Protein AF-0000000085042895 (afdb_homodimer)

Solvent-accessible surface area (backbone atoms only — not comparable to full-atom values): 35736 Å² total; per-residue (Å²): 138,85,85,78,79,83,80,75,73,70,67,63,62,56,56,55,53,51,50,55,55,57,67,66,43,80,73,63,67,71,64,73,74,54,42,33,32,37,44,30,28,37,46,36,68,47,44,33,46,53,46,22,53,39,38,51,50,46,37,33,69,70,56,50,34,43,72,67,29,40,32,32,34,33,10,46,48,40,13,31,54,7,51,54,37,23,52,28,37,64,49,53,42,65,78,50,47,48,16,12,32,76,56,51,87,37,37,62,81,58,64,43,33,42,31,58,63,59,18,66,38,30,76,65,44,68,31,86,40,39,40,26,81,71,39,40,50,32,45,62,42,50,52,47,57,44,64,72,46,59,66,51,46,30,37,40,34,33,60,16,39,34,50,46,61,36,49,34,43,68,34,66,53,51,97,77,37,82,48,33,17,53,56,43,44,56,47,16,37,46,31,38,39,30,42,31,43,49,63,12,71,40,78,87,71,44,50,26,70,28,67,25,39,31,41,60,79,13,27,70,33,32,45,51,42,70,74,60,58,80,47,40,33,37,36,35,35,46,24,80,73,19,50,34,44,46,44,33,60,77,47,61,54,42,35,68,65,36,41,35,40,36,38,20,34,34,70,74,65,73,37,55,40,80,71,39,42,52,20,42,38,32,47,42,49,46,37,73,74,66,42,56,68,91,53,40,43,74,57,75,69,15,27,71,44,69,40,89,86,52,25,21,28,50,37,64,93,44,78,36,96,43,42,40,38,37,35,52,45,83,93,41,38,70,62,53,18,51,54,50,25,54,43,52,50,48,79,58,80,46,51,80,76,108,140,85,82,80,82,78,79,77,76,70,70,65,62,58,58,54,53,52,49,53,55,56,66,67,51,72,71,62,66,71,65,73,74,54,42,34,33,38,42,31,28,36,46,36,65,46,44,32,46,52,46,20,52,37,39,50,51,45,37,34,69,70,55,49,33,41,73,67,30,40,32,33,34,33,11,45,50,39,13,31,53,7,50,52,40,22,53,26,36,65,49,54,42,64,78,51,48,50,16,12,34,75,54,49,87,37,36,60,80,58,62,46,34,42,30,57,63,60,18,66,38,31,76,64,45,68,29,84,39,39,40,26,81,70,40,39,48,31,45,63,42,50,52,44,56,46,64,73,45,62,68,50,47,29,38,40,34,32,59,16,39,34,48,46,61,36,49,33,42,68,33,66,54,50,98,77,38,84,49,32,18,53,58,44,44,55,45,17,39,46,30,37,38,31,42,31,41,50,61,11,72,39,78,88,71,44,51,25,70,27,67,26,39,30,42,62,78,14,27,71,33,32,46,51,42,71,75,59,58,80,45,42,34,38,36,34,37,47,24,79,74,21,50,35,45,45,46,34,60,77,48,60,54,42,34,68,64,36,40,37,41,37,40,20,33,33,71,75,67,72,38,55,39,81,72,38,41,52,20,43,38,32,46,42,48,45,37,72,74,67,41,58,66,92,54,38,43,72,58,74,70,15,27,70,45,66,38,88,87,52,25,22,28,51,36,66,92,43,78,35,96,42,42,41,38,36,34,51,46,84,93,42,38,69,61,51,18,50,53,51,26,53,43,52,49,50,78,56,80,45,52,78,76,108

Structure (mmCIF, N/CA/C/O backbone):
data_AF-0000000085042895-model_v1
#
loop_
_entity.id
_entity.type
_entity.pdbx_description
1 polymer 'Inosine/uridine-preferring nucleoside hydrolase'
#
loop_
_atom_site.group_PDB
_atom_site.id
_atom_site.type_symbol
_atom_site.label_atom_id
_atom_site.label_alt_id
_atom_site.label_comp_id
_atom_site.label_asym_id
_atom_site.label_entity_id
_atom_site.label_seq_id
_atom_site.pdbx_PDB_ins_code
_atom_site.Cartn_x
_atom_site.Cartn_y
_atom_site.Cartn_z
_atom_site.occupancy
_atom_site.B_iso_or_equiv
_atom_site.auth_seq_id
_atom_site.auth_comp_id
_atom_site.auth_asym_id
_atom_site.auth_atom_id
_atom_site.pdbx_PDB_model_num
ATOM 1 N N . MET A 1 1 ? 76.812 -69.562 -21.828 1 25.03 1 MET A N 1
ATOM 2 C CA . MET A 1 1 ? 75.375 -69.5 -21.984 1 25.03 1 MET A CA 1
ATOM 3 C C . MET A 1 1 ? 74.812 -68.125 -21.641 1 25.03 1 MET A C 1
ATOM 5 O O . MET A 1 1 ? 75.062 -67.625 -20.547 1 25.03 1 MET A O 1
ATOM 9 N N . CYS A 1 2 ? 74.438 -67.25 -22.766 1 19.73 2 CYS A N 1
ATOM 10 C CA . CYS A 1 2 ? 74.188 -65.875 -23.109 1 19.73 2 CYS A CA 1
ATOM 11 C C . CYS A 1 2 ? 72.875 -65.375 -22.531 1 19.73 2 CYS A C 1
ATOM 13 O O . CYS A 1 2 ? 71.812 -65.875 -22.875 1 19.73 2 CYS A O 1
ATOM 15 N N . LYS A 1 3 ? 73 -64.75 -21.266 1 28.17 3 LYS A N 1
ATOM 16 C CA . LYS A 1 3 ? 72 -64.125 -20.344 1 28.17 3 LYS A CA 1
ATOM 17 C C . LYS A 1 3 ? 71.375 -62.906 -20.984 1 28.17 3 LYS A C 1
ATOM 19 O O . LYS A 1 3 ? 71.938 -61.812 -21 1 28.17 3 LYS A O 1
ATOM 24 N N . MET A 1 4 ? 70.562 -63.219 -22.266 1 22.05 4 MET A N 1
ATOM 25 C CA . MET A 1 4 ? 70.062 -62.062 -23.016 1 22.05 4 MET A CA 1
ATOM 26 C C . MET A 1 4 ? 68.938 -61.375 -22.219 1 22.05 4 MET A C 1
ATOM 28 O O . MET A 1 4 ? 68 -62 -21.828 1 22.05 4 MET A O 1
ATOM 32 N N . ASN A 1 5 ? 69.25 -60.188 -21.578 1 26.23 5 ASN A N 1
ATOM 33 C CA . ASN A 1 5 ? 68.562 -59.219 -20.719 1 26.23 5 ASN A CA 1
ATOM 34 C C . ASN A 1 5 ? 67.5 -58.469 -21.469 1 26.23 5 ASN A C 1
ATOM 36 O O . ASN A 1 5 ? 67.75 -57.562 -22.281 1 26.23 5 ASN A O 1
ATOM 40 N N . LEU A 1 6 ? 66.375 -59.125 -22.094 1 24.12 6 LEU A N 1
ATOM 41 C CA . LEU A 1 6 ? 65.375 -58.438 -22.922 1 24.12 6 LEU A CA 1
ATOM 42 C C . LEU A 1 6 ? 64.5 -57.531 -22.078 1 24.12 6 LEU A C 1
ATOM 44 O O . LEU A 1 6 ? 63.625 -58.031 -21.359 1 24.12 6 LEU A O 1
ATOM 48 N N . ARG A 1 7 ? 65.062 -56.406 -21.312 1 29.73 7 ARG A N 1
ATOM 49 C CA . ARG A 1 7 ? 64.375 -55.406 -20.547 1 29.73 7 ARG A CA 1
ATOM 50 C C . ARG A 1 7 ? 63.469 -54.562 -21.438 1 29.73 7 ARG A C 1
ATOM 52 O O . ARG A 1 7 ? 63.938 -53.625 -22.062 1 29.73 7 ARG A O 1
ATOM 59 N N . ASN A 1 8 ? 62.594 -55.219 -22.359 1 26.64 8 ASN A N 1
ATOM 60 C CA . ASN A 1 8 ? 61.906 -54.312 -23.266 1 26.64 8 ASN A CA 1
ATOM 61 C C . ASN A 1 8 ? 60.875 -53.469 -22.516 1 26.64 8 ASN A C 1
ATOM 63 O O . ASN A 1 8 ? 59.938 -54.031 -21.953 1 26.64 8 ASN A O 1
ATOM 67 N N . PRO A 1 9 ? 61.188 -52.156 -22.078 1 36.5 9 PRO A N 1
ATOM 68 C CA . PRO A 1 9 ? 60.438 -51.156 -21.297 1 36.5 9 PRO A CA 1
ATOM 69 C C . PRO A 1 9 ? 59.156 -50.656 -22 1 36.5 9 PRO A C 1
ATOM 71 O O . PRO A 1 9 ? 58.438 -49.844 -21.453 1 36.5 9 PRO A O 1
ATOM 74 N N . SER A 1 10 ? 58.875 -51.125 -23.234 1 34.81 10 SER A N 1
ATOM 75 C CA . SER A 1 10 ? 57.938 -50.312 -24 1 34.81 10 SER A CA 1
ATOM 76 C C . SER A 1 10 ? 56.5 -50.5 -23.516 1 34.81 10 SER A C 1
ATOM 78 O O . SER A 1 10 ? 55.594 -49.812 -23.969 1 34.81 10 SER A O 1
ATOM 80 N N . LEU A 1 11 ? 56.188 -51.5 -22.766 1 33.91 11 LEU A N 1
ATOM 81 C CA . LEU A 1 11 ? 54.781 -51.812 -22.594 1 33.91 11 LEU A CA 1
ATOM 82 C C . LEU A 1 11 ? 54.156 -50.844 -21.594 1 33.91 11 LEU A C 1
ATOM 84 O O . LEU A 1 11 ? 52.938 -50.875 -21.406 1 33.91 11 LEU A O 1
ATOM 88 N N . SER A 1 12 ? 55 -50.156 -20.703 1 35.44 12 SER A N 1
ATOM 89 C CA . SER A 1 12 ? 54.344 -49.469 -19.578 1 35.44 12 SER A CA 1
ATOM 90 C C . SER A 1 12 ? 53.688 -48.188 -20 1 35.44 12 SER A C 1
ATOM 92 O O . SER A 1 12 ? 52.906 -47.594 -19.25 1 35.44 12 SER A O 1
ATOM 94 N N . ARG A 1 13 ? 54.156 -47.656 -21.172 1 37.41 13 ARG A N 1
ATOM 95 C CA . ARG A 1 13 ? 53.594 -46.344 -21.516 1 37.41 13 ARG A CA 1
ATOM 96 C C . ARG A 1 13 ? 52.188 -46.469 -22.047 1 37.41 13 ARG A C 1
ATOM 98 O O . ARG A 1 13 ? 51.469 -45.469 -22.203 1 37.41 13 ARG A O 1
ATOM 105 N N . PHE A 1 14 ? 51.969 -47.719 -22.594 1 37.97 14 PHE A N 1
ATOM 106 C CA . PHE A 1 14 ? 50.656 -47.75 -23.234 1 37.97 14 PHE A CA 1
ATOM 107 C C . PHE A 1 14 ? 49.531 -47.75 -22.203 1 37.97 14 PHE A C 1
ATOM 109 O O . PHE A 1 14 ? 48.438 -47.312 -22.484 1 37.97 14 PHE A O 1
ATOM 116 N N . VAL A 1 15 ? 49.844 -48.281 -20.953 1 44.75 15 VAL A N 1
ATOM 117 C CA . VAL A 1 15 ? 48.75 -48.406 -20.016 1 44.75 15 VAL A CA 1
ATOM 118 C C . VAL A 1 15 ? 48.375 -47.031 -19.438 1 44.75 15 VAL A C 1
ATOM 120 O O . VAL A 1 15 ? 47.25 -46.781 -19.078 1 44.75 15 VAL A O 1
ATOM 123 N N . PHE A 1 16 ? 49.438 -46.156 -19.406 1 46.5 16 PHE A N 1
ATOM 124 C CA . PHE A 1 16 ? 49.094 -44.875 -18.797 1 46.5 16 PHE A CA 1
ATOM 125 C C . PHE A 1 16 ? 48.188 -44.062 -19.734 1 46.5 16 PHE A C 1
ATOM 127 O O . PHE A 1 16 ? 47.469 -43.188 -19.281 1 46.5 16 PHE A O 1
ATOM 134 N N . GLY A 1 17 ? 48.438 -44.281 -21.125 1 43.44 17 GLY A N 1
ATOM 135 C CA . GLY A 1 17 ? 47.594 -43.5 -22.016 1 43.44 17 GLY A CA 1
ATOM 136 C C . GLY A 1 17 ? 46.156 -43.906 -21.953 1 43.44 17 GLY A C 1
ATOM 137 O O . GLY A 1 17 ? 45.25 -43.062 -22.125 1 43.44 17 GLY A O 1
ATOM 138 N N . LEU A 1 18 ? 46 -45.281 -21.734 1 46.81 18 LEU A N 1
ATOM 139 C CA . LEU A 1 18 ? 44.594 -45.688 -21.719 1 46.81 18 LEU A CA 1
ATOM 140 C C . LEU A 1 18 ? 43.906 -45.219 -20.438 1 46.81 18 LEU A C 1
ATOM 142 O O . LEU A 1 18 ? 42.688 -44.969 -20.453 1 46.81 18 LEU A O 1
ATOM 146 N N . LEU A 1 19 ? 44.781 -45.094 -19.359 1 46.97 19 LEU A N 1
ATOM 147 C CA . LEU A 1 19 ? 44.094 -44.656 -18.141 1 46.97 19 LEU A CA 1
ATOM 148 C C . LEU A 1 19 ? 43.656 -43.188 -18.25 1 46.97 19 LEU A C 1
ATOM 150 O O . LEU A 1 19 ? 42.625 -42.781 -17.672 1 46.97 19 LEU A O 1
ATOM 154 N N . PHE A 1 20 ? 44.531 -42.406 -18.938 1 47.31 20 PHE A N 1
ATOM 155 C CA . PHE A 1 20 ? 44.125 -41 -19.062 1 47.31 20 PHE A CA 1
ATOM 156 C C . PHE A 1 20 ? 42.875 -40.875 -19.922 1 47.31 20 PHE A C 1
ATOM 158 O O . PHE A 1 20 ? 42.094 -39.938 -19.781 1 47.31 20 PHE A O 1
ATOM 165 N N . LEU A 1 21 ? 42.781 -41.812 -21 1 44.78 21 LEU A N 1
ATOM 166 C CA . LEU A 1 21 ? 41.594 -41.688 -21.828 1 44.78 21 LEU A CA 1
ATOM 167 C C . LEU A 1 21 ? 40.344 -42.094 -21.062 1 44.78 21 LEU A C 1
ATOM 169 O O . LEU A 1 21 ? 39.25 -41.562 -21.266 1 44.78 21 LEU A O 1
ATOM 173 N N . VAL A 1 22 ? 40.469 -43.156 -20.219 1 44.78 22 VAL A N 1
ATOM 174 C CA . VAL A 1 22 ? 39.25 -43.625 -19.547 1 44.78 22 VAL A CA 1
ATOM 175 C C . VAL A 1 22 ? 38.812 -42.594 -18.531 1 44.78 22 VAL A C 1
ATOM 177 O O . VAL A 1 22 ? 37.625 -42.469 -18.234 1 44.78 22 VAL A O 1
ATOM 180 N N . PHE A 1 23 ? 39.812 -41.969 -17.844 1 43.66 23 PHE A N 1
ATOM 181 C CA . PHE A 1 23 ? 39.344 -41.031 -16.844 1 43.66 23 PHE A CA 1
ATOM 182 C C . PHE A 1 23 ? 38.656 -39.844 -17.5 1 43.66 23 PHE A C 1
ATOM 184 O O . PHE A 1 23 ? 38 -39.031 -16.828 1 43.66 23 PHE A O 1
ATOM 191 N N . PHE A 1 24 ? 39.156 -39.438 -18.672 1 42.56 24 PHE A N 1
ATOM 192 C CA . PHE A 1 24 ? 38.344 -38.406 -19.297 1 42.56 24 PHE A CA 1
ATOM 193 C C . PHE A 1 24 ? 36.938 -38.906 -19.594 1 42.56 24 PHE A C 1
ATOM 195 O O . PHE A 1 24 ? 36.156 -38.219 -20.266 1 42.56 24 PHE A O 1
ATOM 202 N N . LEU A 1 25 ? 36.719 -40.219 -19.531 1 36.75 25 LEU A N 1
ATOM 203 C CA . LEU A 1 25 ? 35.344 -40.594 -19.844 1 36.75 25 LEU A CA 1
ATOM 204 C C . LEU A 1 25 ? 34.344 -39.75 -19.047 1 36.75 25 LEU A C 1
ATOM 206 O O . LEU A 1 25 ? 34.75 -39 -18.156 1 36.75 25 LEU A O 1
ATOM 210 N N . LEU A 1 26 ? 33.281 -40.5 -18.328 1 36.47 26 LEU A N 1
ATOM 211 C CA . LEU A 1 26 ? 31.875 -40.188 -18.094 1 36.47 26 LEU A CA 1
ATOM 212 C C . LEU A 1 26 ? 31.719 -39.188 -16.938 1 36.47 26 LEU A C 1
ATOM 214 O O . LEU A 1 26 ? 31.516 -39.625 -15.789 1 36.47 26 LEU A O 1
ATOM 218 N N . ILE A 1 27 ? 32.75 -38.5 -16.516 1 39.84 27 ILE A N 1
ATOM 219 C CA . ILE A 1 27 ? 32.062 -37.531 -15.695 1 39.84 27 ILE A CA 1
ATOM 220 C C . ILE A 1 27 ? 30.922 -36.906 -16.5 1 39.84 27 ILE A C 1
ATOM 222 O O . ILE A 1 27 ? 31.125 -35.969 -17.281 1 39.84 27 ILE A O 1
ATOM 226 N N . GLU A 1 28 ? 30.156 -37.656 -17.25 1 35.75 28 GLU A N 1
ATOM 227 C CA . GLU A 1 28 ? 28.844 -37.031 -17.453 1 35.75 28 GLU A CA 1
ATOM 228 C C . GLU A 1 28 ? 28.375 -36.312 -16.203 1 35.75 28 GLU A C 1
ATOM 230 O O . GLU A 1 28 ? 28 -36.938 -15.211 1 35.75 28 GLU A O 1
ATOM 235 N N . TYR A 1 29 ? 29.047 -35.312 -15.711 1 38.78 29 TYR A N 1
ATOM 236 C CA . TYR A 1 29 ? 28.188 -34.406 -14.953 1 38.78 29 TYR A CA 1
ATOM 237 C C . TYR A 1 29 ? 26.766 -34.469 -15.461 1 38.78 29 TYR A C 1
ATOM 239 O O . TYR A 1 29 ? 26.484 -34.156 -16.625 1 38.78 29 TYR A O 1
ATOM 247 N N . SER A 1 30 ? 26.047 -35.438 -15.273 1 40.75 30 SER A N 1
ATOM 248 C CA . SER A 1 30 ? 24.609 -35.25 -15.383 1 40.75 30 SER A CA 1
ATOM 249 C C . SER A 1 30 ? 24.234 -33.781 -15.172 1 40.75 30 SER A C 1
ATOM 251 O O . SER A 1 30 ? 24.203 -33.312 -14.031 1 40.75 30 SER A O 1
ATOM 253 N N . MET A 1 31 ? 24.781 -32.875 -15.75 1 45 31 MET A N 1
ATOM 254 C CA . MET A 1 31 ? 24.172 -31.547 -15.734 1 45 31 MET A CA 1
ATOM 255 C C . MET A 1 31 ? 22.656 -31.656 -15.617 1 45 31 MET A C 1
ATOM 257 O O . MET A 1 31 ? 21.984 -32.188 -16.516 1 45 31 MET A O 1
ATOM 261 N N . ALA A 1 32 ? 22.078 -31.953 -14.523 1 52.88 32 ALA A N 1
ATOM 262 C CA . ALA A 1 32 ? 20.625 -31.891 -14.32 1 52.88 32 ALA A CA 1
ATOM 263 C C . ALA A 1 32 ? 19.953 -30.984 -15.336 1 52.88 32 ALA A C 1
ATOM 265 O O . ALA A 1 32 ? 20.375 -29.828 -15.508 1 52.88 32 ALA A O 1
ATOM 266 N N . GLN A 1 33 ? 19.453 -31.469 -16.406 1 66.56 33 GLN A N 1
ATOM 267 C CA . GLN A 1 33 ? 18.781 -30.75 -17.484 1 66.56 33 GLN A CA 1
ATOM 268 C C . GLN A 1 33 ? 17.906 -29.625 -16.938 1 66.56 33 GLN A C 1
ATOM 270 O O . GLN A 1 33 ? 17.109 -29.844 -16.016 1 66.56 33 GLN A O 1
ATOM 275 N N . THR A 1 34 ? 18.234 -28.375 -17.234 1 87.81 34 THR A N 1
ATOM 276 C CA . THR A 1 34 ? 17.469 -27.172 -16.906 1 87.81 34 THR A CA 1
ATOM 277 C C . THR A 1 34 ? 16 -27.359 -17.25 1 87.81 34 THR A C 1
ATOM 279 O O . THR A 1 34 ? 15.656 -27.688 -18.391 1 87.81 34 THR A O 1
ATOM 282 N N . GLU A 1 35 ? 15.188 -27.438 -16.219 1 92.38 35 GLU A N 1
ATOM 283 C CA . GLU A 1 35 ? 13.75 -27.578 -16.422 1 92.38 35 GLU A CA 1
ATOM 284 C C . GLU A 1 35 ? 13.18 -26.406 -17.219 1 92.38 35 GLU A C 1
ATOM 286 O O . GLU A 1 35 ? 13.453 -25.25 -16.891 1 92.38 35 GLU A O 1
ATOM 291 N N . LYS A 1 36 ? 12.516 -26.672 -18.359 1 98.25 36 LYS A N 1
ATOM 292 C CA . LYS A 1 36 ? 11.797 -25.641 -19.109 1 98.25 36 LYS A CA 1
ATOM 293 C C . LYS A 1 36 ? 10.359 -25.5 -18.609 1 98.25 36 LYS A C 1
ATOM 295 O O . LYS A 1 36 ? 9.602 -26.469 -18.609 1 98.25 36 LYS A O 1
ATOM 300 N N . VAL A 1 37 ? 10.008 -24.234 -18.234 1 98.75 37 VAL A N 1
ATOM 301 C CA . VAL A 1 37 ? 8.773 -24.094 -17.469 1 98.75 37 VAL A CA 1
ATOM 302 C C . VAL A 1 37 ? 7.898 -23.016 -18.094 1 98.75 37 VAL A C 1
ATOM 304 O O . VAL A 1 37 ? 8.398 -21.953 -18.5 1 98.75 37 VAL A O 1
ATOM 307 N N . ILE A 1 38 ? 6.641 -23.281 -18.266 1 98.94 38 ILE A N 1
ATOM 308 C CA . ILE A 1 38 ? 5.578 -22.281 -18.391 1 98.94 38 ILE A CA 1
ATOM 309 C C . ILE A 1 38 ? 4.777 -22.219 -17.094 1 98.94 38 ILE A C 1
ATOM 311 O O . ILE A 1 38 ? 4.324 -23.234 -16.578 1 98.94 38 ILE A O 1
ATOM 315 N N . LEU A 1 39 ? 4.695 -21.016 -16.531 1 98.94 39 LEU A N 1
ATOM 316 C CA . LEU A 1 39 ? 3.928 -20.828 -15.305 1 98.94 39 LEU A CA 1
ATOM 317 C C . LEU A 1 39 ? 2.568 -20.203 -15.609 1 98.94 39 LEU A C 1
ATOM 319 O O . LEU A 1 39 ? 2.49 -19.156 -16.25 1 98.94 39 LEU A O 1
ATOM 323 N N . ASP A 1 40 ? 1.524 -20.891 -15.25 1 98.81 40 ASP A N 1
ATOM 324 C CA . ASP A 1 40 ? 0.146 -20.406 -15.328 1 98.81 40 ASP A CA 1
ATOM 325 C C . ASP A 1 40 ? -0.373 -20 -13.953 1 98.81 40 ASP A C 1
ATOM 327 O O . ASP A 1 40 ? -0.538 -20.828 -13.07 1 98.81 40 ASP A O 1
ATOM 331 N N . THR A 1 41 ? -0.626 -18.719 -13.766 1 98.69 41 THR A N 1
ATOM 332 C CA . THR A 1 41 ? -0.909 -18.156 -12.445 1 98.69 41 THR A CA 1
ATOM 333 C C . THR A 1 41 ? -2.168 -17.297 -12.484 1 98.69 41 THR A C 1
ATOM 335 O O . THR A 1 41 ? -2.623 -16.891 -13.555 1 98.69 41 THR A O 1
ATOM 338 N N . ASP A 1 42 ? -2.791 -17.109 -11.375 1 97.88 42 ASP A N 1
ATOM 339 C CA . ASP A 1 42 ? -3.863 -16.125 -11.211 1 97.88 42 ASP A CA 1
ATOM 340 C C . ASP A 1 42 ? -3.418 -14.969 -10.32 1 97.88 42 ASP A C 1
ATOM 342 O O . ASP A 1 42 ? -4.145 -14.562 -9.414 1 97.88 42 ASP A O 1
ATOM 346 N N . MET A 1 43 ? -2.234 -14.453 -10.641 1 98 43 MET A N 1
ATOM 347 C CA . MET A 1 43 ? -1.593 -13.352 -9.93 1 98 43 MET A CA 1
ATOM 348 C C . MET A 1 43 ? -2.617 -12.297 -9.531 1 98 43 MET A C 1
ATOM 350 O O . MET A 1 43 ? -3.395 -11.828 -10.367 1 98 43 MET A O 1
ATOM 354 N N . GLY A 1 44 ? -2.541 -11.906 -8.227 1 93.62 44 GLY A N 1
ATOM 355 C CA . GLY A 1 44 ? -3.463 -10.906 -7.715 1 93.62 44 GLY A CA 1
ATOM 356 C C . GLY A 1 44 ? -4.473 -11.469 -6.73 1 93.62 44 GLY A C 1
ATOM 357 O O . GLY A 1 44 ? -4.984 -10.742 -5.875 1 93.62 44 GLY A O 1
ATOM 358 N N . SER A 1 45 ? -4.738 -12.773 -6.852 1 94.38 45 SER A N 1
ATOM 359 C CA . SER A 1 45 ? -5.707 -13.422 -5.969 1 94.38 45 SER A CA 1
ATOM 360 C C . SER A 1 45 ? -5.105 -13.703 -4.598 1 94.38 45 SER A C 1
ATOM 362 O O . SER A 1 45 ? -5.812 -13.68 -3.588 1 94.38 45 SER A O 1
ATOM 364 N N . ASP A 1 46 ?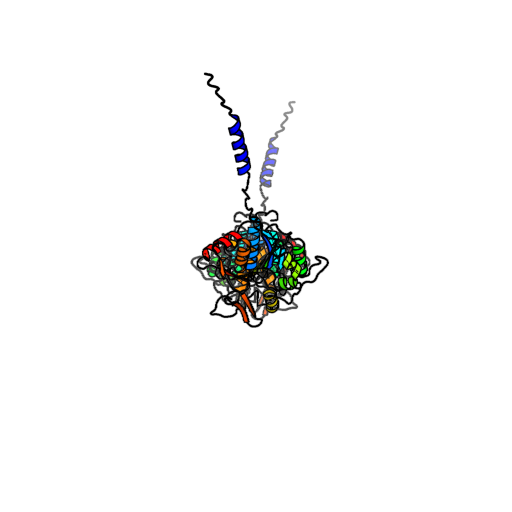 -3.873 -14.023 -4.609 1 97.38 46 ASP A N 1
ATOM 365 C CA . ASP A 1 46 ? -3.145 -14.328 -3.381 1 97.38 46 ASP A CA 1
ATOM 366 C C . ASP A 1 46 ? -1.678 -13.914 -3.5 1 97.38 46 ASP A C 1
ATOM 368 O O . ASP A 1 46 ? -1.1 -13.969 -4.586 1 97.38 46 ASP A O 1
ATOM 372 N N . CYS A 1 47 ? -1.082 -13.531 -2.418 1 98.5 47 CYS A N 1
ATOM 373 C CA . CYS A 1 47 ? 0.303 -13.078 -2.467 1 98.5 47 CYS A CA 1
ATOM 374 C C . CYS A 1 47 ? 1.258 -14.258 -2.615 1 98.5 47 CYS A C 1
ATOM 376 O O . CYS A 1 47 ? 2.424 -14.078 -2.969 1 98.5 47 CYS A O 1
ATOM 378 N N . ASP A 1 48 ? 0.805 -15.516 -2.373 1 98.62 48 ASP A N 1
ATOM 379 C CA . ASP A 1 48 ? 1.728 -16.625 -2.533 1 98.62 48 ASP A CA 1
ATOM 380 C C . ASP A 1 48 ? 2.039 -16.875 -4.008 1 98.62 48 ASP A C 1
ATOM 382 O O . ASP A 1 48 ? 3.016 -17.562 -4.336 1 98.62 48 ASP A O 1
ATOM 386 N N . ASP A 1 49 ? 1.23 -16.266 -5.023 1 98.81 49 ASP A N 1
ATOM 387 C CA . ASP A 1 49 ? 1.634 -16.234 -6.426 1 98.81 49 ASP A CA 1
ATOM 388 C C . ASP A 1 49 ? 2.938 -15.469 -6.609 1 98.81 49 ASP A C 1
ATOM 390 O O . ASP A 1 49 ? 3.785 -15.852 -7.418 1 98.81 49 ASP A O 1
ATOM 394 N N . VAL A 1 50 ? 3.018 -14.352 -5.871 1 98.88 50 VAL A N 1
ATOM 395 C CA . VAL A 1 50 ? 4.223 -13.523 -5.902 1 98.88 50 VAL A CA 1
ATOM 396 C C . VAL A 1 50 ? 5.41 -14.328 -5.379 1 98.88 50 VAL A C 1
ATOM 398 O O . VAL A 1 50 ? 6.484 -14.328 -5.984 1 98.88 50 VAL A O 1
ATOM 401 N N . GLY A 1 51 ? 5.199 -15.023 -4.289 1 98.94 51 GLY A N 1
ATOM 402 C CA . GLY A 1 51 ? 6.242 -15.883 -3.752 1 98.94 51 GLY A CA 1
ATOM 403 C C . GLY A 1 51 ? 6.652 -17 -4.707 1 98.94 51 GLY A C 1
ATOM 404 O O . GLY A 1 51 ? 7.836 -17.312 -4.824 1 98.94 51 GLY A O 1
ATOM 405 N N . ALA A 1 52 ? 5.699 -17.547 -5.344 1 98.94 52 ALA A N 1
ATOM 406 C CA . ALA A 1 52 ? 5.973 -18.625 -6.297 1 98.94 52 ALA A CA 1
ATOM 407 C C . ALA A 1 52 ? 6.836 -18.125 -7.453 1 98.94 52 ALA A C 1
ATOM 409 O O . ALA A 1 52 ? 7.777 -18.812 -7.867 1 98.94 52 ALA A O 1
ATOM 410 N N . MET A 1 53 ? 6.52 -16.984 -7.977 1 98.88 53 MET A N 1
ATOM 411 C CA . MET A 1 53 ? 7.32 -16.422 -9.055 1 98.88 53 MET A CA 1
ATOM 412 C C . MET A 1 53 ? 8.727 -16.078 -8.57 1 98.88 53 MET A C 1
ATOM 414 O O . MET A 1 53 ? 9.703 -16.297 -9.289 1 98.88 53 MET A O 1
ATOM 418 N N . ALA A 1 54 ? 8.797 -15.508 -7.359 1 98.88 54 ALA A N 1
ATOM 419 C CA . ALA A 1 54 ? 10.109 -15.227 -6.781 1 98.88 54 ALA A CA 1
ATOM 420 C C . ALA A 1 54 ? 10.945 -16.5 -6.688 1 98.88 54 ALA A C 1
ATOM 422 O O . ALA A 1 54 ? 12.125 -16.5 -7.047 1 98.88 54 ALA A O 1
ATOM 423 N N . LEU A 1 55 ? 10.344 -17.547 -6.246 1 98.94 55 LEU A N 1
ATOM 424 C CA . LEU A 1 55 ? 11.023 -18.828 -6.125 1 98.94 55 LEU A CA 1
ATOM 425 C C . LEU A 1 55 ? 11.477 -19.344 -7.488 1 98.94 55 LEU A C 1
ATOM 427 O O . LEU A 1 55 ? 12.602 -19.812 -7.633 1 98.94 55 LEU A O 1
ATOM 431 N N . LEU A 1 56 ? 10.609 -19.219 -8.445 1 98.81 56 LEU A N 1
ATOM 432 C CA . LEU A 1 56 ? 10.93 -19.641 -9.805 1 98.81 56 LEU A CA 1
ATOM 433 C C . LEU A 1 56 ? 12.133 -18.875 -10.344 1 98.81 56 LEU A C 1
ATOM 435 O O . LEU A 1 56 ? 13.039 -19.469 -10.922 1 98.81 56 LEU A O 1
ATOM 439 N N . HIS A 1 57 ? 12.172 -17.594 -10.141 1 98.75 57 HIS A N 1
ATOM 440 C CA . HIS A 1 57 ? 13.305 -16.766 -10.562 1 98.75 57 HIS A CA 1
ATOM 441 C C . HIS A 1 57 ? 14.57 -17.141 -9.805 1 98.75 57 HIS A C 1
ATOM 443 O O . HIS A 1 57 ? 15.664 -17.125 -10.367 1 98.75 57 HIS A O 1
ATOM 449 N N . HIS A 1 58 ? 14.406 -17.422 -8.477 1 98.44 58 HIS A N 1
ATOM 450 C CA . HIS A 1 58 ? 15.531 -17.891 -7.676 1 98.44 58 HIS A CA 1
ATOM 451 C C . HIS A 1 58 ? 16.156 -19.156 -8.273 1 98.44 58 HIS A C 1
ATOM 453 O O . HIS A 1 58 ? 17.375 -19.25 -8.375 1 98.44 58 HIS A O 1
ATOM 459 N N . PHE A 1 59 ? 15.328 -20.062 -8.711 1 98.44 59 PHE A N 1
ATOM 460 C CA . PHE A 1 59 ? 15.805 -21.281 -9.344 1 98.44 59 PHE A CA 1
ATOM 461 C C . PHE A 1 59 ? 16.453 -20.984 -10.695 1 98.44 59 PHE A C 1
ATOM 463 O O . PHE A 1 59 ? 17.406 -21.641 -11.086 1 98.44 59 PHE A O 1
ATOM 470 N N . ALA A 1 60 ? 15.891 -20.031 -11.406 1 98.31 60 ALA A N 1
ATOM 471 C CA . ALA A 1 60 ? 16.5 -19.609 -12.664 1 98.31 60 ALA A CA 1
ATOM 472 C C . ALA A 1 60 ? 17.891 -19.047 -12.438 1 98.31 60 ALA A C 1
ATOM 474 O O . ALA A 1 60 ? 18.812 -19.328 -13.211 1 98.31 60 ALA A O 1
ATOM 475 N N . ASP A 1 61 ? 18.062 -18.266 -11.375 1 97.5 61 ASP A N 1
ATOM 476 C CA . ASP A 1 61 ? 19.359 -17.734 -11.016 1 97.5 61 ASP A CA 1
ATOM 477 C C . ASP A 1 61 ? 20.375 -18.859 -10.781 1 97.5 61 ASP A C 1
ATOM 479 O O . ASP A 1 61 ? 21.578 -18.688 -11.031 1 97.5 61 ASP A O 1
ATOM 483 N N . GLN A 1 62 ? 19.891 -20 -10.391 1 96.75 62 GLN A N 1
ATOM 484 C CA . GLN A 1 62 ? 20.734 -21.141 -10.07 1 96.75 62 GLN A CA 1
ATOM 485 C C . GLN A 1 62 ? 20.938 -22.031 -11.289 1 96.75 62 GLN A C 1
ATOM 487 O O . GLN A 1 62 ? 21.609 -23.078 -11.211 1 96.75 62 GLN A O 1
ATOM 492 N N . GLY A 1 63 ? 20.328 -21.703 -12.352 1 96.5 63 GLY A N 1
ATOM 493 C CA . GLY A 1 63 ? 20.453 -22.484 -13.578 1 96.5 63 GLY A CA 1
ATOM 494 C C . GLY A 1 63 ? 19.578 -23.734 -13.586 1 96.5 63 GLY A C 1
ATOM 495 O O . GLY A 1 63 ? 19.734 -24.594 -14.461 1 96.5 63 GLY A O 1
ATOM 496 N N . LYS A 1 64 ? 18.625 -23.781 -12.703 1 97.31 64 LYS A N 1
ATOM 497 C CA . LYS A 1 64 ? 17.797 -24.984 -12.578 1 97.31 64 LYS A CA 1
ATOM 498 C C . LYS A 1 64 ? 16.578 -24.922 -13.5 1 97.31 64 LYS A C 1
ATOM 500 O O . LYS A 1 64 ? 16.016 -25.953 -13.867 1 97.31 64 LYS A O 1
ATOM 505 N N . VAL A 1 65 ? 16.219 -23.641 -13.82 1 97.56 65 VAL A N 1
ATOM 506 C CA . VAL A 1 65 ? 15 -23.484 -14.617 1 97.56 65 VAL A CA 1
ATOM 507 C C . VAL A 1 65 ? 15.227 -22.438 -15.703 1 97.56 65 VAL A C 1
ATOM 509 O O . VAL A 1 65 ? 15.977 -21.484 -15.516 1 97.56 65 VAL A O 1
ATOM 512 N N . GLU A 1 66 ? 14.672 -22.734 -16.844 1 98.31 66 GLU A N 1
ATOM 513 C CA . GLU A 1 66 ? 14.406 -21.719 -17.859 1 98.31 66 GLU A CA 1
ATOM 514 C C . GLU A 1 66 ? 12.922 -21.375 -17.922 1 98.31 66 GLU A C 1
ATOM 516 O O . GLU A 1 66 ? 12.094 -22.234 -18.234 1 98.31 66 GLU A O 1
ATOM 521 N N . ILE A 1 67 ? 12.625 -20.141 -17.609 1 98.81 67 ILE A N 1
ATOM 522 C CA . ILE A 1 67 ? 11.242 -19.688 -17.672 1 98.81 67 ILE A CA 1
ATOM 523 C C . ILE A 1 67 ? 10.898 -19.266 -19.094 1 98.81 67 ILE A C 1
ATOM 525 O O . ILE A 1 67 ? 11.352 -18.219 -19.562 1 98.81 67 ILE A O 1
ATOM 529 N N . LEU A 1 68 ? 10.047 -20.047 -19.719 1 98.88 68 LEU A N 1
ATOM 530 C CA . LEU A 1 68 ? 9.742 -19.797 -21.125 1 98.88 68 LEU A CA 1
ATOM 531 C C . LEU A 1 68 ? 8.703 -18.703 -21.266 1 98.88 68 LEU A C 1
ATOM 533 O O . LEU A 1 68 ? 8.703 -17.969 -22.266 1 98.88 68 LEU A O 1
ATOM 537 N N . GLY A 1 69 ? 7.816 -18.609 -20.312 1 98.94 69 GLY A N 1
ATOM 538 C CA . GLY A 1 69 ? 6.73 -17.641 -20.312 1 98.94 69 GLY A CA 1
ATOM 539 C C . GLY A 1 69 ? 5.824 -17.766 -19.109 1 98.94 69 GLY A C 1
ATOM 540 O O . GLY A 1 69 ? 5.906 -18.75 -18.359 1 98.94 69 GLY A O 1
ATOM 541 N N . VAL A 1 70 ? 5.066 -16.734 -18.891 1 98.94 70 VAL A N 1
ATOM 542 C CA . VAL A 1 70 ? 4.082 -16.703 -17.812 1 98.94 70 VAL A CA 1
ATOM 543 C C . VAL A 1 70 ? 2.695 -16.422 -18.375 1 98.94 70 VAL A C 1
ATOM 545 O O . VAL A 1 70 ? 2.527 -15.5 -19.188 1 98.94 70 VAL A O 1
ATOM 548 N N . ILE A 1 71 ? 1.751 -17.25 -17.984 1 98.88 71 ILE A N 1
ATOM 549 C CA . ILE A 1 71 ? 0.357 -17.094 -18.391 1 98.88 71 ILE A CA 1
ATOM 550 C C . ILE A 1 71 ? -0.471 -16.594 -17.203 1 98.88 71 ILE A C 1
ATOM 552 O O . ILE A 1 71 ? -0.386 -17.141 -16.109 1 98.88 71 ILE A O 1
ATOM 556 N N . PHE A 1 72 ? -1.146 -15.508 -17.391 1 98.62 72 PHE A N 1
ATOM 557 C CA . PHE A 1 72 ? -2.113 -15 -16.422 1 98.62 72 PHE A CA 1
ATOM 558 C C . PHE A 1 72 ? -3.527 -15.43 -16.797 1 98.62 72 PHE A C 1
ATOM 560 O O . PHE A 1 72 ? -4.195 -14.766 -17.578 1 98.62 72 PHE A O 1
ATOM 567 N N . SER A 1 73 ?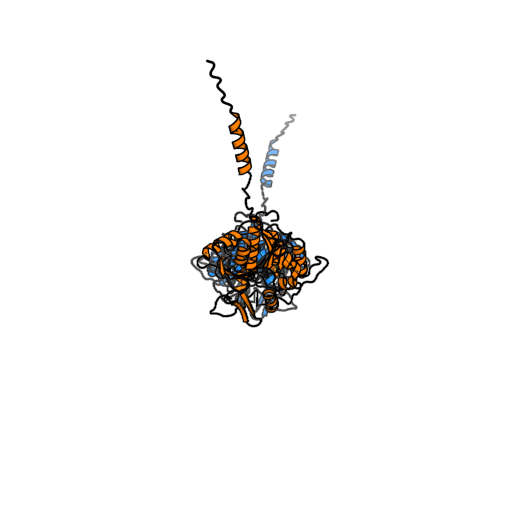 -4.004 -16.453 -16.141 1 96.25 73 SER A N 1
ATOM 568 C CA . SER A 1 73 ? -5.23 -17.109 -16.562 1 96.25 73 SER A CA 1
ATOM 569 C C . SER A 1 73 ? -6.438 -16.578 -15.797 1 96.25 73 SER A C 1
ATOM 571 O O . SER A 1 73 ? -7.312 -17.359 -15.398 1 96.25 73 SER A O 1
ATOM 573 N N . SER A 1 74 ? -6.461 -15.352 -15.477 1 94.12 74 SER A N 1
ATOM 574 C CA . SER A 1 74 ? -7.582 -14.656 -14.844 1 94.12 74 SER A CA 1
ATOM 575 C C . SER A 1 74 ? -7.91 -13.359 -15.578 1 94.12 74 SER A C 1
ATOM 577 O O . SER A 1 74 ? -7.074 -12.828 -16.312 1 94.12 74 SER A O 1
ATOM 579 N N . GLY A 1 75 ? -9.266 -12.891 -15.469 1 93.62 75 GLY A N 1
ATOM 580 C CA . GLY A 1 75 ? -9.633 -11.758 -16.312 1 93.62 75 GLY A CA 1
ATOM 581 C C . GLY A 1 75 ? -10.422 -10.695 -15.57 1 93.62 75 GLY A C 1
ATOM 582 O O . GLY A 1 75 ? -10.336 -9.508 -15.906 1 93.62 75 GLY A O 1
ATOM 583 N N . LYS A 1 76 ? -11.172 -11.016 -14.492 1 96.25 76 LYS A N 1
ATOM 584 C CA . LYS A 1 76 ? -12.086 -10.062 -13.859 1 96.25 76 LYS A CA 1
ATOM 585 C C . LYS A 1 76 ? -11.32 -8.891 -13.25 1 96.25 76 LYS A C 1
ATOM 587 O O . LYS A 1 76 ? -11.758 -7.742 -13.352 1 96.25 76 LYS A O 1
ATOM 592 N N . ILE A 1 77 ? -10.25 -9.203 -12.602 1 97.25 77 ILE A N 1
ATOM 593 C CA . ILE A 1 77 ? -9.281 -8.195 -12.188 1 97.25 77 ILE A CA 1
ATOM 594 C C . ILE A 1 77 ? -8.102 -8.195 -13.156 1 97.25 77 ILE A C 1
ATOM 596 O O . ILE A 1 77 ? -7.137 -8.945 -12.969 1 97.25 77 ILE A O 1
ATOM 600 N N . PRO A 1 78 ? -8.141 -7.352 -14.148 1 98.19 78 PRO A N 1
ATOM 601 C CA . PRO A 1 78 ? -7.27 -7.516 -15.312 1 98.19 78 PRO A CA 1
ATOM 602 C C . PRO A 1 78 ? -5.93 -6.801 -15.156 1 98.19 78 PRO A C 1
ATOM 604 O O . PRO A 1 78 ? -5.441 -6.176 -16.109 1 98.19 78 PRO A O 1
ATOM 607 N N . PHE A 1 79 ? -5.234 -6.957 -13.977 1 98.5 79 PHE A N 1
ATOM 608 C CA . PHE A 1 79 ? -4.035 -6.164 -13.734 1 98.5 79 PHE A CA 1
ATOM 609 C C . PHE A 1 79 ? -2.873 -7.055 -13.312 1 98.5 79 PHE A C 1
ATOM 611 O O . PHE A 1 79 ? -1.764 -6.57 -13.086 1 98.5 79 PHE A O 1
ATOM 618 N N . GLY A 1 80 ? -3.09 -8.414 -13.266 1 98.44 80 GLY A N 1
ATOM 619 C CA . GLY A 1 80 ? -2.043 -9.328 -12.852 1 98.44 80 GLY A CA 1
ATOM 620 C C . GLY A 1 80 ? -0.828 -9.305 -13.758 1 98.44 80 GLY A C 1
ATOM 621 O O . GLY A 1 80 ? 0.294 -9.547 -13.312 1 98.44 80 GLY A O 1
ATOM 622 N N . VAL A 1 81 ? -0.991 -8.945 -15.031 1 98.69 81 VAL A N 1
ATOM 623 C CA . VAL A 1 81 ? 0.098 -8.906 -16 1 98.69 81 VAL A CA 1
ATOM 624 C C . VAL A 1 81 ? 1.124 -7.855 -15.586 1 98.69 81 VAL A C 1
ATOM 626 O O . VAL A 1 81 ? 2.328 -8.039 -15.781 1 98.69 81 VAL A O 1
ATOM 629 N N . GLY A 1 82 ? 0.631 -6.742 -15.023 1 98.69 82 GLY A N 1
ATOM 630 C CA . GLY A 1 82 ? 1.543 -5.711 -14.562 1 98.69 82 GLY A CA 1
ATOM 631 C C . GLY A 1 82 ? 2.445 -6.172 -13.43 1 98.69 82 GLY A C 1
ATOM 632 O O . GLY A 1 82 ? 3.641 -5.871 -13.422 1 98.69 82 GLY A O 1
ATOM 633 N N . ILE A 1 83 ? 1.907 -6.93 -12.477 1 98.75 83 ILE A N 1
ATOM 634 C CA . ILE A 1 83 ? 2.67 -7.445 -11.344 1 98.75 83 ILE A CA 1
ATOM 635 C C . ILE A 1 83 ? 3.678 -8.484 -11.828 1 98.75 83 ILE A C 1
ATOM 637 O O . ILE A 1 83 ? 4.832 -8.484 -11.398 1 98.75 83 ILE A O 1
ATOM 641 N N . ILE A 1 84 ? 3.248 -9.336 -12.727 1 98.94 84 ILE A N 1
ATOM 642 C CA . ILE A 1 84 ? 4.125 -10.352 -13.305 1 98.94 84 ILE A CA 1
ATOM 643 C C . ILE A 1 84 ? 5.332 -9.68 -13.953 1 98.94 84 ILE A C 1
ATOM 645 O O . ILE A 1 84 ? 6.477 -10.062 -13.703 1 98.94 84 ILE A O 1
ATOM 649 N N . GLU A 1 85 ? 5.082 -8.688 -14.781 1 98.88 85 GLU A N 1
ATOM 650 C CA . GLU A 1 85 ? 6.188 -8.016 -15.445 1 98.88 85 GLU A CA 1
ATOM 651 C C . GLU A 1 85 ? 7.082 -7.293 -14.445 1 98.88 85 GLU A C 1
ATOM 653 O O . GLU A 1 85 ? 8.305 -7.285 -14.586 1 98.88 85 GLU A O 1
ATOM 658 N N . ALA A 1 86 ? 6.465 -6.641 -13.438 1 98.62 86 ALA A N 1
ATOM 659 C CA . ALA A 1 86 ? 7.25 -5.973 -12.406 1 98.62 86 ALA A CA 1
ATOM 660 C C . ALA A 1 86 ? 8.211 -6.945 -11.734 1 98.62 86 ALA A C 1
ATOM 662 O O . ALA A 1 86 ? 9.367 -6.598 -11.453 1 98.62 86 ALA A O 1
ATOM 663 N N . ILE A 1 87 ? 7.746 -8.164 -11.453 1 98.75 87 ILE A N 1
ATOM 664 C CA . ILE A 1 87 ? 8.586 -9.188 -10.836 1 98.75 87 ILE A CA 1
ATOM 665 C C . ILE A 1 87 ? 9.688 -9.602 -11.805 1 98.75 87 ILE A C 1
ATOM 667 O O . ILE A 1 87 ? 10.852 -9.734 -11.414 1 98.75 87 ILE A O 1
ATOM 671 N N . ASN A 1 88 ? 9.328 -9.789 -13.109 1 98.69 88 ASN A N 1
ATOM 672 C CA . ASN A 1 88 ? 10.344 -10.086 -14.117 1 98.69 88 ASN A CA 1
ATOM 673 C C . ASN A 1 88 ? 11.422 -9.008 -14.172 1 98.69 88 ASN A C 1
ATOM 675 O O . ASN A 1 88 ? 12.609 -9.312 -14.242 1 98.69 88 ASN A O 1
ATOM 679 N N . VAL A 1 89 ? 10.977 -7.754 -14.141 1 98.12 89 VAL A N 1
ATOM 680 C CA . VAL A 1 89 ? 11.891 -6.617 -14.18 1 98.12 89 VAL A CA 1
ATOM 681 C C . VAL A 1 89 ? 12.82 -6.656 -12.969 1 98.12 89 VAL A C 1
ATOM 683 O O . VAL A 1 89 ? 14.039 -6.492 -13.102 1 98.12 89 VAL A O 1
ATOM 686 N N . TYR A 1 90 ? 12.297 -6.91 -11.781 1 98 90 TYR A N 1
ATOM 687 C CA . TYR A 1 90 ? 13.086 -6.965 -10.555 1 98 90 TYR A CA 1
ATOM 688 C C . TYR A 1 90 ? 14.203 -8 -10.664 1 98 90 TYR A C 1
ATOM 690 O O . TYR A 1 90 ? 15.305 -7.785 -10.172 1 98 90 TYR A O 1
ATOM 698 N N . TYR A 1 91 ? 13.922 -9.102 -11.383 1 98.19 91 TYR A N 1
ATOM 699 C CA . TYR A 1 91 ? 14.898 -10.18 -11.5 1 98.19 91 TYR A CA 1
ATOM 700 C C . TYR A 1 91 ? 15.727 -10.031 -12.766 1 98.19 91 TYR A C 1
ATOM 702 O O . TYR A 1 91 ? 16.531 -10.914 -13.102 1 98.19 91 TYR A O 1
ATOM 710 N N . GLY A 1 92 ? 15.523 -8.961 -13.57 1 97.44 92 GLY A N 1
ATOM 711 C CA . GLY A 1 92 ? 16.297 -8.695 -14.773 1 97.44 92 GLY A CA 1
ATOM 712 C C . GLY A 1 92 ? 15.898 -9.57 -15.945 1 97.44 92 GLY A C 1
ATOM 713 O O . GLY A 1 92 ? 16.719 -9.898 -16.797 1 97.44 92 GLY A O 1
ATOM 714 N N . ARG A 1 93 ? 14.68 -10.039 -15.945 1 97.88 93 ARG A N 1
ATOM 715 C CA . ARG A 1 93 ? 14.188 -10.938 -16.984 1 97.88 93 ARG A CA 1
ATOM 716 C C . ARG A 1 93 ? 12.922 -10.383 -17.641 1 97.88 93 ARG A C 1
ATOM 718 O O . ARG A 1 93 ? 11.93 -11.094 -17.781 1 97.88 93 ARG A O 1
ATOM 725 N N . ASN A 1 94 ? 12.977 -9.062 -17.953 1 95.12 94 ASN A N 1
ATOM 726 C CA . ASN A 1 94 ? 11.797 -8.383 -18.484 1 95.12 94 ASN A CA 1
ATOM 727 C C . ASN A 1 94 ? 11.453 -8.859 -19.891 1 95.12 94 ASN A C 1
ATOM 729 O O . ASN A 1 94 ? 10.375 -8.555 -20.406 1 95.12 94 ASN A O 1
ATOM 733 N N . GLN A 1 95 ? 12.273 -9.742 -20.469 1 96.75 95 GLN A N 1
ATOM 734 C CA . GLN A 1 95 ? 12.023 -10.25 -21.812 1 96.75 95 GLN A CA 1
ATOM 735 C C . GLN A 1 95 ? 11.109 -11.469 -21.781 1 96.75 95 GLN A C 1
ATOM 737 O O . GLN A 1 95 ? 10.609 -11.906 -22.812 1 96.75 95 GLN A O 1
ATOM 742 N N . ILE A 1 96 ? 10.883 -12.055 -20.641 1 98.69 96 ILE A N 1
ATOM 743 C CA . ILE A 1 96 ? 9.992 -13.211 -20.531 1 98.69 96 ILE A CA 1
ATOM 744 C C . ILE A 1 96 ? 8.602 -12.836 -21.047 1 98.69 96 ILE A C 1
ATOM 746 O O . ILE A 1 96 ? 7.977 -11.906 -20.547 1 98.69 96 ILE A O 1
ATOM 750 N N . PRO A 1 97 ? 8.133 -13.547 -22.047 1 98.88 97 PRO A N 1
ATOM 751 C CA . PRO A 1 97 ? 6.812 -13.188 -22.578 1 98.88 97 PRO A CA 1
ATOM 752 C C . PRO A 1 97 ? 5.68 -13.484 -21.594 1 98.88 97 PRO A C 1
ATOM 754 O O . PRO A 1 97 ? 5.742 -14.469 -20.859 1 98.88 97 PRO A O 1
ATOM 757 N N . ILE A 1 98 ? 4.652 -12.633 -21.656 1 98.94 98 ILE A N 1
ATOM 758 C CA . ILE A 1 98 ? 3.494 -12.75 -20.781 1 98.94 98 ILE A CA 1
ATOM 759 C C . ILE A 1 98 ? 2.221 -12.859 -21.609 1 98.94 98 ILE A C 1
ATOM 761 O O . ILE A 1 98 ? 1.994 -12.055 -22.516 1 98.94 98 ILE A O 1
ATOM 765 N N . GLY A 1 99 ? 1.469 -13.93 -21.406 1 98.88 99 GLY A N 1
ATOM 766 C CA . GLY A 1 99 ? 0.137 -14.078 -21.969 1 98.88 99 GLY A CA 1
ATOM 767 C C . GLY A 1 99 ? -0.967 -13.922 -20.938 1 98.88 99 GLY A C 1
ATOM 768 O O . GLY A 1 99 ? -0.783 -14.266 -19.766 1 98.88 99 GLY A O 1
ATOM 769 N N . ALA A 1 100 ? -2.146 -13.445 -21.359 1 98.69 100 ALA A N 1
ATOM 770 C CA . ALA A 1 100 ? -3.25 -13.242 -20.422 1 98.69 100 ALA A CA 1
ATOM 771 C C . ALA A 1 100 ? -4.59 -13.578 -21.078 1 98.69 100 ALA A C 1
ATOM 773 O O . ALA A 1 100 ? -4.723 -13.523 -22.297 1 98.69 100 ALA A O 1
ATOM 774 N N . SER A 1 101 ? -5.484 -13.977 -20.203 1 97.94 101 SER A N 1
ATOM 775 C CA . SER A 1 101 ? -6.859 -14.094 -20.672 1 97.94 101 SER A CA 1
ATOM 776 C C . SER A 1 101 ? -7.406 -12.758 -21.141 1 97.94 101 SER A C 1
ATOM 778 O O . SER A 1 101 ? -7.297 -11.75 -20.438 1 97.94 101 SER A O 1
ATOM 780 N N . HIS A 1 102 ? -7.988 -12.734 -22.312 1 97.62 102 HIS A N 1
ATOM 781 C CA . HIS A 1 102 ? -8.648 -11.531 -22.797 1 97.62 102 HIS A CA 1
ATOM 782 C C . HIS A 1 102 ? -10.141 -11.547 -22.484 1 97.62 102 HIS A C 1
ATOM 784 O O . HIS A 1 102 ? -10.844 -10.562 -22.719 1 97.62 102 HIS A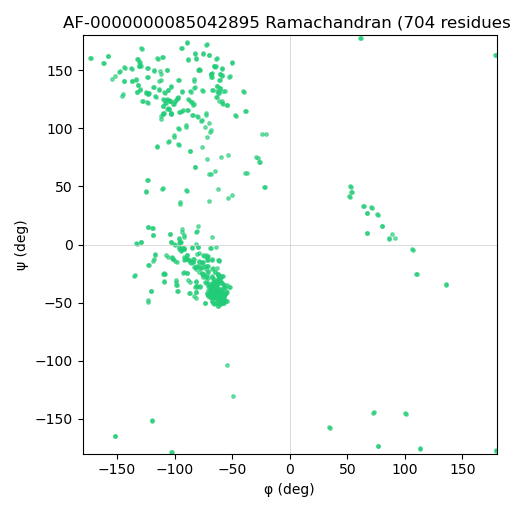 O 1
ATOM 790 N N . ASP A 1 103 ? -10.602 -12.688 -21.922 1 96.62 103 ASP A N 1
ATOM 791 C CA . ASP A 1 103 ? -11.938 -12.766 -21.328 1 96.62 103 ASP A CA 1
ATOM 792 C C . ASP A 1 103 ? -11.945 -12.164 -19.922 1 96.62 103 ASP A C 1
ATOM 794 O O . ASP A 1 103 ? -11.477 -12.797 -18.984 1 96.62 103 ASP A O 1
ATOM 798 N N . LEU A 1 104 ? -12.594 -11.039 -19.766 1 96.5 104 LEU A N 1
ATOM 799 C CA . LEU A 1 104 ? -12.539 -10.305 -18.5 1 96.5 104 LEU A CA 1
ATOM 800 C C . LEU A 1 104 ? -13.68 -10.711 -17.578 1 96.5 104 LEU A C 1
ATOM 802 O O . LEU A 1 104 ? -13.859 -10.117 -16.516 1 96.5 104 LEU A O 1
ATOM 806 N N . SER A 1 105 ? -14.445 -11.75 -17.953 1 95.56 105 SER A N 1
ATOM 807 C CA . SER A 1 105 ? -15.586 -12.18 -17.141 1 95.56 105 SER A CA 1
ATOM 808 C C . SER A 1 105 ? -15.203 -13.336 -16.219 1 95.56 105 SER A C 1
ATOM 810 O O . SER A 1 105 ? -15.984 -13.734 -15.352 1 95.56 105 SER A O 1
ATOM 812 N N . PHE A 1 106 ? -13.93 -13.781 -16.391 1 94.5 106 PHE A N 1
ATOM 813 C CA . PHE A 1 106 ? -13.5 -15 -15.703 1 94.5 106 PHE A CA 1
ATOM 814 C C . PHE A 1 106 ? -12.469 -14.688 -14.633 1 94.5 106 PHE A C 1
ATOM 816 O O . PHE A 1 106 ? -11.617 -13.812 -14.82 1 94.5 106 PHE A O 1
ATOM 823 N N . GLY A 1 107 ? -12.617 -15.438 -13.477 1 94.06 107 GLY A N 1
ATOM 824 C CA . GLY A 1 107 ? -11.594 -15.312 -12.445 1 94.06 107 GLY A CA 1
ATOM 825 C C . GLY A 1 107 ? -12.102 -14.656 -11.18 1 94.06 107 GLY A C 1
ATOM 826 O O . GLY A 1 107 ? -13.305 -14.445 -11.023 1 94.06 107 GLY A O 1
ATOM 827 N N . ASP A 1 108 ? -11.164 -14.438 -10.211 1 93.56 108 ASP A N 1
ATOM 828 C CA . ASP A 1 108 ? -11.477 -13.805 -8.93 1 93.56 108 ASP A CA 1
ATOM 829 C C . ASP A 1 108 ? -11.953 -12.367 -9.133 1 93.56 108 ASP A C 1
ATOM 831 O O . ASP A 1 108 ? -11.266 -11.562 -9.758 1 93.56 108 ASP A O 1
ATOM 835 N N . PRO A 1 109 ? -13.102 -12.016 -8.594 1 95.19 109 PRO A N 1
ATOM 836 C CA . PRO A 1 109 ? -13.648 -10.672 -8.812 1 95.19 109 PRO A CA 1
ATOM 837 C C . PRO A 1 109 ? -13.094 -9.641 -7.828 1 95.19 109 PRO A C 1
ATOM 839 O O . PRO A 1 109 ? -13.422 -8.461 -7.914 1 95.19 109 PRO A O 1
ATOM 842 N N . LYS A 1 110 ? -12.266 -10.078 -6.922 1 95.88 110 LYS A N 1
ATOM 843 C CA . LYS A 1 110 ? -11.766 -9.172 -5.891 1 95.88 110 LYS A CA 1
ATOM 844 C C . LYS A 1 110 ? -10.289 -8.852 -6.105 1 95.88 110 LYS A C 1
ATOM 846 O O . LYS A 1 110 ? -9.484 -9.758 -6.32 1 95.88 110 LYS A O 1
ATOM 851 N N . ASP A 1 111 ? -9.906 -7.625 -6.07 1 95.62 111 ASP A N 1
ATOM 852 C CA . ASP A 1 111 ? -8.516 -7.188 -6.172 1 95.62 111 ASP A CA 1
ATOM 853 C C . ASP A 1 111 ? -7.844 -7.176 -4.801 1 95.62 111 ASP A C 1
ATOM 855 O O . ASP A 1 111 ? -7.582 -6.105 -4.242 1 95.62 111 ASP A O 1
ATOM 859 N N . LYS A 1 112 ? -7.414 -8.266 -4.32 1 96.5 112 LYS A N 1
ATOM 860 C CA . LYS A 1 112 ? -7 -8.484 -2.939 1 96.5 112 LYS A CA 1
ATOM 861 C C . LYS A 1 112 ? -5.629 -7.871 -2.67 1 96.5 112 LYS A C 1
ATOM 863 O O . LYS A 1 112 ? -5.324 -7.492 -1.538 1 96.5 112 LYS A O 1
ATOM 868 N N . MET A 1 113 ? -4.828 -7.719 -3.691 1 94.88 113 MET A N 1
ATOM 869 C CA . MET A 1 113 ? -3.479 -7.18 -3.561 1 94.88 113 MET A CA 1
ATOM 870 C C . MET A 1 113 ? -3.426 -5.73 -4.039 1 94.88 113 MET A C 1
ATOM 872 O O . MET A 1 113 ? -2.35 -5.133 -4.102 1 94.88 113 MET A O 1
ATOM 876 N N . GLN A 1 114 ? -4.531 -5.18 -4.43 1 96.06 114 GLN A N 1
ATOM 877 C CA . GLN A 1 114 ? -4.551 -3.895 -5.121 1 96.06 114 GLN A CA 1
ATOM 878 C C . GLN A 1 114 ? -3.609 -3.904 -6.32 1 96.06 114 GLN A C 1
ATOM 880 O O . GLN A 1 114 ? -2.768 -3.016 -6.465 1 96.06 114 GLN A O 1
ATOM 885 N N . ALA A 1 115 ? -3.797 -4.922 -7.07 1 97.62 115 ALA A N 1
ATOM 886 C CA . ALA A 1 115 ? -2.961 -5.137 -8.25 1 97.62 115 ALA A CA 1
ATOM 887 C C . ALA A 1 115 ? -3.039 -3.947 -9.203 1 97.62 115 ALA A C 1
ATOM 889 O O . ALA A 1 115 ? -2.047 -3.588 -9.836 1 97.62 115 ALA A O 1
ATOM 890 N N . GLU A 1 116 ? -4.215 -3.34 -9.344 1 97.94 116 GLU A N 1
ATOM 891 C CA . GLU A 1 116 ? -4.355 -2.182 -10.219 1 97.94 116 GLU A CA 1
ATOM 892 C C . GLU A 1 116 ? -3.443 -1.041 -9.781 1 97.94 116 GLU A C 1
ATOM 894 O O . GLU A 1 116 ? -2.736 -0.451 -10.602 1 97.94 116 GLU A O 1
ATOM 899 N N . LYS A 1 117 ? -3.459 -0.779 -8.461 1 97.62 117 LYS A N 1
ATOM 900 C CA . LYS A 1 117 ? -2.613 0.27 -7.902 1 97.62 117 LYS A CA 1
ATOM 901 C C . LYS A 1 117 ? -1.141 0.012 -8.211 1 97.62 117 LYS A C 1
ATOM 903 O O . LYS A 1 117 ? -0.429 0.91 -8.664 1 97.62 117 LYS A O 1
ATOM 908 N N . LEU A 1 118 ? -0.675 -1.194 -7.996 1 97.62 118 LEU A N 1
ATOM 909 C CA . LEU A 1 118 ? 0.724 -1.558 -8.195 1 97.62 118 LEU A CA 1
ATOM 910 C C . LEU A 1 118 ? 1.082 -1.545 -9.68 1 97.62 118 LEU A C 1
ATOM 912 O O . LEU A 1 118 ? 2.137 -1.034 -10.062 1 97.62 118 LEU A O 1
ATOM 916 N N . ALA A 1 119 ? 0.181 -2.066 -10.523 1 98.25 119 ALA A N 1
ATOM 917 C CA . ALA A 1 119 ? 0.432 -2.127 -11.961 1 98.25 119 ALA A CA 1
ATOM 918 C C . ALA A 1 119 ? 0.544 -0.727 -12.562 1 98.25 119 ALA A C 1
ATOM 920 O O . ALA A 1 119 ? 1.313 -0.504 -13.5 1 98.25 119 ALA A O 1
ATOM 921 N N . LYS A 1 120 ? -0.159 0.193 -12.016 1 97.88 120 LYS A N 1
ATOM 922 C CA . LYS A 1 120 ? -0.19 1.551 -12.547 1 97.88 120 LYS A CA 1
ATOM 923 C C . LYS A 1 120 ? 1.017 2.357 -12.078 1 97.88 120 LYS A C 1
ATOM 925 O O . LYS A 1 120 ? 1.313 3.42 -12.625 1 97.88 120 LYS A O 1
ATOM 930 N N . ASP A 1 121 ? 1.673 1.918 -11.016 1 97.38 121 ASP A N 1
ATOM 931 C CA . ASP A 1 121 ? 2.848 2.635 -10.531 1 97.38 121 ASP A CA 1
ATOM 932 C C . ASP A 1 121 ? 4.094 2.25 -11.328 1 97.38 121 ASP A C 1
ATOM 934 O O . ASP A 1 121 ? 5.055 1.717 -10.766 1 97.38 121 ASP A O 1
ATOM 938 N N . THR A 1 122 ? 4.121 2.615 -12.602 1 97.44 122 THR A N 1
ATOM 939 C CA . THR A 1 122 ? 5.184 2.223 -13.523 1 97.44 122 THR A CA 1
ATOM 940 C C . THR A 1 122 ? 6.484 2.945 -13.188 1 97.44 122 THR A C 1
ATOM 942 O O . THR A 1 122 ? 7.57 2.471 -13.523 1 97.44 122 THR A O 1
ATOM 945 N N . ALA A 1 123 ? 6.375 4.066 -12.531 1 96.38 123 ALA A N 1
ATOM 946 C CA . ALA A 1 123 ? 7.582 4.766 -12.102 1 96.38 123 ALA A CA 1
ATOM 947 C C . ALA A 1 123 ? 8.344 3.947 -11.062 1 96.38 123 ALA A C 1
ATOM 949 O O . ALA A 1 123 ? 9.578 3.965 -11.023 1 96.38 123 ALA A O 1
ATOM 950 N N . ALA A 1 124 ? 7.617 3.219 -10.273 1 96.69 124 ALA A N 1
ATOM 951 C CA . ALA A 1 124 ? 8.227 2.424 -9.211 1 96.69 124 ALA A CA 1
ATOM 952 C C . ALA A 1 124 ? 8.773 1.108 -9.75 1 96.69 124 ALA A C 1
ATOM 954 O O . ALA A 1 124 ? 9.875 0.685 -9.383 1 96.69 124 ALA A O 1
ATOM 955 N N . TYR A 1 125 ? 7.992 0.448 -10.695 1 97.62 125 TYR A N 1
ATOM 956 C CA . TYR A 1 125 ? 8.281 -0.961 -10.938 1 97.62 125 TYR A CA 1
ATOM 957 C C . TYR A 1 125 ? 8.734 -1.187 -12.375 1 97.62 125 TYR A C 1
ATOM 959 O O . TYR A 1 125 ? 9.125 -2.295 -12.742 1 97.62 125 TYR A O 1
ATOM 967 N N . LYS A 1 126 ? 8.625 -0.167 -13.211 1 97.44 126 LYS A N 1
ATOM 968 C CA . LYS A 1 126 ? 9.188 -0.102 -14.555 1 97.44 126 LYS A CA 1
ATOM 969 C C . LYS A 1 126 ? 8.508 -1.107 -15.484 1 97.44 126 LYS A C 1
ATOM 971 O O . LYS A 1 126 ? 9.055 -1.45 -16.531 1 97.44 126 LYS A O 1
ATOM 976 N N . ASN A 1 127 ? 7.402 -1.705 -14.984 1 98.12 127 ASN A N 1
ATOM 977 C CA . ASN A 1 127 ? 6.574 -2.479 -15.906 1 98.12 127 ASN A CA 1
ATOM 978 C C . ASN A 1 127 ? 5.949 -1.591 -16.984 1 98.12 127 ASN A C 1
ATOM 980 O O . ASN A 1 127 ? 5.691 -0.409 -16.734 1 98.12 127 ASN A O 1
ATOM 984 N N . THR A 1 128 ? 5.688 -2.191 -18.109 1 98.38 128 THR A N 1
ATOM 985 C CA . THR A 1 128 ? 5.031 -1.478 -19.203 1 98.38 128 THR A CA 1
ATOM 986 C C . THR A 1 128 ? 3.602 -1.98 -19.406 1 98.38 128 THR A C 1
ATOM 988 O O . THR A 1 128 ? 2.748 -1.257 -19.922 1 98.38 128 THR A O 1
ATOM 991 N N . LEU A 1 129 ? 3.338 -3.199 -19.016 1 98.62 129 LEU A N 1
ATOM 992 C CA . LEU A 1 129 ? 1.992 -3.76 -19.062 1 98.62 129 LEU A CA 1
ATOM 993 C C . LEU A 1 129 ? 1.188 -3.352 -17.828 1 98.62 129 LEU A C 1
ATOM 995 O O . LEU A 1 129 ? 1.71 -3.355 -16.703 1 98.62 129 LEU A O 1
ATOM 999 N N . ILE A 1 130 ? -0.03 -2.949 -18.047 1 98.44 130 ILE A N 1
ATOM 1000 C CA . ILE A 1 130 ? -0.913 -2.605 -16.938 1 98.44 130 ILE A CA 1
ATOM 1001 C C . ILE A 1 130 ? -2.15 -3.5 -16.969 1 98.44 130 ILE A C 1
ATOM 1003 O O . ILE A 1 130 ? -2.555 -4.043 -15.938 1 98.44 130 ILE A O 1
ATOM 1007 N N . HIS A 1 131 ? -2.66 -3.764 -18.156 1 98.5 131 HIS A N 1
ATOM 1008 C CA . HIS A 1 131 ? -3.941 -4.43 -18.375 1 98.5 131 HIS A CA 1
ATOM 1009 C C . HIS A 1 131 ? -3.779 -5.672 -19.234 1 98.5 131 HIS A C 1
ATOM 1011 O O . HIS A 1 131 ? -2.949 -5.699 -20.156 1 98.5 131 HIS A O 1
ATOM 1017 N N . ASN A 1 132 ? -4.672 -6.641 -19.031 1 98.44 132 ASN A N 1
ATOM 1018 C CA . ASN A 1 132 ? -4.613 -7.93 -19.719 1 98.44 132 ASN A CA 1
ATOM 1019 C C . ASN A 1 132 ? -4.512 -7.762 -21.234 1 98.44 132 ASN A C 1
ATOM 1021 O O . ASN A 1 132 ? -3.783 -8.508 -21.891 1 98.44 132 ASN A O 1
ATOM 1025 N N . HIS A 1 133 ? -5.164 -6.801 -21.75 1 98.44 133 HIS A N 1
ATOM 1026 C CA . HIS A 1 133 ? -5.277 -6.645 -23.188 1 98.44 133 HIS A CA 1
ATOM 1027 C C . HIS A 1 133 ? -3.98 -6.113 -23.797 1 98.44 133 HIS A C 1
ATOM 1029 O O . HIS A 1 133 ? -3.807 -6.125 -25.016 1 98.44 133 HIS A O 1
ATOM 1035 N N . GLU A 1 134 ? -3.039 -5.699 -22.922 1 98.56 134 GLU A N 1
ATOM 1036 C CA . GLU A 1 134 ? -1.745 -5.215 -23.391 1 98.56 134 GLU A CA 1
ATOM 1037 C C . GLU A 1 134 ? -0.742 -6.355 -23.516 1 98.56 134 GLU A C 1
ATOM 1039 O O . GLU A 1 134 ? 0.329 -6.188 -24.094 1 98.56 134 GLU A O 1
ATOM 1044 N N . ALA A 1 135 ? -1.057 -7.551 -22.969 1 98.56 135 ALA A N 1
ATOM 1045 C CA . ALA A 1 135 ? -0.231 -8.75 -23.094 1 98.56 135 ALA A CA 1
ATOM 1046 C C . ALA A 1 135 ? -0.688 -9.609 -24.266 1 98.56 135 ALA A C 1
ATOM 1048 O O . ALA A 1 135 ? -1.742 -9.352 -24.859 1 98.56 135 ALA A O 1
ATOM 1049 N N . PHE A 1 136 ? 0.12 -10.602 -24.609 1 98.44 136 PHE A N 1
ATOM 1050 C CA . PHE A 1 136 ? -0.329 -11.594 -25.578 1 98.44 136 PHE A CA 1
ATOM 1051 C C . PHE A 1 136 ? -1.589 -12.297 -25.094 1 98.44 136 PHE A C 1
ATOM 1053 O O . PHE A 1 136 ? -1.788 -12.461 -23.891 1 98.44 136 PHE A O 1
ATOM 1060 N N . GLU A 1 137 ? -2.42 -12.609 -26.094 1 98.62 137 GLU A N 1
ATOM 1061 C CA . GLU A 1 137 ? -3.504 -13.508 -25.703 1 98.62 137 GLU A CA 1
ATOM 1062 C C . GLU A 1 137 ? -2.965 -14.859 -25.25 1 98.62 137 GLU A C 1
ATOM 1064 O O . GLU A 1 137 ? -2.043 -15.406 -25.859 1 98.62 137 GLU A O 1
ATOM 1069 N N . GLN A 1 138 ? -3.508 -15.391 -24.156 1 98.69 138 GLN A N 1
ATOM 1070 C CA . GLN A 1 138 ? -2.895 -16.5 -23.422 1 98.69 138 GLN A CA 1
ATOM 1071 C C . GLN A 1 138 ? -2.748 -17.719 -24.312 1 98.69 138 GLN A C 1
ATOM 1073 O O . GLN A 1 138 ? -1.729 -18.422 -24.266 1 98.69 138 GLN A O 1
ATOM 1078 N N . THR A 1 139 ? -3.686 -18.062 -25.172 1 98.81 139 THR A N 1
ATOM 1079 C CA . THR A 1 139 ? -3.627 -19.25 -26.016 1 98.81 139 THR A CA 1
ATOM 1080 C C . THR A 1 139 ? -2.576 -19.078 -27.109 1 98.81 139 THR A C 1
ATOM 1082 O O . THR A 1 139 ? -1.806 -20 -27.391 1 98.81 139 THR A O 1
ATOM 1085 N N . LYS A 1 140 ? -2.617 -17.906 -27.688 1 98.69 140 LYS A N 1
ATOM 1086 C CA . LYS A 1 140 ? -1.638 -17.625 -28.734 1 98.69 140 LYS A CA 1
ATOM 1087 C C . LYS A 1 140 ? -0.213 -17.75 -28.188 1 98.69 140 LYS A C 1
ATOM 1089 O O . LYS A 1 140 ? 0.651 -18.344 -28.844 1 98.69 140 LYS A O 1
ATOM 1094 N N . LEU A 1 141 ? -0.002 -17.172 -27.031 1 98.88 141 LEU A N 1
ATOM 1095 C CA . LEU A 1 141 ? 1.344 -17.266 -26.469 1 98.88 141 LEU A CA 1
ATOM 1096 C C . LEU A 1 141 ? 1.699 -18.703 -26.141 1 98.88 141 LEU A C 1
ATOM 1098 O O . LEU A 1 141 ? 2.809 -19.156 -26.438 1 98.88 141 LEU A O 1
ATOM 1102 N N . ASN A 1 142 ? 0.777 -19.438 -25.531 1 98.88 142 ASN A N 1
ATOM 1103 C CA . ASN A 1 142 ? 1.013 -20.844 -25.219 1 98.88 142 ASN A CA 1
ATOM 1104 C C . ASN A 1 142 ? 1.399 -21.641 -26.453 1 98.88 142 ASN A C 1
ATOM 1106 O O . ASN A 1 142 ? 2.383 -22.375 -26.438 1 98.88 142 ASN A O 1
ATOM 1110 N N . ARG A 1 143 ? 0.653 -21.484 -27.516 1 98.94 143 ARG A N 1
ATOM 1111 C CA . ARG A 1 143 ? 0.939 -22.219 -28.75 1 98.94 143 ARG A CA 1
ATOM 1112 C C . ARG A 1 143 ? 2.32 -21.875 -29.281 1 98.94 143 ARG A C 1
ATOM 1114 O O . ARG A 1 143 ? 3.062 -22.75 -29.734 1 98.94 143 ARG A O 1
ATOM 1121 N N . LYS A 1 144 ? 2.65 -20.578 -29.234 1 98.94 144 LYS A N 1
ATOM 1122 C CA . LYS A 1 144 ? 3.953 -20.141 -29.719 1 98.94 144 LYS A CA 1
ATOM 1123 C C . LYS A 1 144 ? 5.086 -20.766 -28.906 1 98.94 144 LYS A C 1
ATOM 1125 O O . LYS A 1 144 ? 6.047 -21.281 -29.484 1 98.94 144 LYS A O 1
ATOM 1130 N N . LEU A 1 145 ? 4.977 -20.688 -27.578 1 98.94 145 LEU A N 1
ATOM 1131 C CA . LEU A 1 145 ? 6.008 -21.25 -26.703 1 98.94 145 LEU A CA 1
ATOM 1132 C C . LEU A 1 145 ? 6.191 -22.734 -26.953 1 98.94 145 LEU A C 1
ATOM 1134 O O . LEU A 1 145 ? 7.32 -23.219 -27.016 1 98.94 145 LEU A O 1
ATOM 1138 N N . LEU A 1 146 ? 5.098 -23.438 -27.125 1 98.94 146 LEU A N 1
ATOM 1139 C CA . LEU A 1 146 ? 5.176 -24.875 -27.359 1 98.94 146 LEU A CA 1
ATOM 1140 C C . LEU A 1 146 ? 5.793 -25.172 -28.734 1 98.94 146 LEU A C 1
ATOM 1142 O O . LEU A 1 146 ? 6.672 -26.031 -28.844 1 98.94 146 LEU A O 1
ATOM 1146 N N . ALA A 1 147 ? 5.363 -24.438 -29.719 1 98.81 147 ALA A N 1
ATOM 1147 C CA . ALA A 1 147 ? 5.84 -24.688 -31.078 1 98.81 147 ALA A CA 1
ATOM 1148 C C . ALA A 1 147 ? 7.352 -24.5 -31.172 1 98.81 147 ALA A C 1
ATOM 1150 O O . ALA A 1 147 ? 8.023 -25.188 -31.938 1 98.81 147 ALA A O 1
ATOM 1151 N N . GLU A 1 148 ? 7.879 -23.672 -30.359 1 98.44 148 GLU A N 1
ATOM 1152 C CA . GLU A 1 148 ? 9.289 -23.312 -30.453 1 98.44 148 GLU A CA 1
ATOM 1153 C C . GLU A 1 148 ? 10.148 -24.219 -29.578 1 98.44 148 GLU A C 1
ATOM 1155 O O . GLU A 1 148 ? 11.367 -24.266 -29.719 1 98.44 148 GLU A O 1
ATOM 1160 N N . ALA A 1 149 ? 9.523 -24.984 -28.688 1 98.25 149 ALA A N 1
ATOM 1161 C CA . ALA A 1 149 ? 10.266 -25.797 -27.734 1 98.25 149 ALA A CA 1
ATOM 1162 C C . ALA A 1 149 ? 10.594 -27.172 -28.312 1 98.25 149 ALA A C 1
ATOM 1164 O O . ALA A 1 149 ? 9.992 -27.594 -29.297 1 98.25 149 ALA A O 1
ATOM 1165 N N . GLN A 1 150 ? 11.625 -27.812 -27.688 1 98.06 150 GLN A N 1
ATOM 1166 C CA . GLN A 1 150 ? 11.906 -29.203 -28.016 1 98.06 150 GLN A CA 1
ATOM 1167 C C . GLN A 1 150 ? 10.766 -30.109 -27.578 1 98.06 150 GLN A C 1
ATOM 1169 O O . GLN A 1 150 ? 10.047 -29.797 -26.625 1 98.06 150 GLN A O 1
ATOM 1174 N N . ASP A 1 151 ? 10.633 -31.234 -28.266 1 98.56 151 ASP A N 1
ATOM 1175 C CA . ASP A 1 151 ? 9.586 -32.188 -27.922 1 98.56 151 ASP A CA 1
ATOM 1176 C C . ASP A 1 151 ? 9.758 -32.719 -26.5 1 98.56 151 ASP A C 1
ATOM 1178 O O . ASP A 1 151 ? 10.875 -32.938 -26.047 1 98.56 151 ASP A O 1
ATOM 1182 N N . ASN A 1 152 ? 8.617 -32.875 -25.859 1 98.5 152 ASN A N 1
ATOM 1183 C CA . ASN A 1 152 ? 8.57 -33.5 -24.547 1 98.5 152 ASN A CA 1
ATOM 1184 C C . ASN A 1 152 ? 9.523 -32.812 -23.562 1 98.5 152 ASN A C 1
ATOM 1186 O O . ASN A 1 152 ? 10.242 -33.469 -22.828 1 98.5 152 ASN A O 1
ATOM 1190 N N . SER A 1 153 ? 9.477 -31.469 -23.594 1 98.38 153 SER A N 1
ATOM 1191 C CA . SER A 1 153 ? 10.5 -30.781 -22.828 1 98.38 153 SER A CA 1
ATOM 1192 C C . SER A 1 153 ? 9.875 -29.844 -21.797 1 98.38 153 SER A C 1
ATOM 1194 O O . SER A 1 153 ? 10.539 -29.406 -20.859 1 98.38 153 SER A O 1
ATOM 1196 N N . ILE A 1 154 ? 8.609 -29.5 -21.938 1 98.81 154 ILE A N 1
ATOM 1197 C CA . ILE A 1 154 ? 8.031 -28.422 -21.156 1 98.81 154 ILE A CA 1
ATOM 1198 C C . ILE A 1 154 ? 7.301 -28.984 -19.938 1 98.81 154 ILE A C 1
ATOM 1200 O O . ILE A 1 154 ? 6.5 -29.906 -20.062 1 98.81 154 ILE A O 1
ATOM 1204 N N . THR A 1 155 ? 7.621 -28.5 -18.781 1 98.88 155 THR A N 1
ATOM 1205 C CA . THR A 1 155 ? 6.766 -28.641 -17.609 1 98.88 155 THR A CA 1
ATOM 1206 C C . THR A 1 155 ? 5.785 -27.484 -17.516 1 98.88 155 THR A C 1
ATOM 1208 O O . THR A 1 155 ? 6.195 -26.328 -17.375 1 98.88 155 THR A O 1
ATOM 1211 N N . TYR A 1 156 ? 4.512 -27.781 -17.625 1 98.94 156 TYR A N 1
ATOM 1212 C CA . TYR A 1 156 ? 3.461 -26.781 -17.453 1 98.94 156 TYR A CA 1
ATOM 1213 C C . TYR A 1 156 ? 2.961 -26.734 -16.016 1 98.94 156 TYR A C 1
ATOM 1215 O O . TYR A 1 156 ? 2.434 -27.734 -15.508 1 98.94 156 TYR A O 1
ATOM 1223 N N . ILE A 1 157 ? 3.184 -25.625 -15.391 1 98.94 157 ILE A N 1
ATOM 1224 C CA . ILE A 1 157 ? 2.787 -25.484 -13.992 1 98.94 157 ILE A CA 1
ATOM 1225 C C . ILE A 1 157 ? 1.528 -24.625 -13.898 1 98.94 157 ILE A C 1
ATOM 1227 O O . ILE A 1 157 ? 1.505 -23.5 -14.375 1 98.94 157 ILE A O 1
ATOM 1231 N N . THR A 1 158 ? 0.498 -25.156 -13.297 1 98.88 158 THR A N 1
ATOM 1232 C CA . THR A 1 158 ? -0.719 -24.406 -13.039 1 98.88 158 THR A CA 1
ATOM 1233 C C . THR A 1 158 ? -0.88 -24.141 -11.547 1 98.88 158 THR A C 1
ATOM 1235 O O . THR A 1 158 ? -1.084 -25.062 -10.758 1 98.88 158 THR A O 1
ATOM 1238 N N . ILE A 1 159 ? -0.771 -22.844 -11.18 1 98.75 159 ILE A N 1
ATOM 1239 C CA . ILE A 1 159 ? -1.062 -22.422 -9.812 1 98.75 159 ILE A CA 1
ATOM 1240 C C . ILE A 1 159 ? -2.213 -21.422 -9.82 1 98.75 159 ILE A C 1
ATOM 1242 O O . ILE A 1 159 ? -2.492 -20.781 -8.797 1 98.75 159 ILE A O 1
ATOM 1246 N N . GLY A 1 160 ? -2.844 -21.234 -10.922 1 97.44 160 GLY A N 1
ATOM 1247 C CA . GLY A 1 160 ? -4.062 -20.453 -11.094 1 97.44 160 GLY A CA 1
ATOM 1248 C C . GLY A 1 160 ? -5.223 -21.281 -11.625 1 97.44 160 GLY A C 1
ATOM 1249 O O . GLY A 1 160 ? -5.344 -22.469 -11.312 1 97.44 160 GLY A O 1
ATOM 1250 N N . HIS A 1 161 ? -6.137 -20.625 -12.344 1 96 161 HIS A N 1
ATOM 1251 C CA . HIS A 1 161 ? -7.301 -21.312 -12.898 1 96 161 HIS A CA 1
ATOM 1252 C C . HIS A 1 161 ? -6.918 -22.156 -14.109 1 96 161 HIS A C 1
ATOM 1254 O O . HIS A 1 161 ? -5.883 -21.922 -14.734 1 96 161 HIS A O 1
ATOM 1260 N N . THR A 1 162 ? -7.797 -23.062 -14.484 1 98 162 THR A N 1
ATOM 1261 C CA . THR A 1 162 ? -7.434 -24.078 -15.477 1 98 162 THR A CA 1
ATOM 1262 C C . THR A 1 162 ? -7.863 -23.641 -16.875 1 98 162 THR A C 1
ATOM 1264 O O . THR A 1 162 ? -7.598 -24.344 -17.859 1 98 162 THR A O 1
ATOM 1267 N N . LYS A 1 163 ? -8.422 -22.469 -16.969 1 97.62 163 LYS A N 1
ATOM 1268 C CA . LYS A 1 163 ? -8.961 -22.031 -18.25 1 97.62 163 LYS A CA 1
ATOM 1269 C C . LYS A 1 163 ? -7.859 -21.875 -19.297 1 97.62 163 LYS A C 1
ATOM 1271 O O . LYS A 1 163 ? -8.055 -22.219 -20.469 1 97.62 163 LYS A O 1
ATOM 1276 N N . GLY A 1 164 ? -6.723 -21.375 -18.906 1 97.88 164 GLY A N 1
ATOM 1277 C CA . GLY A 1 164 ? -5.625 -21.203 -19.844 1 97.88 164 GLY A CA 1
ATOM 1278 C C . GLY A 1 164 ? -5.188 -22.484 -20.5 1 97.88 164 GLY A C 1
ATOM 1279 O O . GLY A 1 164 ? -5.062 -22.562 -21.734 1 97.88 164 GLY A O 1
ATOM 1280 N N . LEU A 1 165 ? -4.969 -23.484 -19.703 1 98.75 165 LEU A N 1
ATOM 1281 C CA . LEU A 1 165 ? -4.551 -24.781 -20.219 1 98.75 165 LEU A CA 1
ATOM 1282 C C . LEU A 1 165 ? -5.664 -25.438 -21.031 1 98.75 165 LEU A C 1
ATOM 1284 O O . LEU A 1 165 ? -5.402 -26.094 -22.031 1 98.75 165 LEU A O 1
ATOM 1288 N N . TYR A 1 166 ? -6.898 -25.25 -20.578 1 98.75 166 TYR A N 1
ATOM 1289 C CA . TYR A 1 166 ? -8.062 -25.766 -21.297 1 98.75 166 TYR A CA 1
ATOM 1290 C C . TYR A 1 166 ? -8.125 -25.188 -22.719 1 98.75 166 TYR A C 1
ATOM 1292 O O . TYR A 1 166 ? -8.289 -25.938 -23.688 1 98.75 166 TYR A O 1
ATOM 1300 N N . GLU A 1 167 ? -7.961 -23.891 -22.828 1 98.75 167 GLU A N 1
ATOM 1301 C CA . GLU A 1 167 ? -8.047 -23.25 -24.125 1 98.75 167 GLU A CA 1
ATOM 1302 C C . GLU A 1 167 ? -6.891 -23.672 -25.031 1 98.75 167 GLU A C 1
ATOM 1304 O O . GLU A 1 167 ? -7.066 -23.812 -26.234 1 98.75 167 GLU A O 1
ATOM 1309 N N . LEU A 1 168 ? -5.758 -23.844 -24.453 1 98.88 168 LEU A N 1
ATOM 1310 C CA . LEU A 1 168 ? -4.633 -24.359 -25.219 1 98.88 168 LEU A CA 1
ATOM 1311 C C . LEU A 1 168 ? -4.953 -25.734 -25.781 1 98.88 168 LEU A C 1
ATOM 1313 O O . LEU A 1 168 ? -4.797 -25.984 -26.969 1 98.88 168 LEU A O 1
ATOM 1317 N N . LEU A 1 169 ? -5.426 -26.656 -24.922 1 98.88 169 LEU A N 1
ATOM 1318 C CA . LEU A 1 169 ? -5.691 -28.031 -25.312 1 98.88 169 LEU A CA 1
ATOM 1319 C C . LEU A 1 169 ? -6.762 -28.094 -26.391 1 98.88 169 LEU A C 1
ATOM 1321 O O . LEU A 1 169 ? -6.719 -28.969 -27.266 1 98.88 169 LEU A O 1
ATOM 1325 N N . ARG A 1 170 ? -7.656 -27.141 -26.391 1 98.69 170 ARG A N 1
ATOM 1326 C CA . ARG A 1 170 ? -8.781 -27.141 -27.328 1 98.69 170 ARG A CA 1
ATOM 1327 C C . ARG A 1 170 ? -8.469 -26.312 -28.562 1 98.69 170 ARG A C 1
ATOM 1329 O O . ARG A 1 170 ? -9.281 -26.25 -29.5 1 98.69 170 ARG A O 1
ATOM 1336 N N . SER A 1 171 ? -7.344 -25.688 -28.609 1 98.81 171 SER A N 1
ATOM 1337 C CA . SER A 1 171 ? -7.016 -24.797 -29.719 1 98.81 171 SER A CA 1
ATOM 1338 C C . SER A 1 171 ? -6.922 -25.547 -31.047 1 98.81 171 SER A C 1
ATOM 1340 O O . SER A 1 171 ? -6.742 -26.766 -31.047 1 98.81 171 SER A O 1
ATOM 1342 N N . ILE A 1 172 ? -7.047 -24.781 -32.125 1 98.62 172 ILE A N 1
ATOM 1343 C CA . ILE A 1 172 ? -7.039 -25.344 -33.469 1 98.62 172 ILE A CA 1
ATOM 1344 C C . ILE A 1 172 ? -5.754 -24.953 -34.188 1 98.62 172 ILE A C 1
ATOM 1346 O O . ILE A 1 172 ? -5.055 -24.031 -33.781 1 98.62 172 ILE A O 1
ATOM 1350 N N . PRO A 1 173 ? -5.465 -25.734 -35.25 1 98.69 173 PRO A N 1
ATOM 1351 C CA . PRO A 1 173 ? -4.301 -25.328 -36.062 1 98.69 173 PRO A CA 1
ATOM 1352 C C . PRO A 1 173 ? -4.379 -23.875 -36.5 1 98.69 173 PRO A C 1
ATOM 1354 O O . PRO A 1 173 ? -5.473 -23.359 -36.781 1 98.69 173 PRO A O 1
ATOM 1357 N N . ASP A 1 174 ? -3.238 -23.203 -36.562 1 98.06 174 ASP A N 1
ATOM 1358 C CA . ASP A 1 174 ? -3.168 -21.812 -37 1 98.06 174 ASP A CA 1
ATOM 1359 C C . ASP A 1 174 ? -1.806 -21.5 -37.625 1 98.06 174 ASP A C 1
ATOM 1361 O O . ASP A 1 174 ? -1.087 -22.406 -38.031 1 98.06 174 ASP A O 1
ATOM 1365 N N . ASN A 1 175 ? -1.507 -20.172 -37.781 1 98 175 ASN A N 1
ATOM 1366 C CA . ASN A 1 175 ? -0.272 -19.766 -38.438 1 98 175 ASN A CA 1
ATOM 1367 C C . ASN A 1 175 ? 0.949 -20.047 -37.562 1 98 175 ASN A C 1
ATOM 1369 O O . ASN A 1 175 ? 2.08 -20.047 -38.062 1 98 175 ASN A O 1
ATOM 1373 N N . ILE A 1 176 ? 0.739 -20.406 -36.281 1 98.44 176 ILE A N 1
ATOM 1374 C CA . ILE A 1 176 ? 1.834 -20.688 -35.375 1 98.44 176 ILE A CA 1
ATOM 1375 C C . ILE A 1 176 ? 2.262 -22.141 -35.5 1 98.44 176 ILE A C 1
ATOM 1377 O O . ILE A 1 176 ? 3.457 -22.453 -35.531 1 98.44 176 ILE A O 1
ATOM 1381 N N . SER A 1 177 ? 1.326 -22.969 -35.594 1 98.5 177 SER A N 1
ATOM 1382 C CA . SER A 1 177 ? 1.571 -24.406 -35.719 1 98.5 177 SER A CA 1
ATOM 1383 C C . SER A 1 177 ? 0.44 -25.094 -36.469 1 98.5 177 SER A C 1
ATOM 1385 O O . SER A 1 177 ? -0.733 -24.781 -36.25 1 98.5 177 SER A O 1
ATOM 1387 N N . PRO A 1 178 ? 0.816 -26.109 -37.25 1 98.5 178 PRO A N 1
ATOM 1388 C CA . PRO A 1 178 ? -0.231 -26.875 -37.938 1 98.5 178 PRO A CA 1
ATOM 1389 C C . PRO A 1 178 ? -0.9 -27.906 -37.031 1 98.5 178 PRO A C 1
ATOM 1391 O O . PRO A 1 178 ? -1.904 -28.5 -37.406 1 98.5 178 PRO A O 1
ATOM 1394 N N . LEU A 1 179 ? -0.444 -28.141 -35.875 1 98.81 179 LEU A N 1
ATOM 1395 C CA . LEU A 1 179 ? -1.025 -29.078 -34.906 1 98.81 179 LEU A CA 1
ATOM 1396 C C . LEU A 1 179 ? -2.162 -28.438 -34.125 1 98.81 179 LEU A C 1
ATOM 1398 O O . LEU A 1 179 ? -2.078 -27.266 -33.75 1 98.81 179 LEU A O 1
ATOM 1402 N N . ASN A 1 180 ? -3.223 -29.219 -33.875 1 98.75 180 ASN A N 1
ATOM 1403 C CA . ASN A 1 180 ? -4.219 -28.734 -32.906 1 98.75 180 ASN A CA 1
ATOM 1404 C C . ASN A 1 180 ? -3.693 -28.781 -31.484 1 98.75 180 ASN A C 1
ATOM 1406 O O . ASN A 1 180 ? -2.59 -29.281 -31.25 1 98.75 180 ASN A O 1
ATOM 1410 N N . GLY A 1 181 ? -4.41 -28.25 -30.578 1 98.88 181 GLY A N 1
ATOM 1411 C CA . GLY A 1 181 ? -3.955 -28.109 -29.203 1 98.88 181 GLY A CA 1
ATOM 1412 C C . GLY A 1 181 ? -3.592 -29.438 -28.562 1 98.88 181 GLY A C 1
ATOM 1413 O O . GLY A 1 181 ? -2.545 -29.562 -27.922 1 98.88 181 GLY A O 1
ATOM 1414 N N . TYR A 1 182 ? -4.422 -30.406 -28.734 1 98.81 182 TYR A N 1
ATOM 1415 C CA . TYR A 1 182 ? -4.184 -31.719 -28.156 1 98.81 182 TYR A CA 1
ATOM 1416 C C . TYR A 1 182 ? -2.873 -32.312 -28.656 1 98.81 182 TYR A C 1
ATOM 1418 O O . TYR A 1 182 ? -2.041 -32.75 -27.859 1 98.81 182 TYR A O 1
ATOM 1426 N N . ASP A 1 183 ? -2.633 -32.25 -29.984 1 98.88 183 ASP A N 1
ATOM 1427 C CA . ASP A 1 183 ? -1.432 -32.844 -30.578 1 98.88 183 ASP A CA 1
ATOM 1428 C C . ASP A 1 183 ? -0.189 -32.031 -30.188 1 98.88 183 ASP A C 1
ATOM 1430 O O . ASP A 1 183 ? 0.874 -32.625 -29.953 1 98.88 183 ASP A O 1
ATOM 1434 N N . LEU A 1 184 ? -0.357 -30.75 -30.172 1 98.88 184 LEU A N 1
ATOM 1435 C CA . LEU A 1 184 ? 0.756 -29.891 -29.797 1 98.88 184 LEU A CA 1
ATOM 1436 C C . LEU A 1 184 ? 1.183 -30.141 -28.359 1 98.88 184 LEU A C 1
ATOM 1438 O O . LEU A 1 184 ? 2.375 -30.266 -28.078 1 98.88 184 LEU A O 1
ATOM 1442 N N . VAL A 1 185 ? 0.222 -30.25 -27.453 1 98.94 185 VAL A N 1
ATOM 1443 C CA . VAL A 1 185 ? 0.481 -30.547 -26.047 1 98.94 185 VAL A CA 1
ATOM 1444 C C . VAL A 1 185 ? 1.123 -31.922 -25.922 1 98.94 185 VAL A C 1
ATOM 1446 O O . VAL A 1 185 ? 2.143 -32.062 -25.25 1 98.94 185 VAL A O 1
ATOM 1449 N N . ASN A 1 186 ? 0.572 -32.844 -26.609 1 98.88 186 ASN A N 1
ATOM 1450 C CA . ASN A 1 186 ? 1.091 -34.219 -26.547 1 98.88 186 ASN A CA 1
ATOM 1451 C C . ASN A 1 186 ? 2.533 -34.281 -27.047 1 98.88 186 ASN A C 1
ATOM 1453 O O . ASN A 1 186 ? 3.328 -35.062 -26.531 1 98.88 186 ASN A O 1
ATOM 1457 N N . LYS A 1 187 ? 2.873 -33.469 -27.969 1 98.81 187 LYS A N 1
ATOM 1458 C CA . LYS A 1 187 ? 4.203 -33.5 -28.578 1 98.81 187 LYS A CA 1
ATOM 1459 C C . LYS A 1 187 ? 5.211 -32.75 -27.719 1 98.81 187 LYS A C 1
ATOM 1461 O O . LYS A 1 187 ? 6.359 -33.156 -27.578 1 98.81 187 LYS A O 1
ATOM 1466 N N . LYS A 1 188 ? 4.801 -31.672 -27.094 1 98.88 188 LYS A N 1
ATOM 1467 C CA . LYS A 1 188 ? 5.773 -30.719 -26.594 1 98.88 188 LYS A CA 1
ATOM 1468 C C . LYS A 1 188 ? 5.844 -30.75 -25.078 1 98.88 188 LYS A C 1
ATOM 1470 O O . LYS A 1 188 ? 6.895 -30.469 -24.484 1 98.88 188 LYS A O 1
ATOM 1475 N N . ILE A 1 189 ? 4.75 -31.047 -24.359 1 98.88 189 ILE A N 1
ATOM 1476 C CA . ILE A 1 189 ? 4.703 -31 -22.906 1 98.88 189 ILE A CA 1
ATOM 1477 C C . ILE A 1 189 ? 5.188 -32.344 -22.344 1 98.88 189 ILE A C 1
ATOM 1479 O O . ILE A 1 189 ? 4.789 -33.406 -22.812 1 98.88 189 ILE A O 1
ATOM 1483 N N . LYS A 1 190 ? 6.051 -32.188 -21.422 1 98.56 190 LYS A N 1
ATOM 1484 C CA . LYS A 1 190 ? 6.562 -33.344 -20.672 1 98.56 190 LYS A CA 1
ATOM 1485 C C . LYS A 1 190 ? 5.605 -33.75 -19.562 1 98.56 190 LYS A C 1
ATOM 1487 O O . LYS A 1 190 ? 5.34 -34.938 -19.359 1 98.56 190 LYS A O 1
ATOM 1492 N N . ARG A 1 191 ? 5.141 -32.812 -18.844 1 98.75 191 ARG A N 1
ATOM 1493 C CA . ARG A 1 191 ? 4.238 -33.062 -17.719 1 98.75 191 ARG A CA 1
ATOM 1494 C C . ARG A 1 191 ? 3.488 -31.797 -17.328 1 98.75 191 ARG A C 1
ATOM 1496 O O . ARG A 1 191 ? 3.922 -30.688 -17.625 1 98.75 191 ARG A O 1
ATOM 1503 N N . TRP A 1 192 ? 2.344 -32.031 -16.703 1 98.88 192 TRP A N 1
ATOM 1504 C CA . TRP A 1 192 ? 1.522 -31.016 -16.062 1 98.88 192 TRP A CA 1
ATOM 1505 C C . TRP A 1 192 ? 1.625 -31.109 -14.539 1 98.88 192 TRP A C 1
ATOM 1507 O O . TRP A 1 192 ? 1.35 -32.156 -13.961 1 98.88 192 TRP A O 1
ATOM 1517 N N . VAL A 1 193 ? 2.137 -30.094 -13.875 1 98.88 193 VAL A N 1
ATOM 1518 C CA . VAL A 1 193 ? 2.148 -30 -12.414 1 98.88 193 VAL A CA 1
ATOM 1519 C C . VAL A 1 193 ? 1.139 -28.953 -11.953 1 98.88 193 VAL A C 1
ATOM 1521 O O . VAL A 1 193 ? 1.255 -27.766 -12.305 1 98.88 193 VAL A O 1
ATOM 1524 N N . ALA A 1 194 ? 0.178 -29.359 -11.125 1 98.75 194 ALA A N 1
ATOM 1525 C CA . ALA A 1 194 ? -0.93 -28.453 -10.82 1 98.75 194 ALA A CA 1
ATOM 1526 C C . ALA A 1 194 ? -1.204 -28.406 -9.32 1 98.75 194 ALA A C 1
ATOM 1528 O O . ALA A 1 194 ? -1.203 -29.453 -8.648 1 98.75 194 ALA A O 1
ATOM 1529 N N . LEU A 1 195 ? -1.308 -27.141 -8.859 1 98.19 195 LEU A N 1
ATOM 1530 C CA . LEU A 1 195 ? -1.979 -26.938 -7.582 1 98.19 195 LEU A CA 1
ATOM 1531 C C . LEU A 1 195 ? -3.492 -27.031 -7.742 1 98.19 195 LEU A C 1
ATOM 1533 O O . LEU A 1 195 ? -4.121 -26.141 -8.32 1 98.19 195 LEU A O 1
ATOM 1537 N N . GLY A 1 196 ? -3.939 -28.094 -7.273 1 92.75 196 GLY A N 1
ATOM 1538 C CA . GLY A 1 196 ? -5.359 -28.406 -7.328 1 92.75 196 GLY A CA 1
ATOM 1539 C C . GLY A 1 196 ? -5.73 -29.656 -6.547 1 92.75 196 GLY A C 1
ATOM 1540 O O . GLY A 1 196 ? -4.852 -30.359 -6.039 1 92.75 196 GLY A O 1
ATOM 1541 N N . ALA A 1 197 ? -6.91 -29.75 -6.254 1 94.69 197 ALA A N 1
ATOM 1542 C CA . ALA A 1 197 ? -7.441 -30.938 -5.57 1 94.69 197 ALA A CA 1
ATOM 1543 C C . ALA A 1 197 ? -6.98 -30.984 -4.117 1 94.69 197 ALA A C 1
ATOM 1545 O O . ALA A 1 197 ? -6.734 -32.062 -3.572 1 94.69 197 ALA A O 1
ATOM 1546 N N . LEU A 1 198 ? -6.801 -29.844 -3.568 1 95.69 198 LEU A N 1
ATOM 1547 C CA . LEU A 1 198 ? -6.406 -29.766 -2.166 1 95.69 198 LEU A CA 1
ATOM 1548 C C . LEU A 1 198 ? -7.375 -30.531 -1.281 1 95.69 198 LEU A C 1
ATOM 1550 O O . LEU A 1 198 ? -8.578 -30.266 -1.276 1 95.69 198 LEU A O 1
ATOM 1554 N N . GLY A 1 199 ? -6.852 -31.531 -0.577 1 95.44 199 GLY A N 1
ATOM 1555 C CA . GLY A 1 199 ? -7.656 -32.312 0.347 1 95.44 199 GLY A CA 1
ATOM 1556 C C . GLY A 1 199 ? -8.367 -33.469 -0.32 1 95.44 199 GLY A C 1
ATOM 1557 O O . GLY A 1 199 ? -9.062 -34.25 0.343 1 95.44 199 GLY A O 1
ATOM 1558 N N . ALA A 1 200 ? -8.141 -33.719 -1.563 1 96.75 200 ALA A N 1
ATOM 1559 C CA . ALA A 1 200 ? -8.938 -34.688 -2.334 1 96.75 200 ALA A CA 1
ATOM 1560 C C . ALA A 1 200 ? -8.641 -36.125 -1.902 1 96.75 200 ALA A C 1
ATOM 1562 O O . ALA A 1 200 ? -9.422 -37.031 -2.195 1 96.75 200 ALA A O 1
ATOM 1563 N N . SER A 1 201 ? -7.535 -36.375 -1.244 1 95.25 201 SER A N 1
ATOM 1564 C CA . SER A 1 201 ? -7.164 -37.75 -0.848 1 95.25 201 SER A CA 1
ATOM 1565 C C . SER A 1 201 ? -7.734 -38.094 0.522 1 95.25 201 SER A C 1
ATOM 1567 O O . SER A 1 201 ? -7.633 -39.219 0.968 1 95.25 201 SER A O 1
ATOM 1569 N N . ASN A 1 202 ? -8.281 -37.062 1.183 1 92.69 202 ASN A N 1
ATOM 1570 C CA . ASN A 1 202 ? -8.875 -37.312 2.494 1 92.69 202 ASN A CA 1
ATOM 1571 C C . ASN A 1 202 ? -10.195 -38.062 2.379 1 92.69 202 ASN A C 1
ATOM 1573 O O . ASN A 1 202 ? -11.203 -37.5 1.964 1 92.69 202 ASN A O 1
ATOM 1577 N N . GLU A 1 203 ? -10.227 -39.188 2.809 1 87.06 203 GLU A N 1
ATOM 1578 C CA . GLU A 1 203 ? -11.375 -40.094 2.648 1 87.06 203 GLU A CA 1
ATOM 1579 C C . GLU A 1 203 ? -12.523 -39.656 3.557 1 87.06 203 GLU A C 1
ATOM 1581 O O . GLU A 1 203 ? -13.68 -40 3.297 1 87.06 203 GLU A O 1
ATOM 1586 N N . ASN A 1 204 ? -12.219 -38.906 4.566 1 88.94 204 ASN A N 1
ATOM 1587 C CA . ASN A 1 204 ? -13.234 -38.5 5.531 1 88.94 204 ASN A CA 1
ATOM 1588 C C . ASN A 1 204 ? -14.039 -37.312 5.023 1 88.94 204 ASN A C 1
ATOM 1590 O O . ASN A 1 204 ? -15.133 -37.031 5.527 1 88.94 204 ASN A O 1
ATOM 1594 N N . VAL A 1 205 ? -13.578 -36.562 4.125 1 85.56 205 VAL A N 1
ATOM 1595 C CA . VAL A 1 205 ? -14.242 -35.312 3.717 1 85.56 205 VAL A CA 1
ATOM 1596 C C . VAL A 1 205 ? -14.914 -35.531 2.359 1 85.56 205 VAL A C 1
ATOM 1598 O O . VAL A 1 205 ? -15.812 -34.75 1.988 1 85.56 205 VAL A O 1
ATOM 1601 N N . GLY A 1 206 ? -14.656 -36.656 1.65 1 85.75 206 GLY A N 1
ATOM 1602 C CA . GLY A 1 206 ? -15.227 -36.844 0.327 1 85.75 206 GLY A CA 1
ATOM 1603 C C . GLY A 1 206 ? -14.586 -35.969 -0.73 1 85.75 206 GLY A C 1
ATOM 1604 O O . GLY A 1 206 ? -13.383 -35.719 -0.695 1 85.75 206 GLY A O 1
ATOM 1605 N N . ALA A 1 207 ? -15.43 -35.469 -1.726 1 93.56 207 ALA A N 1
ATOM 1606 C CA . ALA A 1 207 ? -14.914 -34.625 -2.793 1 93.56 207 ALA A CA 1
ATOM 1607 C C . ALA A 1 207 ? -14.719 -33.188 -2.307 1 93.56 207 ALA A C 1
ATOM 1609 O O . ALA A 1 207 ? -15.398 -32.75 -1.377 1 93.56 207 ALA A O 1
ATOM 1610 N N . VAL A 1 208 ? -13.734 -32.531 -2.93 1 96.81 208 VAL A N 1
ATOM 1611 C CA . VAL A 1 208 ? -13.383 -31.203 -2.465 1 96.81 208 VAL A CA 1
ATOM 1612 C C . VAL A 1 208 ? -13.508 -30.203 -3.615 1 96.81 208 VAL A C 1
ATOM 1614 O O . VAL A 1 208 ? -13.273 -30.562 -4.773 1 96.81 208 VAL A O 1
ATOM 1617 N N . LYS A 1 209 ? -13.93 -29.047 -3.318 1 96.69 209 LYS A N 1
ATOM 1618 C CA . LYS A 1 209 ? -14.008 -27.906 -4.223 1 96.69 209 LYS A CA 1
ATOM 1619 C C . LYS A 1 209 ? -12.906 -26.891 -3.916 1 96.69 209 LYS A C 1
ATOM 1621 O O . LYS A 1 209 ? -13.094 -26 -3.096 1 96.69 209 LYS A O 1
ATOM 1626 N N . ASP A 1 210 ? -11.766 -27.078 -4.527 1 94.25 210 ASP A N 1
ATOM 1627 C CA . ASP A 1 210 ? -10.648 -26.203 -4.207 1 94.25 210 ASP A CA 1
ATOM 1628 C C . ASP A 1 210 ? -10.656 -24.969 -5.105 1 94.25 210 ASP A C 1
ATOM 1630 O O . ASP A 1 210 ? -11.453 -24.875 -6.043 1 94.25 210 ASP A O 1
ATOM 1634 N N . TRP A 1 211 ? -9.82 -24.047 -4.879 1 95.81 211 TRP A N 1
ATOM 1635 C CA . TRP A 1 211 ? -9.789 -22.719 -5.492 1 95.81 211 TRP A CA 1
ATOM 1636 C C . TRP A 1 211 ? -9.492 -22.812 -6.984 1 95.81 211 TRP A C 1
ATOM 1638 O O . TRP A 1 211 ? -10.234 -22.281 -7.809 1 95.81 211 TRP A O 1
ATOM 1648 N N . ASN A 1 212 ? -8.445 -23.516 -7.402 1 97 212 ASN A N 1
ATOM 1649 C CA . ASN A 1 212 ? -7.949 -23.5 -8.773 1 97 212 ASN A CA 1
ATOM 1650 C C . ASN A 1 212 ? -8.773 -24.406 -9.688 1 97 212 ASN A C 1
ATOM 1652 O O . ASN A 1 212 ? -9.07 -24.047 -10.82 1 97 212 ASN A O 1
ATOM 1656 N N . PHE A 1 213 ? -9.234 -25.516 -9.195 1 97.94 213 PHE A N 1
ATOM 1657 C CA . PHE A 1 213 ? -9.883 -26.516 -10.047 1 97.94 213 PHE A CA 1
ATOM 1658 C C . PHE A 1 213 ? -11.391 -26.297 -10.086 1 97.94 213 PHE A C 1
ATOM 1660 O O . PHE A 1 213 ? -12.055 -26.703 -11.031 1 97.94 213 PHE A O 1
ATOM 1667 N N . TYR A 1 214 ? -11.945 -25.641 -9.031 1 97.75 214 TYR A N 1
ATOM 1668 C CA . TYR A 1 214 ? -13.398 -25.625 -8.953 1 97.75 214 TYR A CA 1
ATOM 1669 C C . TYR A 1 214 ? -13.938 -24.203 -8.914 1 97.75 214 TYR A C 1
ATOM 1671 O O . TYR A 1 214 ? -14.836 -23.859 -9.68 1 97.75 214 TYR A O 1
ATOM 1679 N N . LYS A 1 215 ? -13.391 -23.344 -8.07 1 95.56 215 LYS A N 1
ATOM 1680 C CA . LYS A 1 215 ? -13.938 -22.016 -7.848 1 95.56 215 LYS A CA 1
ATOM 1681 C C . LYS A 1 215 ? -13.727 -21.109 -9.062 1 95.56 215 LYS A C 1
ATOM 1683 O O . LYS A 1 215 ? -13.008 -21.5 -10 1 95.56 215 LYS A O 1
ATOM 1688 N N . ASN A 1 216 ? -14.445 -20.031 -9.125 1 93.12 216 ASN A N 1
ATOM 1689 C CA . ASN A 1 216 ? -14.336 -19.016 -10.156 1 93.12 216 ASN A CA 1
ATOM 1690 C C . ASN A 1 216 ? -14.695 -19.562 -11.531 1 93.12 216 ASN A C 1
ATOM 1692 O O . ASN A 1 216 ? -14.039 -19.25 -12.523 1 93.12 216 ASN A O 1
ATOM 1696 N N . ASN A 1 217 ? -15.617 -20.484 -11.539 1 93.38 217 ASN A N 1
ATOM 1697 C CA . ASN A 1 217 ? -16.141 -21.078 -12.766 1 93.38 217 ASN A CA 1
ATOM 1698 C C . ASN A 1 217 ? -15.094 -21.906 -13.5 1 93.38 217 ASN A C 1
ATOM 1700 O O . ASN A 1 217 ? -15.109 -22 -14.727 1 93.38 217 ASN A O 1
ATOM 1704 N N . SER A 1 218 ? -14.148 -22.422 -12.75 1 96.5 218 SER A N 1
ATOM 1705 C CA . SER A 1 218 ? -13.07 -23.203 -13.344 1 96.5 218 SER A CA 1
ATOM 1706 C C . SER A 1 218 ? -13.492 -24.656 -13.562 1 96.5 218 SER A C 1
ATOM 1708 O O . SER A 1 218 ? -12.859 -25.391 -14.328 1 96.5 218 SER A O 1
ATOM 1710 N N . ALA A 1 219 ? -14.586 -25.094 -13.008 1 97.81 219 ALA A N 1
ATOM 1711 C CA . ALA A 1 219 ? -14.969 -26.5 -12.914 1 97.81 219 ALA A CA 1
ATOM 1712 C C . ALA A 1 219 ? -15.086 -27.125 -14.297 1 97.81 219 ALA A C 1
ATOM 1714 O O . ALA A 1 219 ? -14.602 -28.234 -14.523 1 97.81 219 ALA A O 1
ATOM 1715 N N . ILE A 1 220 ? -15.688 -26.422 -15.234 1 97.75 220 ILE A N 1
ATOM 1716 C CA . ILE A 1 220 ? -15.945 -27 -16.547 1 97.75 220 ILE A CA 1
ATOM 1717 C C . ILE A 1 220 ? -14.625 -27.219 -17.281 1 97.75 220 ILE A C 1
ATOM 1719 O O . ILE A 1 220 ? -14.469 -28.188 -18.016 1 97.75 220 ILE A O 1
ATOM 1723 N N . TYR A 1 221 ? -13.695 -26.328 -17.078 1 98.25 221 TYR A N 1
ATOM 1724 C CA . TYR A 1 221 ? -12.383 -26.469 -17.703 1 98.25 221 TYR A CA 1
ATOM 1725 C C . TYR A 1 221 ? -11.594 -27.594 -17.062 1 98.25 221 TYR A C 1
ATOM 1727 O O . TYR A 1 221 ? -10.961 -28.391 -17.766 1 98.25 221 TYR A O 1
ATOM 1735 N N . THR A 1 222 ? -11.672 -27.656 -15.727 1 98.56 222 THR A N 1
ATOM 1736 C CA . THR A 1 222 ? -10.984 -28.688 -14.977 1 98.56 222 THR A CA 1
ATOM 1737 C C . THR A 1 222 ? -11.508 -30.078 -15.359 1 98.56 222 THR A C 1
ATOM 1739 O O . THR A 1 222 ? -10.727 -31.016 -15.539 1 98.56 222 THR A O 1
ATOM 1742 N N . ASP A 1 223 ? -12.781 -30.188 -15.508 1 98.44 223 ASP A N 1
ATOM 1743 C CA . ASP A 1 223 ? -13.414 -31.453 -15.883 1 98.44 223 ASP A CA 1
ATOM 1744 C C . ASP A 1 223 ? -12.844 -31.984 -17.188 1 98.44 223 ASP A C 1
ATOM 1746 O O . ASP A 1 223 ? -12.445 -33.156 -17.281 1 98.44 223 ASP A O 1
ATOM 1750 N N . PHE A 1 224 ? -12.766 -31.141 -18.141 1 98.56 224 PHE A N 1
ATOM 1751 C CA . PHE A 1 224 ? -12.234 -31.516 -19.438 1 98.56 224 PHE A CA 1
ATOM 1752 C C . PHE A 1 224 ? -10.766 -31.922 -19.328 1 98.56 224 PHE A C 1
ATOM 1754 O O . PHE A 1 224 ? -10.359 -32.938 -19.906 1 98.56 224 PHE A O 1
ATOM 1761 N N . LEU A 1 225 ? -9.969 -31.188 -18.594 1 98.75 225 LEU A N 1
ATOM 1762 C CA . LEU A 1 225 ? -8.531 -31.422 -18.516 1 98.75 225 LEU A CA 1
ATOM 1763 C C . LEU A 1 225 ? -8.242 -32.719 -17.781 1 98.75 225 LEU A C 1
ATOM 1765 O O . LEU A 1 225 ? -7.363 -33.5 -18.203 1 98.75 225 LEU A O 1
ATOM 1769 N N . ILE A 1 226 ? -8.953 -32.969 -16.703 1 98.25 226 ILE A N 1
ATOM 1770 C CA . ILE A 1 226 ? -8.719 -34.188 -15.914 1 98.25 226 ILE A CA 1
ATOM 1771 C C . ILE A 1 226 ? -9 -35.406 -16.766 1 98.25 226 ILE A C 1
ATOM 1773 O O . ILE A 1 226 ? -8.297 -36.438 -16.672 1 98.25 226 ILE A O 1
ATOM 1777 N N . ASP A 1 227 ? -9.891 -35.312 -17.703 1 96.94 227 ASP A N 1
ATOM 1778 C CA . ASP A 1 227 ? -10.32 -36.438 -18.531 1 96.94 227 ASP A CA 1
ATOM 1779 C C . ASP A 1 227 ? -9.438 -36.594 -19.766 1 96.94 227 ASP A C 1
ATOM 1781 O O . ASP A 1 227 ? -9.195 -37.688 -20.234 1 96.94 227 ASP A O 1
ATOM 1785 N N . GLN A 1 228 ? -8.914 -35.5 -20.25 1 97.69 228 GLN A N 1
ATOM 1786 C CA . GLN A 1 228 ? -8.43 -35.531 -21.625 1 97.69 228 GLN A CA 1
ATOM 1787 C C . GLN A 1 228 ? -6.93 -35.25 -21.688 1 97.69 228 GLN A C 1
ATOM 1789 O O . GLN A 1 228 ? -6.293 -35.469 -22.719 1 97.69 228 GLN A O 1
ATOM 1794 N N . PHE A 1 229 ? -6.297 -34.75 -20.641 1 98.69 229 PHE A N 1
ATOM 1795 C CA . PHE A 1 229 ? -4.902 -34.344 -20.75 1 98.69 229 PHE A CA 1
ATOM 1796 C C . PHE A 1 229 ? -4.016 -35.531 -21.109 1 98.69 229 PHE A C 1
ATOM 1798 O O . PHE A 1 229 ? -4.047 -36.562 -20.438 1 98.69 229 PHE A O 1
ATOM 1805 N N . PRO A 1 230 ? -3.145 -35.406 -22.078 1 98.62 230 PRO A N 1
ATOM 1806 C CA . PRO A 1 230 ? -2.535 -36.594 -22.703 1 98.62 230 PRO A CA 1
ATOM 1807 C C . PRO A 1 230 ? -1.172 -36.938 -22.109 1 98.62 230 PRO A C 1
ATOM 1809 O O . PRO A 1 230 ? -0.499 -37.844 -22.594 1 98.62 230 PRO A O 1
ATOM 1812 N N . LYS A 1 231 ? -0.744 -36.25 -21.109 1 98.75 231 LYS A N 1
ATOM 1813 C CA . LYS A 1 231 ? 0.57 -36.438 -20.5 1 98.75 231 LYS A CA 1
ATOM 1814 C C . LYS A 1 231 ? 0.453 -36.625 -18.984 1 98.75 231 LYS A C 1
ATOM 1816 O O . LYS A 1 231 ? -0.609 -36.406 -18.406 1 98.75 231 LYS A O 1
ATOM 1821 N N . PRO A 1 232 ? 1.578 -37.062 -18.328 1 98.5 232 PRO A N 1
ATOM 1822 C CA . PRO A 1 232 ? 1.501 -37.188 -16.875 1 98.5 232 PRO A CA 1
ATOM 1823 C C . PRO A 1 232 ? 1.105 -35.906 -16.172 1 98.5 232 PRO A C 1
ATOM 1825 O O . PRO A 1 232 ? 1.613 -34.844 -16.516 1 98.5 232 PRO A O 1
ATOM 1828 N N . ALA A 1 233 ? 0.145 -36.062 -15.281 1 98.69 233 ALA A N 1
ATOM 1829 C CA . ALA A 1 233 ? -0.317 -34.938 -14.469 1 98.69 233 ALA A CA 1
ATOM 1830 C C . ALA A 1 233 ? -0.041 -35.188 -12.984 1 98.69 233 ALA A C 1
ATOM 1832 O O . ALA A 1 233 ? -0.347 -36.25 -12.461 1 98.69 233 ALA A O 1
ATOM 1833 N N . TYR A 1 234 ? 0.6 -34.219 -12.375 1 98.5 234 TYR A N 1
ATOM 1834 C CA . TYR A 1 234 ? 0.918 -34.281 -10.953 1 98.5 234 TYR A CA 1
ATOM 1835 C C . TYR A 1 234 ? 0.079 -33.281 -10.172 1 98.5 234 TYR A C 1
ATOM 1837 O O . TYR A 1 234 ? 0.227 -32.062 -10.352 1 98.5 234 TYR A O 1
ATOM 1845 N N . PHE A 1 235 ? -0.842 -33.75 -9.312 1 98.5 235 PHE A N 1
ATOM 1846 C CA . PHE A 1 235 ? -1.71 -32.938 -8.492 1 98.5 235 PHE A CA 1
ATOM 1847 C C . PHE A 1 235 ? -1.127 -32.75 -7.098 1 98.5 235 PHE A C 1
ATOM 1849 O O . PHE A 1 235 ? -1.07 -33.688 -6.316 1 98.5 235 PHE A O 1
ATOM 1856 N N . VAL A 1 236 ? -0.771 -31.5 -6.781 1 98.38 236 VAL A N 1
ATOM 1857 C CA . VAL A 1 236 ? -0.012 -31.234 -5.566 1 98.38 236 VAL A CA 1
ATOM 1858 C C . VAL A 1 236 ? -0.953 -30.734 -4.469 1 98.38 236 VAL A C 1
ATOM 1860 O O . VAL A 1 236 ? -1.698 -29.781 -4.664 1 98.38 236 VAL A O 1
ATOM 1863 N N . ASP A 1 237 ? -0.957 -31.422 -3.346 1 97.62 237 ASP A N 1
ATOM 1864 C CA . ASP A 1 237 ? -1.676 -31.062 -2.127 1 97.62 237 ASP A CA 1
ATOM 1865 C C . ASP A 1 237 ? -0.706 -30.766 -0.984 1 97.62 237 ASP A C 1
ATOM 1867 O O . ASP A 1 237 ? -0.417 -31.641 -0.165 1 97.62 237 ASP A O 1
ATOM 1871 N N . ALA A 1 238 ? -0.245 -29.5 -0.972 1 97.56 238 ALA A N 1
ATOM 1872 C CA . ALA A 1 238 ? 0.797 -29.109 -0.022 1 97.56 238 ALA A CA 1
ATOM 1873 C C . ALA A 1 238 ? 0.802 -27.609 0.209 1 97.56 238 ALA A C 1
ATOM 1875 O O . ALA A 1 238 ? 0.185 -26.859 -0.548 1 97.56 238 ALA A O 1
ATOM 1876 N N . GLY A 1 239 ? 1.424 -27.156 1.295 1 98.19 239 GLY A N 1
ATOM 1877 C CA . GLY A 1 239 ? 1.74 -25.75 1.485 1 98.19 239 GLY A CA 1
ATOM 1878 C C . GLY A 1 239 ? 0.859 -25.078 2.518 1 98.19 239 GLY A C 1
ATOM 1879 O O . GLY A 1 239 ? 1.114 -23.938 2.91 1 98.19 239 GLY A O 1
ATOM 1880 N N . ALA A 1 240 ? -0.159 -25.781 3.07 1 97.62 240 ALA A N 1
ATOM 1881 C CA . ALA A 1 240 ? -1.148 -25.172 3.953 1 97.62 240 ALA A CA 1
ATOM 1882 C C . ALA A 1 240 ? -0.514 -24.734 5.27 1 97.62 240 ALA A C 1
ATOM 1884 O O . ALA A 1 240 ? -0.964 -23.766 5.891 1 97.62 240 ALA A O 1
ATOM 1885 N N . LYS A 1 241 ? 0.578 -25.391 5.703 1 97.81 241 LYS A N 1
ATOM 1886 C CA . LYS A 1 241 ? 1.201 -25.109 6.992 1 97.81 241 LYS A CA 1
ATOM 1887 C C . LYS A 1 241 ? 2.643 -24.641 6.809 1 97.81 241 LYS A C 1
ATOM 1889 O O . LYS A 1 241 ? 3.432 -24.656 7.754 1 97.81 241 LYS A O 1
ATOM 1894 N N . VAL A 1 242 ? 2.979 -24.297 5.578 1 98.75 242 VAL A N 1
ATOM 1895 C CA . VAL A 1 242 ? 4.285 -23.719 5.262 1 98.75 242 VAL A CA 1
ATOM 1896 C C . VAL A 1 242 ? 4.16 -22.219 5.055 1 98.75 242 VAL A C 1
ATOM 1898 O O . VAL A 1 242 ? 3.604 -21.766 4.051 1 98.75 242 VAL A O 1
ATOM 1901 N N . TYR A 1 243 ? 4.746 -21.438 5.965 1 98.81 243 TYR A N 1
ATOM 1902 C CA . TYR A 1 243 ? 4.469 -20 5.98 1 98.81 243 TYR A CA 1
ATOM 1903 C C . TYR A 1 243 ? 5.648 -19.219 5.426 1 98.81 243 TYR A C 1
ATOM 1905 O O . TYR A 1 243 ? 6.797 -19.469 5.793 1 98.81 243 TYR A O 1
ATOM 1913 N N . THR A 1 244 ? 5.34 -18.281 4.535 1 98.88 244 THR A N 1
ATOM 1914 C CA . THR A 1 244 ? 6.363 -17.406 3.992 1 98.88 244 THR A CA 1
ATOM 1915 C C . THR A 1 244 ? 5.898 -15.953 4.031 1 98.88 244 THR A C 1
ATOM 1917 O O . THR A 1 244 ? 4.707 -15.68 4.184 1 98.88 244 THR A O 1
ATOM 1920 N N . GLY A 1 245 ? 6.789 -15.062 3.965 1 98.56 245 GLY A N 1
ATOM 1921 C CA . GLY A 1 245 ? 6.508 -13.633 3.918 1 98.56 245 GLY A CA 1
ATOM 1922 C C . GLY A 1 245 ? 7.398 -12.82 4.836 1 98.56 245 GLY A C 1
ATOM 1923 O O . GLY A 1 245 ? 7.742 -11.68 4.523 1 98.56 245 GLY A O 1
ATOM 1924 N N . LYS A 1 246 ? 7.789 -13.336 5.996 1 98.25 246 LYS A N 1
ATOM 1925 C CA . LYS A 1 246 ? 8.531 -12.586 7.008 1 98.25 246 LYS A CA 1
ATOM 1926 C C . LYS A 1 246 ? 9.898 -12.164 6.492 1 98.25 246 LYS A C 1
ATOM 1928 O O . LYS A 1 246 ? 10.391 -11.086 6.82 1 98.25 246 LYS A O 1
ATOM 1933 N N . SER A 1 247 ? 10.539 -13.023 5.625 1 98.69 247 SER A N 1
ATOM 1934 C CA . SER A 1 247 ? 11.883 -12.742 5.113 1 98.69 247 SER A CA 1
ATOM 1935 C C . SER A 1 247 ? 11.875 -11.531 4.188 1 98.69 247 SER A C 1
ATOM 1937 O O . SER A 1 247 ? 12.922 -10.922 3.953 1 98.69 247 SER A O 1
ATOM 1939 N N . LEU A 1 248 ? 10.766 -11.211 3.676 1 98.62 248 LEU A N 1
ATOM 1940 C CA . LEU A 1 248 ? 10.672 -10.109 2.725 1 98.62 248 LEU A CA 1
ATOM 1941 C C . LEU A 1 248 ? 10.852 -8.766 3.428 1 98.62 248 LEU A C 1
ATOM 1943 O O . LEU A 1 248 ? 11.055 -7.742 2.775 1 98.62 248 LEU A O 1
ATOM 1947 N N . ASP A 1 249 ? 10.836 -8.734 4.762 1 97.06 249 ASP A N 1
ATOM 1948 C CA . ASP A 1 249 ? 11.094 -7.516 5.527 1 97.06 249 ASP A CA 1
ATOM 1949 C C . ASP A 1 249 ? 12.547 -7.066 5.367 1 97.06 249 ASP A C 1
ATOM 1951 O O . ASP A 1 249 ? 12.891 -5.938 5.73 1 97.06 249 ASP A O 1
ATOM 1955 N N . THR A 1 250 ? 13.398 -7.949 4.801 1 97.19 250 THR A N 1
ATOM 1956 C CA . THR A 1 250 ? 14.797 -7.609 4.582 1 97.19 250 THR A CA 1
ATOM 1957 C C . THR A 1 250 ? 14.969 -6.844 3.273 1 97.19 250 THR A C 1
ATOM 1959 O O . THR A 1 250 ? 16.031 -6.258 3.027 1 97.19 250 THR A O 1
ATOM 1962 N N . LEU A 1 251 ? 13.977 -6.891 2.457 1 97.62 251 LEU A N 1
ATOM 1963 C CA . LEU A 1 251 ? 14.031 -6.172 1.191 1 97.62 251 LEU A CA 1
ATOM 1964 C C . LEU A 1 251 ? 13.664 -4.703 1.382 1 97.62 251 LEU A C 1
ATOM 1966 O O . LEU A 1 251 ? 13.133 -4.324 2.426 1 97.62 251 LEU A O 1
ATOM 1970 N N . SER A 1 252 ? 14.008 -3.9 0.343 1 96.31 252 SER A N 1
ATOM 1971 C CA . SER A 1 252 ? 13.641 -2.49 0.398 1 96.31 252 SER A CA 1
ATOM 1972 C C . SER A 1 252 ? 12.125 -2.32 0.529 1 96.31 252 SER A C 1
ATOM 1974 O O . SER A 1 252 ? 11.359 -3.156 0.049 1 96.31 252 SER A O 1
ATOM 1976 N N . ALA A 1 253 ? 11.664 -1.26 1.139 1 95.69 253 ALA A N 1
ATOM 1977 C CA . ALA A 1 253 ? 10.258 -1.025 1.483 1 95.69 253 ALA A CA 1
ATOM 1978 C C . ALA A 1 253 ? 9.383 -1.022 0.236 1 95.69 253 ALA A C 1
ATOM 1980 O O . ALA A 1 253 ? 8.211 -1.416 0.291 1 95.69 253 ALA A O 1
ATOM 1981 N N . GLY A 1 254 ? 9.922 -0.668 -0.898 1 97.06 254 GLY A N 1
ATOM 1982 C CA . GLY A 1 254 ? 9.148 -0.556 -2.123 1 97.06 254 GLY A CA 1
ATOM 1983 C C . GLY A 1 254 ? 9.359 -1.72 -3.072 1 97.06 254 GLY A C 1
ATOM 1984 O O . GLY A 1 254 ? 8.914 -1.679 -4.223 1 97.06 254 GLY A O 1
ATOM 1985 N N . ASN A 1 255 ? 10.055 -2.762 -2.598 1 98.12 255 ASN A N 1
ATOM 1986 C CA . ASN A 1 255 ? 10.242 -3.957 -3.41 1 98.12 255 ASN A CA 1
ATOM 1987 C C . ASN A 1 255 ? 8.914 -4.605 -3.777 1 98.12 255 ASN A C 1
ATOM 1989 O O . ASN A 1 255 ? 8.031 -4.742 -2.93 1 98.12 255 ASN A O 1
ATOM 1993 N N . ILE A 1 256 ? 8.758 -4.992 -5.031 1 98.56 256 ILE A N 1
ATOM 1994 C CA . ILE A 1 256 ? 7.477 -5.461 -5.551 1 98.56 256 ILE A CA 1
ATOM 1995 C C . ILE A 1 256 ? 7.035 -6.703 -4.781 1 98.56 256 ILE A C 1
ATOM 1997 O O . ILE A 1 256 ? 5.848 -6.879 -4.5 1 98.56 256 ILE A O 1
ATOM 2001 N N . LEU A 1 257 ? 7.969 -7.609 -4.418 1 98.81 257 LEU A N 1
ATOM 2002 C CA . LEU A 1 257 ? 7.605 -8.797 -3.658 1 98.81 257 LEU A CA 1
ATOM 2003 C C . LEU A 1 257 ? 7.082 -8.422 -2.277 1 98.81 257 LEU A C 1
ATOM 2005 O O . LEU A 1 257 ? 6.008 -8.867 -1.872 1 98.81 257 LEU A O 1
ATOM 2009 N N . ARG A 1 258 ? 7.863 -7.609 -1.632 1 98.62 258 ARG A N 1
ATOM 2010 C CA . ARG A 1 258 ? 7.523 -7.145 -0.29 1 98.62 258 ARG A CA 1
ATOM 2011 C C . ARG A 1 258 ? 6.188 -6.414 -0.284 1 98.62 258 ARG A C 1
ATOM 2013 O O . ARG A 1 258 ? 5.328 -6.691 0.556 1 98.62 258 ARG A O 1
ATOM 2020 N N . THR A 1 259 ? 5.996 -5.48 -1.228 1 98.31 259 THR A N 1
ATOM 2021 C CA . THR A 1 259 ? 4.805 -4.641 -1.29 1 98.31 259 THR A CA 1
ATOM 2022 C C . THR A 1 259 ? 3.561 -5.484 -1.552 1 98.31 259 THR A C 1
ATOM 2024 O O . THR A 1 259 ? 2.529 -5.297 -0.902 1 98.31 259 THR A O 1
ATOM 2027 N N . ALA A 1 260 ? 3.65 -6.445 -2.453 1 98.62 260 ALA A N 1
ATOM 2028 C CA . ALA A 1 260 ? 2.508 -7.293 -2.783 1 98.62 260 ALA A CA 1
ATOM 2029 C C . ALA A 1 260 ? 2.09 -8.141 -1.584 1 98.62 260 ALA A C 1
ATOM 2031 O O . ALA A 1 260 ? 0.902 -8.242 -1.27 1 98.62 260 ALA A O 1
ATOM 2032 N N . TYR A 1 261 ? 3.057 -8.773 -0.896 1 98.75 261 TYR A N 1
ATOM 2033 C CA . TYR A 1 261 ? 2.76 -9.547 0.301 1 98.75 261 TYR A CA 1
ATOM 2034 C C . TYR A 1 261 ? 2.127 -8.68 1.378 1 98.75 261 TYR A C 1
ATOM 2036 O O . TYR A 1 261 ? 1.108 -9.047 1.966 1 98.75 261 TYR A O 1
ATOM 2044 N N . ARG A 1 262 ? 2.736 -7.527 1.62 1 98.06 262 ARG A N 1
ATOM 2045 C CA . ARG A 1 262 ? 2.256 -6.617 2.654 1 98.06 262 ARG A CA 1
ATOM 2046 C C . ARG A 1 262 ? 0.815 -6.195 2.385 1 98.06 262 ARG A C 1
ATOM 2048 O O . ARG A 1 262 ? -0.028 -6.242 3.283 1 98.06 262 ARG A O 1
ATOM 2055 N N . ASP A 1 263 ? 0.558 -5.738 1.144 1 97.44 263 ASP A N 1
ATOM 2056 C CA . ASP A 1 263 ? -0.766 -5.23 0.795 1 97.44 263 ASP A CA 1
ATOM 2057 C C . ASP A 1 263 ? -1.821 -6.328 0.9 1 97.44 263 ASP A C 1
ATOM 2059 O O . ASP A 1 263 ? -2.912 -6.102 1.428 1 97.44 263 ASP A O 1
ATOM 2063 N N . TRP A 1 264 ? -1.513 -7.531 0.422 1 98.44 264 TRP A N 1
ATOM 2064 C CA . TRP A 1 264 ? -2.477 -8.625 0.525 1 98.44 264 TRP A CA 1
ATOM 2065 C C . TRP A 1 264 ? -2.783 -8.945 1.984 1 98.44 264 TRP A C 1
ATOM 2067 O O . TRP A 1 264 ? -3.949 -9 2.381 1 98.44 264 TRP A O 1
ATOM 2077 N N . LEU A 1 265 ? -1.769 -9.195 2.811 1 98.56 265 LEU A N 1
ATOM 2078 C CA . LEU A 1 265 ? -1.92 -9.562 4.215 1 98.56 265 LEU A CA 1
ATOM 2079 C C . LEU A 1 265 ? -2.76 -8.531 4.957 1 98.56 265 LEU A C 1
ATOM 2081 O O . LEU A 1 265 ? -3.637 -8.891 5.746 1 98.56 265 LEU A O 1
ATOM 2085 N N . TRP A 1 266 ? -2.506 -7.262 4.625 1 97.44 266 TRP A N 1
ATOM 2086 C CA . TRP A 1 266 ? -3.244 -6.207 5.309 1 97.44 266 TRP A CA 1
ATOM 2087 C C . TRP A 1 266 ? -4.688 -6.152 4.828 1 97.44 266 TRP A C 1
ATOM 2089 O O . TRP A 1 266 ? -5.621 -6.148 5.637 1 97.44 266 TRP A O 1
ATOM 2099 N N . ASN A 1 267 ? -4.883 -6.125 3.547 1 96.69 267 ASN A N 1
ATOM 2100 C CA . ASN A 1 267 ? -6.203 -5.938 2.959 1 96.69 267 ASN A CA 1
ATOM 2101 C C . ASN A 1 267 ? -7.145 -7.086 3.312 1 96.69 267 ASN A C 1
ATOM 2103 O O . ASN A 1 267 ? -8.344 -6.875 3.51 1 96.69 267 ASN A O 1
ATOM 2107 N N . MET A 1 268 ? -6.578 -8.289 3.404 1 97.94 268 MET A N 1
ATOM 2108 C CA . MET A 1 268 ? -7.43 -9.469 3.549 1 97.94 268 MET A CA 1
ATOM 2109 C C . MET A 1 268 ? -7.516 -9.898 5.008 1 97.94 268 MET A C 1
ATOM 2111 O O . MET A 1 268 ? -8.547 -10.406 5.453 1 97.94 268 MET A O 1
ATOM 2115 N N . GLU A 1 269 ? -6.391 -9.656 5.766 1 98.12 269 GLU A N 1
ATOM 2116 C CA . GLU A 1 269 ? -6.344 -10.297 7.074 1 98.12 269 GLU A CA 1
ATOM 2117 C C . GLU A 1 269 ? -5.922 -9.312 8.156 1 98.12 269 GLU A C 1
ATOM 2119 O O . GLU A 1 269 ? -5.84 -9.672 9.336 1 98.12 269 GLU A O 1
ATOM 2124 N N . LYS A 1 270 ? -5.664 -7.996 7.801 1 97.25 270 LYS A N 1
ATOM 2125 C CA . LYS A 1 270 ? -5.16 -6.988 8.727 1 97.25 270 LYS A CA 1
ATOM 2126 C C . LYS A 1 270 ? -3.916 -7.484 9.461 1 97.25 270 LYS A C 1
ATOM 2128 O O . LYS A 1 270 ? -3.799 -7.328 10.672 1 97.25 270 LYS A O 1
ATOM 2133 N N . LYS A 1 271 ? -2.998 -8.18 8.68 1 97.69 271 LYS A N 1
ATOM 2134 C CA . LYS A 1 271 ? -1.733 -8.719 9.172 1 97.69 271 LYS A CA 1
ATOM 2135 C C . LYS A 1 271 ? -0.547 -8.023 8.508 1 97.69 271 LYS A C 1
ATOM 2137 O O . LYS A 1 271 ? -0.707 -7.34 7.496 1 97.69 271 LYS A O 1
ATOM 2142 N N . THR A 1 272 ? 0.598 -8.141 9.172 1 97.19 272 THR A N 1
ATOM 2143 C CA . THR A 1 272 ? 1.863 -7.695 8.602 1 97.19 272 THR A CA 1
ATOM 2144 C C . THR A 1 272 ? 2.676 -8.883 8.094 1 97.19 272 THR A C 1
ATOM 2146 O O . THR A 1 272 ? 2.215 -10.023 8.141 1 97.19 272 THR A O 1
ATOM 2149 N N . LEU A 1 273 ? 3.873 -8.602 7.566 1 98.25 273 LEU A N 1
ATOM 2150 C CA . LEU A 1 273 ? 4.723 -9.633 6.98 1 98.25 273 LEU A CA 1
ATOM 2151 C C . LEU A 1 273 ? 5.125 -10.664 8.031 1 98.25 273 LEU A C 1
ATOM 2153 O O . LEU A 1 273 ? 5.363 -11.828 7.699 1 98.25 273 LEU A O 1
ATOM 2157 N N . ILE A 1 274 ? 5.145 -10.305 9.297 1 96.94 274 ILE A N 1
ATOM 2158 C CA . ILE A 1 274 ? 5.609 -11.18 10.375 1 96.94 274 ILE A CA 1
ATOM 2159 C C . ILE A 1 274 ? 4.664 -12.367 10.516 1 96.94 274 ILE A C 1
ATOM 2161 O O . ILE A 1 274 ? 5.098 -13.477 10.836 1 96.94 274 ILE A O 1
ATOM 2165 N N . GLU A 1 275 ? 3.43 -12.156 10.188 1 97.81 275 GLU A N 1
ATOM 2166 C CA . GLU A 1 275 ? 2.434 -13.211 10.344 1 97.81 275 GLU A CA 1
ATOM 2167 C C . GLU A 1 275 ? 2.398 -14.125 9.125 1 97.81 275 GLU A C 1
ATOM 2169 O O . GLU A 1 275 ? 1.864 -15.234 9.188 1 97.81 275 GLU A O 1
ATOM 2174 N N . GLN A 1 276 ? 2.939 -13.766 8.055 1 98.44 276 GLN A N 1
ATOM 2175 C CA . GLN A 1 276 ? 3.223 -14.586 6.879 1 98.44 276 GLN A CA 1
ATOM 2176 C C . GLN A 1 276 ? 1.938 -15.141 6.27 1 98.44 276 GLN A C 1
ATOM 2178 O O . GLN A 1 276 ? 0.842 -14.68 6.594 1 98.44 276 GLN A O 1
ATOM 2183 N N . ARG A 1 277 ? 2.025 -15.852 5.18 1 98.75 277 ARG A N 1
ATOM 2184 C CA . ARG A 1 277 ? 0.967 -16.469 4.387 1 98.75 277 ARG A CA 1
ATOM 2185 C C . ARG A 1 277 ? 1.305 -17.922 4.062 1 98.75 277 ARG A C 1
ATOM 2187 O O . ARG A 1 277 ? 2.463 -18.25 3.805 1 98.75 277 ARG A O 1
ATOM 2194 N N . PRO A 1 278 ? 0.286 -18.906 4.172 1 98.75 278 PRO A N 1
ATOM 2195 C CA . PRO A 1 278 ? 0.54 -20.234 3.637 1 98.75 278 PRO A CA 1
ATOM 2196 C C . PRO A 1 278 ? 1.062 -20.219 2.201 1 98.75 278 PRO A C 1
ATOM 2198 O O . PRO A 1 278 ? 0.797 -19.266 1.462 1 98.75 278 PRO A O 1
ATOM 2201 N N . SER A 1 279 ? 1.765 -21.297 1.791 1 98.75 279 SER A N 1
ATOM 2202 C CA . SER A 1 279 ? 2.564 -21.25 0.572 1 98.75 279 SER A CA 1
ATOM 2203 C C . SER A 1 279 ? 2.156 -22.344 -0.402 1 98.75 279 SER A C 1
ATOM 2205 O O . SER A 1 279 ? 3.008 -23.078 -0.916 1 98.75 279 SER A O 1
ATOM 2207 N N . TRP A 1 280 ? 0.924 -22.438 -0.791 1 98.75 280 TRP A N 1
ATOM 2208 C CA . TRP A 1 280 ? 0.464 -23.453 -1.727 1 98.75 280 TRP A CA 1
ATOM 2209 C C . TRP A 1 280 ? 1.187 -23.328 -3.064 1 98.75 280 TRP A C 1
ATOM 2211 O O . TRP A 1 280 ? 1.718 -24.312 -3.582 1 98.75 280 TRP A O 1
ATOM 2221 N N . ASP A 1 281 ? 1.248 -22.141 -3.592 1 98.88 281 ASP A N 1
ATOM 2222 C CA . ASP A 1 281 ? 1.836 -21.906 -4.906 1 98.88 281 ASP A CA 1
ATOM 2223 C C . ASP A 1 281 ? 3.34 -22.156 -4.891 1 98.88 281 ASP A C 1
ATOM 2225 O O . ASP A 1 281 ? 3.877 -22.781 -5.812 1 98.88 281 ASP A O 1
ATOM 2229 N N . LEU A 1 282 ? 4.004 -21.688 -3.811 1 98.94 282 LEU A N 1
ATOM 2230 C CA . LEU A 1 282 ? 5.449 -21.859 -3.717 1 98.94 282 LEU A CA 1
ATOM 2231 C C . LEU A 1 282 ? 5.816 -23.344 -3.676 1 98.94 282 LEU A C 1
ATOM 2233 O O . LEU A 1 282 ? 6.746 -23.781 -4.359 1 98.94 282 LEU A O 1
ATOM 2237 N N . VAL A 1 283 ? 5.098 -24.094 -2.908 1 98.69 283 VAL A N 1
ATOM 2238 C CA . VAL A 1 283 ? 5.422 -25.5 -2.719 1 98.69 283 VAL A CA 1
ATOM 2239 C C . VAL A 1 283 ? 5.188 -26.266 -4.02 1 98.69 283 VAL A C 1
ATOM 2241 O O . VAL A 1 283 ? 5.934 -27.188 -4.348 1 98.69 283 VAL A O 1
ATOM 2244 N N . THR A 1 284 ? 4.188 -25.875 -4.773 1 98.81 284 THR A N 1
ATOM 2245 C CA . THR A 1 284 ? 3.922 -26.5 -6.066 1 98.81 284 THR A CA 1
ATOM 2246 C C . THR A 1 284 ? 5.062 -26.219 -7.043 1 98.81 284 THR A C 1
ATOM 2248 O O . THR A 1 284 ? 5.531 -27.125 -7.734 1 98.81 284 THR A O 1
ATOM 2251 N N . VAL A 1 285 ? 5.52 -24.984 -7.043 1 98.88 285 VAL A N 1
ATOM 2252 C CA . VAL A 1 285 ? 6.652 -24.609 -7.883 1 98.88 285 VAL A CA 1
ATOM 2253 C C . VAL A 1 285 ? 7.902 -25.359 -7.426 1 98.88 285 VAL A C 1
ATOM 2255 O O . VAL A 1 285 ? 8.672 -25.859 -8.25 1 98.88 285 VAL A O 1
ATOM 2258 N N . TYR A 1 286 ? 8.102 -25.453 -6.121 1 98.69 286 TYR A N 1
ATOM 2259 C CA . TYR A 1 286 ? 9.242 -26.188 -5.586 1 98.69 286 TYR A CA 1
ATOM 2260 C C . TYR A 1 286 ? 9.219 -27.641 -6.062 1 98.69 286 TYR A C 1
ATOM 2262 O O . TYR A 1 286 ? 10.227 -28.141 -6.559 1 98.69 286 TYR A O 1
ATOM 2270 N N . TYR A 1 287 ? 8.102 -28.281 -5.996 1 98.38 287 TYR A N 1
ATOM 2271 C CA . TYR A 1 287 ? 7.988 -29.672 -6.438 1 98.38 287 TYR A CA 1
ATOM 2272 C C . TYR A 1 287 ? 8.297 -29.797 -7.926 1 98.38 287 TYR A C 1
ATOM 2274 O O . TYR A 1 287 ? 9.008 -30.703 -8.344 1 98.38 287 TYR A O 1
ATOM 2282 N N . ALA A 1 288 ? 7.742 -28.906 -8.695 1 98.5 288 ALA A N 1
ATOM 2283 C CA . ALA A 1 288 ? 7.898 -28.969 -10.141 1 98.5 288 ALA A CA 1
ATOM 2284 C C . ALA A 1 288 ? 9.375 -28.906 -10.539 1 98.5 288 ALA A C 1
ATOM 2286 O O . ALA A 1 288 ? 9.789 -29.531 -11.523 1 98.5 288 ALA A O 1
ATOM 2287 N N . VAL A 1 289 ? 10.156 -28.156 -9.734 1 97.88 289 VAL A N 1
ATOM 2288 C CA . VAL A 1 289 ? 11.539 -27.891 -10.133 1 97.88 289 VAL A CA 1
ATOM 2289 C C . VAL A 1 289 ? 12.469 -28.891 -9.438 1 97.88 289 VAL A C 1
ATOM 2291 O O . VAL A 1 289 ? 13.391 -29.422 -10.062 1 97.88 289 VAL A O 1
ATOM 2294 N N . MET A 1 290 ? 12.203 -29.203 -8.164 1 96.5 290 MET A N 1
ATOM 2295 C CA . MET A 1 290 ? 13.156 -29.953 -7.344 1 96.5 290 MET A CA 1
ATOM 2296 C C . MET A 1 290 ? 12.75 -31.422 -7.238 1 96.5 290 MET A C 1
ATOM 2298 O O . MET A 1 290 ? 13.539 -32.25 -6.812 1 96.5 290 MET A O 1
ATOM 2302 N N . GLY A 1 291 ? 11.57 -31.75 -7.637 1 94.12 291 GLY A N 1
ATOM 2303 C CA . GLY A 1 291 ? 11.086 -33.094 -7.484 1 94.12 291 GLY A CA 1
ATOM 2304 C C . GLY A 1 291 ? 10.664 -33.438 -6.062 1 94.12 291 GLY A C 1
ATOM 2305 O O . GLY A 1 291 ? 10.414 -32.531 -5.258 1 94.12 291 GLY A O 1
ATOM 2306 N N . PRO A 1 292 ? 10.359 -34.656 -5.844 1 85.81 292 PRO A N 1
ATOM 2307 C CA . PRO A 1 292 ? 9.781 -35.031 -4.551 1 85.81 292 PRO A CA 1
ATOM 2308 C C . PRO A 1 292 ? 10.703 -34.719 -3.377 1 85.81 292 PRO A C 1
ATOM 2310 O O . PRO A 1 292 ? 10.242 -34.281 -2.32 1 85.81 292 PRO A O 1
ATOM 2313 N N . ASP A 1 293 ? 11.898 -34.75 -3.475 1 85.56 293 ASP A N 1
ATOM 2314 C CA . ASP A 1 293 ? 12.844 -34.5 -2.393 1 85.56 293 ASP A CA 1
ATOM 2315 C C . ASP A 1 293 ? 12.297 -35.031 -1.062 1 85.56 293 ASP A C 1
ATOM 2317 O O . ASP A 1 293 ? 11.531 -36 -1.03 1 85.56 293 ASP A O 1
ATOM 2321 N N . LYS A 1 294 ? 12.734 -34.562 0.134 1 93.5 294 LYS A N 1
ATOM 2322 C CA . LYS A 1 294 ? 12.359 -35.031 1.458 1 93.5 294 LYS A CA 1
ATOM 2323 C C . LYS A 1 294 ? 11.016 -34.469 1.893 1 93.5 294 LYS A C 1
ATOM 2325 O O . LYS A 1 294 ? 10.438 -34.906 2.891 1 93.5 294 LYS A O 1
ATOM 2330 N N . PHE A 1 295 ? 10.383 -33.625 1.108 1 96.88 295 PHE A N 1
ATOM 2331 C CA . PHE A 1 295 ? 9.227 -32.875 1.577 1 96.88 295 PHE A CA 1
ATOM 2332 C C . PHE A 1 295 ? 7.934 -33.5 1.049 1 96.88 295 PHE A C 1
ATOM 2334 O O . PHE A 1 295 ? 6.844 -33.156 1.519 1 96.88 295 PHE A O 1
ATOM 2341 N N . PHE A 1 296 ? 8.047 -34.469 0.075 1 97.56 296 PHE A N 1
ATOM 2342 C CA . PHE A 1 296 ? 6.824 -34.906 -0.583 1 97.56 296 PHE A CA 1
ATOM 2343 C C . PHE A 1 296 ? 6.738 -36.438 -0.59 1 97.56 296 PHE A C 1
ATOM 2345 O O . PHE A 1 296 ? 7.758 -37.125 -0.475 1 97.56 296 PHE A O 1
ATOM 2352 N N . GLU A 1 297 ? 5.547 -36.906 -0.655 1 96.06 297 GLU A N 1
ATOM 2353 C CA . GLU A 1 297 ? 5.25 -38.312 -0.92 1 96.06 297 GLU A CA 1
ATOM 2354 C C . GLU A 1 297 ? 4.164 -38.469 -1.98 1 96.06 297 GLU A C 1
ATOM 2356 O O . GLU A 1 297 ? 3.25 -37.625 -2.057 1 96.06 297 GLU A O 1
ATOM 2361 N N . GLU A 1 298 ? 4.301 -39.406 -2.809 1 96.12 298 GLU A N 1
ATOM 2362 C CA . GLU A 1 298 ? 3.293 -39.688 -3.826 1 96.12 298 GLU A CA 1
ATOM 2363 C C . GLU A 1 298 ? 2.307 -40.75 -3.344 1 96.12 298 GLU A C 1
ATOM 2365 O O . GLU A 1 298 ? 2.709 -41.781 -2.803 1 96.12 298 GLU A O 1
ATOM 2370 N N . LEU A 1 299 ? 1.067 -40.406 -3.533 1 93.44 299 LEU A N 1
ATOM 2371 C CA . LEU A 1 299 ? 0.025 -41.406 -3.277 1 93.44 299 LEU A CA 1
ATOM 2372 C C . LEU A 1 299 ? -0.28 -42.219 -4.535 1 93.44 299 LEU A C 1
ATOM 2374 O O . LEU A 1 299 ? -0.931 -41.719 -5.457 1 93.44 299 LEU A O 1
ATOM 2378 N N . ALA A 1 300 ? 0.209 -43.375 -4.641 1 87.5 300 ALA A N 1
ATOM 2379 C CA . ALA A 1 300 ? 0.016 -44.25 -5.797 1 87.5 300 ALA A CA 1
ATOM 2380 C C . ALA A 1 300 ? -0.277 -45.688 -5.359 1 87.5 300 ALA A C 1
ATOM 2382 O O . ALA A 1 300 ? 0.116 -46.094 -4.27 1 87.5 300 ALA A O 1
ATOM 2383 N N . PRO A 1 301 ? -1.068 -46.438 -6.262 1 91.69 301 PRO A N 1
ATOM 2384 C CA . PRO A 1 301 ? -1.731 -46.031 -7.496 1 91.69 301 PRO A CA 1
ATOM 2385 C C . PRO A 1 301 ? -3.066 -45.344 -7.246 1 91.69 301 PRO A C 1
ATOM 2387 O O . PRO A 1 301 ? -3.553 -45.312 -6.113 1 91.69 301 PRO A O 1
ATOM 2390 N N . GLY A 1 302 ? -3.551 -44.594 -8.211 1 96.56 302 GLY A N 1
ATOM 2391 C CA . GLY A 1 302 ? -4.855 -43.969 -8.094 1 96.56 302 GLY A CA 1
ATOM 2392 C C . GLY A 1 302 ? -5.219 -43.125 -9.297 1 96.56 302 GLY A C 1
ATOM 2393 O O . GLY A 1 302 ? -4.539 -43.156 -10.32 1 96.56 302 GLY A O 1
ATOM 2394 N N . VAL A 1 303 ? -6.355 -42.5 -9.18 1 97.75 303 VAL A N 1
ATOM 2395 C CA . VAL A 1 303 ? -6.832 -41.594 -10.227 1 97.75 303 VAL A CA 1
ATOM 2396 C C . VAL A 1 303 ? -7.57 -40.406 -9.594 1 97.75 303 VAL A C 1
ATOM 2398 O O . VAL A 1 303 ? -8.242 -40.562 -8.57 1 97.75 303 VAL A O 1
ATOM 2401 N N . LEU A 1 304 ? -7.34 -39.312 -10.164 1 98.19 304 LEU A N 1
ATOM 2402 C CA . LEU A 1 304 ? -8.164 -38.156 -9.773 1 98.19 304 LEU A CA 1
ATOM 2403 C C . LEU A 1 304 ? -9.484 -38.156 -10.539 1 98.19 304 LEU A C 1
ATOM 2405 O O . LEU A 1 304 ? -9.492 -38.125 -11.773 1 98.19 304 LEU A O 1
ATOM 2409 N N . VAL A 1 305 ? -10.523 -38.219 -9.789 1 97.38 305 VAL A N 1
ATOM 2410 C CA . VAL A 1 305 ? -11.852 -38.094 -10.375 1 97.38 305 VAL A CA 1
ATOM 2411 C C . VAL A 1 305 ? -12.406 -36.688 -10.109 1 97.38 305 VAL A C 1
ATOM 2413 O O . VAL A 1 305 ? -12.242 -36.156 -9.016 1 97.38 305 VAL A O 1
ATOM 2416 N N . PHE A 1 306 ? -13 -36.094 -11.133 1 97.94 306 PHE A N 1
ATOM 2417 C CA . PHE A 1 306 ? -13.578 -34.75 -11 1 97.94 306 PHE A CA 1
ATOM 2418 C C . PHE A 1 306 ? -15.055 -34.781 -11.367 1 97.94 306 PHE A C 1
ATOM 2420 O O . PHE A 1 306 ? -15.453 -35.375 -12.367 1 97.94 306 PHE A O 1
ATOM 2427 N N . ASP A 1 307 ? -15.828 -34.219 -10.5 1 96.19 307 ASP A N 1
ATOM 2428 C CA . ASP A 1 307 ? -17.266 -34.062 -10.688 1 96.19 307 ASP A CA 1
ATOM 2429 C C . ASP A 1 307 ? -17.656 -32.594 -10.703 1 96.19 307 ASP A C 1
ATOM 2431 O O . ASP A 1 307 ? -17.234 -31.812 -9.844 1 96.19 307 ASP A O 1
ATOM 2435 N N . LEU A 1 308 ? -18.5 -32.219 -11.625 1 97.38 308 LEU A N 1
ATOM 2436 C CA . LEU A 1 308 ? -18.859 -30.812 -11.828 1 97.38 308 LEU A CA 1
ATOM 2437 C C . LEU A 1 308 ? -19.594 -30.25 -10.609 1 97.38 308 LEU A C 1
ATOM 2439 O O . LEU A 1 308 ? -19.609 -29.047 -10.383 1 97.38 308 LEU A O 1
ATOM 2443 N N . LYS A 1 309 ? -20.219 -31.109 -9.828 1 96.06 309 LYS A N 1
ATOM 2444 C CA . LYS A 1 309 ? -21 -30.672 -8.664 1 96.06 309 LYS A CA 1
ATOM 2445 C C . LYS A 1 309 ? -20.188 -30.797 -7.383 1 96.06 309 LYS A C 1
ATOM 2447 O O . LYS A 1 309 ? -20.266 -29.938 -6.504 1 96.06 309 LYS A O 1
ATOM 2452 N N . GLU A 1 310 ? -19.312 -31.859 -7.316 1 96.12 310 GLU A N 1
ATOM 2453 C CA . GLU A 1 310 ? -18.734 -32.188 -6.023 1 96.12 310 GLU A CA 1
ATOM 2454 C C . GLU A 1 310 ? -17.25 -31.828 -5.98 1 96.12 310 GLU A C 1
ATOM 2456 O O . GLU A 1 310 ? -16.672 -31.672 -4.898 1 96.12 310 GLU A O 1
ATOM 2461 N N . GLY A 1 311 ? -16.594 -31.781 -7.141 1 97.81 311 GLY A N 1
ATOM 2462 C CA . GLY A 1 311 ? -15.18 -31.406 -7.172 1 97.81 311 GLY A CA 1
ATOM 2463 C C . GLY A 1 311 ? -14.25 -32.594 -7.285 1 97.81 311 GLY A C 1
ATOM 2464 O O . GLY A 1 311 ? -14.555 -33.562 -7.996 1 97.81 311 GLY A O 1
ATOM 2465 N N . SER A 1 312 ? -13.141 -32.531 -6.68 1 98.12 312 SER A N 1
ATOM 2466 C CA . SER A 1 312 ? -12.047 -33.469 -6.875 1 98.12 312 SER A CA 1
ATOM 2467 C C . SER A 1 312 ? -12.055 -34.562 -5.801 1 98.12 312 SER A C 1
ATOM 2469 O O . SER A 1 312 ? -12.32 -34.281 -4.629 1 98.12 312 SER A O 1
ATOM 2471 N N . ARG A 1 313 ? -11.742 -35.75 -6.223 1 97.38 313 ARG A N 1
ATOM 2472 C CA . ARG A 1 313 ? -11.523 -36.875 -5.312 1 97.38 313 ARG A CA 1
ATOM 2473 C C . ARG A 1 313 ? -10.43 -37.812 -5.836 1 97.38 313 ARG A C 1
ATOM 2475 O O . ARG A 1 313 ? -10.445 -38.188 -7.008 1 97.38 313 ARG A O 1
ATOM 2482 N N . TRP A 1 314 ? -9.508 -38.062 -4.996 1 97.31 314 TRP A N 1
ATOM 2483 C CA . TRP A 1 314 ? -8.516 -39.094 -5.324 1 97.31 314 TRP A CA 1
ATOM 2484 C C . TRP A 1 314 ? -9.023 -40.469 -4.949 1 97.31 314 TRP A C 1
ATOM 2486 O O . TRP A 1 314 ? -9.383 -40.719 -3.793 1 97.31 314 TRP A O 1
ATOM 2496 N N . VAL A 1 315 ? -9.055 -41.281 -5.906 1 95.56 315 VAL A N 1
ATOM 2497 C CA . VAL A 1 315 ? -9.586 -42.625 -5.715 1 95.56 315 VAL A CA 1
ATOM 2498 C C . VAL A 1 315 ? -8.461 -43.656 -5.887 1 95.56 315 VAL A C 1
ATOM 2500 O O . VAL A 1 315 ? -7.77 -43.656 -6.906 1 95.56 315 VAL A O 1
ATOM 2503 N N . ARG A 1 316 ? -8.406 -44.594 -4.934 1 93.25 316 ARG A N 1
ATOM 2504 C CA . ARG A 1 316 ? -7.266 -45.531 -4.922 1 93.25 316 ARG A CA 1
ATOM 2505 C C . ARG A 1 316 ? -7.621 -46.844 -5.574 1 93.25 316 ARG A C 1
ATOM 2507 O O . ARG A 1 316 ? -6.734 -47.625 -5.945 1 93.25 316 ARG A O 1
ATOM 2514 N N . HIS A 1 317 ? -8.852 -47.156 -5.789 1 93.25 317 HIS A N 1
ATOM 2515 C CA . HIS A 1 317 ? -9.242 -48.469 -6.332 1 93.25 317 HIS A CA 1
ATOM 2516 C C . HIS A 1 317 ? -9.336 -48.406 -7.852 1 93.25 317 HIS A C 1
ATOM 2518 O O . HIS A 1 317 ? -9.625 -49.438 -8.492 1 93.25 317 HIS A O 1
ATOM 2524 N N . ARG A 1 318 ? -9.156 -47.312 -8.414 1 95.38 318 ARG A N 1
ATOM 2525 C CA . ARG A 1 318 ? -8.992 -47.125 -9.852 1 95.38 318 ARG A CA 1
ATOM 2526 C C . ARG A 1 318 ? -7.617 -46.531 -10.18 1 95.38 318 ARG A C 1
ATOM 2528 O O . ARG A 1 318 ? -7.023 -45.844 -9.359 1 95.38 318 ARG A O 1
ATOM 2535 N N . VAL A 1 319 ? -7.156 -46.969 -11.461 1 96.31 319 VAL A N 1
ATOM 2536 C CA . VAL A 1 319 ? -5.789 -46.562 -11.758 1 96.31 319 VAL A CA 1
ATOM 2537 C C . VAL A 1 319 ? -5.746 -45.844 -13.109 1 96.31 319 VAL A C 1
ATOM 2539 O O . VAL A 1 319 ? -6.312 -46.344 -14.094 1 96.31 319 VAL A O 1
ATOM 2542 N N . ASN A 1 320 ? -5.293 -44.688 -13.203 1 97 320 ASN A N 1
ATOM 2543 C CA . ASN A 1 320 ? -4.777 -43.969 -14.367 1 97 320 ASN A CA 1
ATOM 2544 C C . ASN A 1 320 ? -3.277 -43.719 -14.258 1 97 320 ASN A C 1
ATOM 2546 O O . ASN A 1 320 ? -2.838 -42.938 -13.414 1 97 320 ASN A O 1
ATOM 2550 N N . PRO A 1 321 ? -2.477 -44.406 -15.039 1 96.88 321 PRO A N 1
ATOM 2551 C CA . PRO A 1 321 ? -1.022 -44.312 -14.891 1 96.88 321 PRO A CA 1
ATOM 2552 C C . PRO A 1 321 ? -0.491 -42.906 -15.125 1 96.88 321 PRO A C 1
ATOM 2554 O O . PRO A 1 321 ? 0.652 -42.594 -14.773 1 96.88 321 PRO A O 1
ATOM 2557 N N . LEU A 1 322 ? -1.327 -42.031 -15.68 1 97.81 322 LEU A N 1
ATOM 2558 C CA . LEU A 1 322 ? -0.882 -40.656 -15.953 1 97.81 322 LEU A CA 1
ATOM 2559 C C . LEU A 1 322 ? -1.181 -39.75 -14.773 1 97.81 322 LEU A C 1
ATOM 2561 O O . LEU A 1 322 ? -0.735 -38.594 -14.75 1 97.81 322 LEU A O 1
ATOM 2565 N N . HIS A 1 323 ? -1.971 -40.219 -13.836 1 98.38 323 HIS A N 1
ATOM 2566 C CA . HIS A 1 323 ? -2.348 -39.375 -12.695 1 98.38 323 HIS A CA 1
ATOM 2567 C C . HIS A 1 323 ? -1.467 -39.656 -11.484 1 98.38 323 HIS A C 1
ATOM 2569 O O . HIS A 1 323 ? -1.339 -40.812 -11.07 1 98.38 323 HIS A O 1
ATOM 2575 N N . HIS A 1 324 ? -0.876 -38.625 -10.969 1 97.75 324 HIS A N 1
ATOM 2576 C CA . HIS A 1 324 ? -0.044 -38.688 -9.773 1 97.75 324 HIS A CA 1
ATOM 2577 C C . HIS A 1 324 ? -0.53 -37.719 -8.719 1 97.75 324 HIS A C 1
ATOM 2579 O O . HIS A 1 324 ? -0.836 -36.562 -9.039 1 97.75 324 HIS A O 1
ATOM 2585 N N . PHE A 1 325 ? -0.687 -38.188 -7.484 1 97.94 325 PHE A N 1
ATOM 2586 C CA . PHE A 1 325 ? -1.102 -37.344 -6.383 1 97.94 325 PHE A CA 1
ATOM 2587 C C . PHE A 1 325 ? 0.039 -37.125 -5.391 1 97.94 325 PHE A C 1
ATOM 2589 O O . PHE A 1 325 ? 0.576 -38.094 -4.852 1 97.94 325 PHE A O 1
ATOM 2596 N N . ILE A 1 326 ? 0.437 -35.906 -5.195 1 98.06 326 ILE A N 1
ATOM 2597 C CA . ILE A 1 326 ? 1.616 -35.562 -4.406 1 98.06 326 ILE A CA 1
ATOM 2598 C C . ILE A 1 326 ? 1.188 -34.906 -3.098 1 98.06 326 ILE A C 1
ATOM 2600 O O . ILE A 1 326 ? 0.542 -33.844 -3.107 1 98.06 326 ILE A O 1
ATOM 2604 N N . LEU A 1 327 ? 1.611 -35.438 -1.936 1 96.62 327 LEU A N 1
ATOM 2605 C CA . LEU A 1 327 ? 1.306 -34.938 -0.608 1 96.62 327 LEU A CA 1
ATOM 2606 C C . LEU A 1 327 ? 2.562 -34.375 0.067 1 96.62 327 LEU A C 1
ATOM 2608 O O . LEU A 1 327 ? 3.656 -34.938 -0.132 1 96.62 327 LEU A O 1
ATOM 2612 N N . GLN A 1 328 ? 2.34 -33.375 0.852 1 96.25 328 GLN A N 1
ATOM 2613 C CA . GLN A 1 328 ? 3.434 -32.938 1.715 1 96.25 328 GLN A CA 1
ATOM 2614 C C . GLN A 1 328 ? 3.631 -33.906 2.881 1 96.25 328 GLN A C 1
ATOM 2616 O O . GLN A 1 328 ? 2.668 -34.281 3.547 1 96.25 328 GLN A O 1
ATOM 2621 N N . LYS A 1 329 ? 4.871 -34.25 3.072 1 95.62 329 LYS A N 1
ATOM 2622 C CA . LYS A 1 329 ? 5.18 -35.062 4.238 1 95.62 329 LYS A CA 1
ATOM 2623 C C . LYS A 1 329 ? 4.98 -34.281 5.531 1 95.62 329 LYS A C 1
ATOM 2625 O O . LYS A 1 329 ? 5.285 -33.094 5.594 1 95.62 329 LYS A O 1
ATOM 2630 N N . GLN A 1 330 ? 4.566 -35 6.559 1 92.62 330 GLN A N 1
ATOM 2631 C CA . GLN A 1 330 ? 4.309 -34.375 7.848 1 92.62 330 GLN A CA 1
ATOM 2632 C C . GLN A 1 330 ? 5.609 -34.094 8.602 1 92.62 330 GLN A C 1
ATOM 2634 O O . GLN A 1 330 ? 6.605 -34.812 8.391 1 92.62 330 GLN A O 1
ATOM 2639 N N . GLY A 1 331 ? 5.582 -33.062 9.398 1 93.62 331 GLY A N 1
ATOM 2640 C CA . GLY A 1 331 ? 6.656 -32.844 10.352 1 93.62 331 GLY A CA 1
ATOM 2641 C C . GLY A 1 331 ? 7.773 -31.969 9.789 1 93.62 331 GLY A C 1
ATOM 2642 O O . GLY A 1 331 ? 8.789 -31.766 10.453 1 93.62 331 GLY A O 1
ATOM 2643 N N . ASN A 1 332 ? 7.574 -31.438 8.57 1 94.44 332 ASN A N 1
ATOM 2644 C CA . ASN A 1 332 ? 8.68 -30.703 7.973 1 94.44 332 ASN A CA 1
ATOM 2645 C C . ASN A 1 332 ? 8.281 -29.281 7.621 1 94.44 332 ASN A C 1
ATOM 2647 O O . ASN A 1 332 ? 8.992 -28.594 6.883 1 94.44 332 ASN A O 1
ATOM 2651 N N . ASP A 1 333 ? 7.184 -28.812 8.141 1 97.69 333 ASP A N 1
ATOM 2652 C CA . ASP A 1 333 ? 6.629 -27.516 7.758 1 97.69 333 ASP A CA 1
ATOM 2653 C C . ASP A 1 333 ? 7.621 -26.391 8.031 1 97.69 333 ASP A C 1
ATOM 2655 O O . ASP A 1 333 ? 7.863 -25.547 7.168 1 97.69 333 ASP A O 1
ATOM 2659 N N . ARG A 1 334 ? 8.25 -26.328 9.211 1 97.38 334 ARG A N 1
ATOM 2660 C CA . ARG A 1 334 ? 9.156 -25.25 9.625 1 97.38 334 ARG A CA 1
ATOM 2661 C C . ARG A 1 334 ? 10.414 -25.234 8.766 1 97.38 334 ARG A C 1
ATOM 2663 O O . ARG A 1 334 ? 10.867 -24.172 8.344 1 97.38 334 ARG A O 1
ATOM 2670 N N . ASP A 1 335 ? 10.93 -26.422 8.508 1 97.69 335 ASP A N 1
ATOM 2671 C CA . ASP A 1 335 ? 12.125 -26.516 7.684 1 97.69 335 ASP A CA 1
ATOM 2672 C C . ASP A 1 335 ? 11.844 -26.062 6.25 1 97.69 335 ASP A C 1
ATOM 2674 O O . ASP A 1 335 ? 12.648 -25.359 5.641 1 97.69 335 ASP A O 1
ATOM 2678 N N . PHE A 1 336 ? 10.742 -26.547 5.742 1 98.38 336 PHE A N 1
ATOM 2679 C CA . PHE A 1 336 ? 10.352 -26.156 4.391 1 98.38 336 PHE A CA 1
ATOM 2680 C C . PHE A 1 336 ? 10.141 -24.656 4.293 1 98.38 336 PHE A C 1
ATOM 2682 O O . PHE A 1 336 ? 10.594 -24.016 3.334 1 98.38 336 PHE A O 1
ATOM 2689 N N . ALA A 1 337 ? 9.477 -24.062 5.297 1 98.81 337 ALA A N 1
ATOM 2690 C CA . ALA A 1 337 ? 9.25 -22.625 5.348 1 98.81 337 ALA A CA 1
ATOM 2691 C C . ALA A 1 337 ? 10.578 -21.859 5.34 1 98.81 337 ALA A C 1
ATOM 2693 O O . ALA A 1 337 ? 10.703 -20.828 4.664 1 98.81 337 ALA A O 1
ATOM 2694 N N . LYS A 1 338 ? 11.531 -22.312 6.086 1 98.56 338 LYS A N 1
ATOM 2695 C CA . LYS A 1 338 ? 12.836 -21.672 6.152 1 98.56 338 LYS A CA 1
ATOM 2696 C C . LYS A 1 338 ? 13.508 -21.641 4.777 1 98.56 338 LYS A C 1
ATOM 2698 O O . LYS A 1 338 ? 14.062 -20.625 4.375 1 98.56 338 LYS A O 1
ATOM 2703 N N . ILE A 1 339 ? 13.414 -22.766 4.07 1 98.44 339 ILE A N 1
ATOM 2704 C CA . ILE A 1 339 ? 14.016 -22.875 2.744 1 98.44 339 ILE A CA 1
ATOM 2705 C C . ILE A 1 339 ? 13.344 -21.891 1.79 1 98.44 339 ILE A C 1
ATOM 2707 O O . ILE A 1 339 ? 14.023 -21.156 1.07 1 98.44 339 ILE A O 1
ATOM 2711 N N . LEU A 1 340 ? 12.07 -21.844 1.84 1 98.88 340 LEU A N 1
ATOM 2712 C CA . LEU A 1 340 ? 11.328 -20.969 0.934 1 98.88 340 LEU A CA 1
ATOM 2713 C C . LEU A 1 340 ? 11.555 -19.5 1.273 1 98.88 340 LEU A C 1
ATOM 2715 O O . LEU A 1 340 ? 11.766 -18.688 0.379 1 98.88 340 LEU A O 1
ATOM 2719 N N . ASN A 1 341 ? 11.492 -19.156 2.574 1 98.88 341 ASN A N 1
ATOM 2720 C CA . ASN A 1 341 ? 11.734 -17.781 2.99 1 98.88 341 ASN A CA 1
ATOM 2721 C C . ASN A 1 341 ? 13.125 -17.312 2.582 1 98.88 341 ASN A C 1
ATOM 2723 O O . ASN A 1 341 ? 13.297 -16.172 2.129 1 98.88 341 ASN A O 1
ATOM 2727 N N . THR A 1 342 ? 14.117 -18.156 2.703 1 98.81 342 THR A N 1
ATOM 2728 C CA . THR A 1 342 ? 15.477 -17.812 2.291 1 98.81 342 THR A CA 1
ATOM 2729 C C . THR A 1 342 ? 15.539 -17.562 0.788 1 98.81 342 THR A C 1
ATOM 2731 O O . THR A 1 342 ? 16.156 -16.594 0.339 1 98.81 342 THR A O 1
ATOM 2734 N N . ALA A 1 343 ? 14.883 -18.344 0.065 1 98.81 343 ALA A N 1
ATOM 2735 C CA . ALA A 1 343 ? 14.922 -18.266 -1.393 1 98.81 343 ALA A CA 1
ATOM 2736 C C . ALA A 1 343 ? 14.266 -16.984 -1.892 1 98.81 343 ALA A C 1
ATOM 2738 O O . ALA A 1 343 ? 14.836 -16.281 -2.725 1 98.81 343 ALA A O 1
ATOM 2739 N N . ILE A 1 344 ? 13.086 -16.641 -1.347 1 98.75 344 ILE A N 1
ATOM 2740 C CA . ILE A 1 344 ? 12.312 -15.555 -1.955 1 98.75 344 ILE A CA 1
ATOM 2741 C C . ILE A 1 344 ? 12.898 -14.203 -1.528 1 98.75 344 ILE A C 1
ATOM 2743 O O . ILE A 1 344 ? 12.602 -13.172 -2.139 1 98.75 344 ILE A O 1
ATOM 2747 N N . ALA A 1 345 ? 13.75 -14.211 -0.508 1 98.5 345 ALA A N 1
ATOM 2748 C CA . ALA A 1 345 ? 14.359 -12.961 -0.058 1 98.5 345 ALA A CA 1
ATOM 2749 C C . ALA A 1 345 ? 15.781 -12.82 -0.601 1 98.5 345 ALA A C 1
ATOM 2751 O O . ALA A 1 345 ? 16.453 -11.812 -0.359 1 98.5 345 ALA A O 1
ATOM 2752 N N . ALA A 1 346 ? 16.219 -13.82 -1.376 1 97.81 346 ALA A N 1
ATOM 2753 C CA . ALA A 1 346 ? 17.578 -13.789 -1.918 1 97.81 346 ALA A CA 1
ATOM 2754 C C . ALA A 1 346 ? 17.719 -12.68 -2.957 1 97.81 346 ALA A C 1
ATOM 2756 O O . ALA A 1 346 ? 16.812 -12.43 -3.738 1 97.81 346 ALA A O 1
ATOM 2757 N N . LYS A 1 347 ? 18.859 -12.055 -3 1 95.06 347 LYS A N 1
ATOM 2758 C CA . LYS A 1 347 ? 19.141 -11.023 -3.992 1 95.06 347 LYS A CA 1
ATOM 2759 C C . LYS A 1 347 ? 19.219 -11.617 -5.395 1 95.06 347 LYS A C 1
ATOM 2761 O O . LYS A 1 347 ? 19.844 -12.648 -5.602 1 95.06 347 LYS A O 1
ATOM 2766 N N . PRO A 1 348 ? 18.578 -10.992 -6.297 1 96.44 348 PRO A N 1
ATOM 2767 C CA . PRO A 1 348 ? 18.672 -11.477 -7.676 1 96.44 348 PRO A CA 1
ATOM 2768 C C . PRO A 1 348 ? 20.109 -11.445 -8.203 1 96.44 348 PRO A C 1
ATOM 2770 O O . PRO A 1 348 ? 20.891 -10.578 -7.824 1 96.44 348 PRO A O 1
ATOM 2773 N N . LEU A 1 349 ? 20.531 -12.305 -9.023 1 90.19 349 LEU A N 1
ATOM 2774 C CA . LEU A 1 349 ? 21.844 -12.352 -9.641 1 90.19 349 LEU A CA 1
ATOM 2775 C C . LEU A 1 349 ? 22.031 -11.188 -10.609 1 90.19 349 LEU A C 1
ATOM 2777 O O . LEU A 1 349 ? 23.109 -10.578 -10.664 1 90.19 349 LEU A O 1
ATOM 2781 N N . ASN A 1 350 ? 21.125 -10.914 -11.492 1 74 350 ASN A N 1
ATOM 2782 C CA . ASN A 1 350 ? 21.219 -9.852 -12.492 1 74 350 ASN A CA 1
ATOM 2783 C C . ASN A 1 350 ? 20.5 -8.586 -12.023 1 74 350 ASN A C 1
ATOM 2785 O O . ASN A 1 350 ? 19.281 -8.555 -11.961 1 74 350 ASN A O 1
ATOM 2789 N N . THR A 1 351 ? 21.156 -7.699 -11.242 1 64.56 351 THR A N 1
ATOM 2790 C CA . THR A 1 351 ? 20.469 -6.516 -10.742 1 64.56 351 THR A CA 1
ATOM 2791 C C . THR A 1 351 ? 20.688 -5.324 -11.672 1 64.56 351 THR A C 1
ATOM 2793 O O . THR A 1 351 ? 20.375 -4.188 -11.32 1 64.56 351 THR A O 1
ATOM 2796 N N . THR A 1 352 ? 21.203 -5.484 -12.781 1 53.44 352 THR A N 1
ATOM 2797 C CA . THR A 1 352 ? 21.562 -4.301 -13.555 1 53.44 352 THR A CA 1
ATOM 2798 C C . THR A 1 352 ? 20.344 -3.383 -13.727 1 53.44 352 THR A C 1
ATOM 2800 O O . THR A 1 352 ? 20.5 -2.191 -14 1 53.44 352 THR A O 1
ATOM 2803 N N . LEU A 1 353 ? 19.266 -3.811 -13.844 1 48.88 353 LEU A N 1
ATOM 2804 C CA . LEU A 1 353 ? 18.234 -2.828 -14.148 1 48.88 353 LEU A CA 1
ATOM 2805 C C . LEU A 1 353 ? 17.766 -2.121 -12.883 1 48.88 353 LEU A C 1
ATOM 2807 O O . LEU A 1 353 ? 16.812 -1.338 -12.922 1 48.88 353 LEU A O 1
ATOM 2811 N N . LYS A 1 354 ? 18.406 -2.307 -11.914 1 40.91 354 LYS A N 1
ATOM 2812 C CA . LYS A 1 354 ? 17.797 -1.727 -10.719 1 40.91 354 LYS A CA 1
ATOM 2813 C C . LYS A 1 354 ? 18.141 -0.243 -10.602 1 40.91 354 LYS A C 1
ATOM 2815 O O . LYS A 1 354 ? 19.266 0.168 -10.859 1 40.91 354 LYS A O 1
ATOM 2820 N N . MET B 1 1 ? 68.75 79.375 0.626 1 25.27 1 MET B N 1
ATOM 2821 C CA . MET B 1 1 ? 67.312 79.438 0.842 1 25.27 1 MET B CA 1
ATOM 2822 C C . MET B 1 1 ? 66.688 78.062 0.734 1 25.27 1 MET B C 1
ATOM 2824 O O . MET B 1 1 ? 66.625 77.5 -0.359 1 25.27 1 MET B O 1
ATOM 2828 N N . CYS B 1 2 ? 66.938 77.188 1.821 1 27.12 2 CYS B N 1
ATOM 2829 C CA . CYS B 1 2 ? 66.875 75.75 2.041 1 27.12 2 CYS B CA 1
ATOM 2830 C C . CYS B 1 2 ? 65.375 75.312 2.201 1 27.12 2 CYS B C 1
ATOM 2832 O O . CYS B 1 2 ? 64.688 75.75 3.127 1 27.12 2 CYS B O 1
ATOM 2834 N N . LYS B 1 3 ? 64.625 75.062 1.078 1 27.2 3 LYS B N 1
ATOM 2835 C CA . LYS B 1 3 ? 63.281 74.562 0.854 1 27.2 3 LYS B CA 1
ATOM 2836 C C . LYS B 1 3 ? 63 73.25 1.543 1 27.2 3 LYS B C 1
ATOM 2838 O O . LYS B 1 3 ? 63.594 72.25 1.185 1 27.2 3 LYS B O 1
ATOM 2843 N N . MET B 1 4 ? 62.75 73.312 2.932 1 25.97 4 MET B N 1
ATOM 2844 C CA . MET B 1 4 ? 62.5 72.125 3.771 1 25.97 4 MET B CA 1
ATOM 2845 C C . MET B 1 4 ? 61.156 71.5 3.398 1 25.97 4 MET B C 1
ATOM 2847 O O . MET B 1 4 ? 60.125 72.125 3.438 1 25.97 4 MET B O 1
ATOM 2851 N N . ASN B 1 5 ? 61.156 70.375 2.516 1 28.17 5 ASN B N 1
ATOM 2852 C CA . ASN B 1 5 ? 60.094 69.5 1.961 1 28.17 5 ASN B CA 1
ATOM 2853 C C . ASN B 1 5 ? 59.344 68.812 3.059 1 28.17 5 ASN B C 1
ATOM 2855 O O . ASN B 1 5 ? 59.906 67.938 3.723 1 28.17 5 ASN B O 1
ATOM 2859 N N . LEU B 1 6 ? 58.406 69.438 3.867 1 28.23 6 LEU B N 1
ATOM 2860 C CA . LEU B 1 6 ? 57.625 69 5.012 1 28.23 6 LEU B CA 1
ATOM 2861 C C . LEU B 1 6 ? 56.562 68 4.574 1 28.23 6 LEU B C 1
ATOM 2863 O O . LEU B 1 6 ? 55.469 68.375 4.195 1 28.23 6 LEU B O 1
ATOM 2867 N N . ARG B 1 7 ? 56.75 67 3.572 1 29.41 7 ARG B N 1
ATOM 2868 C CA . ARG B 1 7 ? 55.625 66.188 3.17 1 29.41 7 ARG B CA 1
ATOM 2869 C C . ARG B 1 7 ? 55.25 65.188 4.262 1 29.41 7 ARG B C 1
ATOM 2871 O O . ARG B 1 7 ? 56 64.25 4.547 1 29.41 7 ARG B O 1
ATOM 2878 N N . ASN B 1 8 ? 54.594 65.625 5.457 1 30.48 8 ASN B N 1
ATOM 2879 C CA . ASN B 1 8 ? 54.312 64.688 6.539 1 30.48 8 ASN B CA 1
ATOM 2880 C C . ASN B 1 8 ? 53.156 63.75 6.156 1 30.48 8 ASN B C 1
ATOM 2882 O O . ASN B 1 8 ? 52.031 64.188 5.895 1 30.48 8 ASN B O 1
ATOM 2886 N N . PRO B 1 9 ? 53.375 62.438 5.727 1 37.28 9 PRO B N 1
ATOM 2887 C CA . PRO B 1 9 ? 52.5 61.375 5.223 1 37.28 9 PRO B CA 1
ATOM 2888 C C . PRO B 1 9 ? 51.531 60.844 6.285 1 37.28 9 PRO B C 1
ATOM 2890 O O . PRO B 1 9 ? 50.75 59.938 6.02 1 37.28 9 PRO B O 1
ATOM 2893 N N . SER B 1 10 ? 51.438 61.438 7.496 1 35.31 10 SER B N 1
ATOM 2894 C CA . SER B 1 10 ? 50.812 60.625 8.555 1 35.31 10 SER B CA 1
ATOM 2895 C C . SER B 1 10 ? 49.281 60.656 8.445 1 35.31 10 SER B C 1
ATOM 2897 O O . SER B 1 10 ? 48.594 59.969 9.172 1 35.31 10 SER B O 1
ATOM 2899 N N . LEU B 1 11 ? 48.688 61.594 7.758 1 34.78 11 LEU B N 1
ATOM 2900 C CA . LEU B 1 11 ? 47.25 61.75 7.945 1 34.78 11 LEU B CA 1
ATOM 2901 C C . LEU B 1 11 ? 46.469 60.656 7.227 1 34.78 11 LEU B C 1
ATOM 2903 O O . LEU B 1 11 ? 45.25 60.531 7.41 1 34.78 11 LEU B O 1
ATOM 2907 N N . SER B 1 12 ? 47.094 59.938 6.203 1 35.97 12 SER B N 1
ATOM 2908 C CA . SER B 1 12 ? 46.281 59.125 5.344 1 35.97 12 SER B CA 1
ATOM 2909 C C . SER B 1 12 ? 45.906 57.781 6.023 1 35.97 12 SER B C 1
ATOM 2911 O O . SER B 1 12 ? 45.062 57.062 5.543 1 35.97 12 SER B O 1
ATOM 2913 N N . ARG B 1 13 ? 46.688 57.406 7.109 1 37.72 13 ARG B N 1
ATOM 2914 C CA . ARG B 1 13 ? 46.406 56.094 7.645 1 37.72 13 ARG B CA 1
ATOM 2915 C C . ARG B 1 13 ? 45.156 56.094 8.531 1 37.72 13 ARG B C 1
ATOM 2917 O O . ARG B 1 13 ? 44.656 55.031 8.945 1 37.72 13 ARG B O 1
ATOM 2924 N N . PHE B 1 14 ? 44.906 57.344 9.023 1 39.62 14 PHE B N 1
ATOM 2925 C CA . PHE B 1 14 ? 43.812 57.312 9.984 1 39.62 14 PHE B CA 1
ATOM 2926 C C . PHE B 1 14 ? 42.469 57.094 9.273 1 39.62 14 PHE B C 1
ATOM 2928 O O . PHE B 1 14 ? 41.531 56.562 9.867 1 39.62 14 PHE B O 1
ATOM 2935 N N . VAL B 1 15 ? 42.406 57.562 7.969 1 46.09 15 VAL B N 1
ATOM 2936 C CA . VAL B 1 15 ? 41.094 57.469 7.344 1 46.09 15 VAL 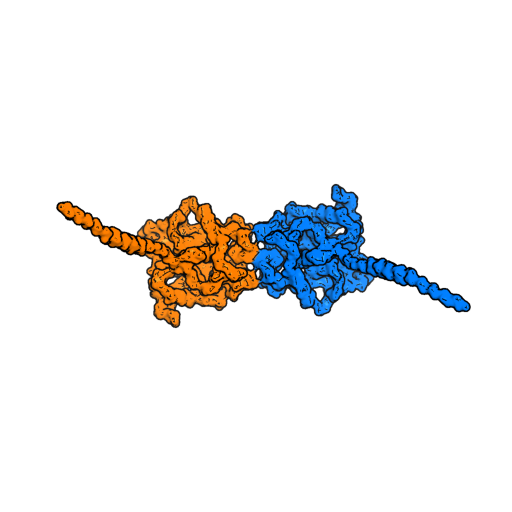B CA 1
ATOM 2937 C C . VAL B 1 15 ? 40.812 56 6.949 1 46.09 15 VAL B C 1
ATOM 2939 O O . VAL B 1 15 ? 39.656 55.562 6.914 1 46.09 15 VAL B O 1
ATOM 2942 N N . PHE B 1 16 ? 41.938 55.25 6.719 1 46.97 16 PHE B N 1
ATOM 2943 C CA . PHE B 1 16 ? 41.656 53.906 6.289 1 46.97 16 PHE B CA 1
ATOM 2944 C C . PHE B 1 16 ? 41.156 53.062 7.457 1 46.97 16 PHE B C 1
ATOM 2946 O O . PHE B 1 16 ? 40.469 52.062 7.262 1 46.97 16 PHE B O 1
ATOM 2953 N N . GLY B 1 17 ? 41.688 53.406 8.727 1 44.47 17 GLY B N 1
ATOM 2954 C CA . GLY B 1 17 ? 41.219 52.594 9.836 1 44.47 17 GLY B CA 1
ATOM 2955 C C . GLY B 1 17 ? 39.75 52.781 10.148 1 44.47 17 GLY B C 1
ATOM 2956 O O . GLY B 1 17 ? 39.062 51.844 10.57 1 44.47 17 GLY B O 1
ATOM 2957 N N . LEU B 1 18 ? 39.344 54.094 9.945 1 48.09 18 LEU B N 1
ATOM 2958 C CA . LEU B 1 18 ? 37.938 54.312 10.25 1 48.09 18 LEU B CA 1
ATOM 2959 C C . LEU B 1 18 ? 37.031 53.656 9.219 1 48.09 18 LEU B C 1
ATOM 2961 O O . LEU B 1 18 ? 35.906 53.219 9.539 1 48.09 18 LEU B O 1
ATOM 2965 N N . LEU B 1 19 ? 37.625 53.562 7.953 1 47.88 19 LEU B N 1
ATOM 2966 C CA . LEU B 1 19 ? 36.75 52.938 6.965 1 47.88 19 LEU B CA 1
ATOM 2967 C C . LEU B 1 19 ? 36.625 51.438 7.219 1 47.88 19 LEU B C 1
ATOM 2969 O O . LEU B 1 19 ? 35.594 50.844 6.941 1 47.88 19 LEU B O 1
ATOM 2973 N N . PHE B 1 20 ? 37.75 50.844 7.73 1 48.22 20 PHE B N 1
ATOM 2974 C CA . PHE B 1 20 ? 37.625 49.406 7.977 1 48.22 20 PHE B CA 1
ATOM 2975 C C . PHE B 1 20 ? 36.688 49.156 9.141 1 48.22 20 PHE B C 1
ATOM 2977 O O . PHE B 1 20 ? 36.062 48.094 9.203 1 48.22 20 PHE B O 1
ATOM 2984 N N . LEU B 1 21 ? 36.688 50.094 10.195 1 45.75 21 LEU B N 1
ATOM 2985 C CA . LEU B 1 21 ? 35.781 49.812 11.312 1 45.75 21 LEU B CA 1
ATOM 2986 C C . LEU B 1 21 ? 34.344 50 10.875 1 45.75 21 LEU B C 1
ATOM 2988 O O . LEU B 1 21 ? 33.438 49.281 11.359 1 45.75 21 LEU B O 1
ATOM 2992 N N . VAL B 1 22 ? 34.094 51 9.992 1 45.28 22 VAL B N 1
ATOM 2993 C CA . VAL B 1 22 ? 32.688 51.219 9.625 1 45.28 22 VAL B CA 1
ATOM 2994 C C . VAL B 1 22 ? 32.219 50.031 8.773 1 45.28 22 VAL B C 1
ATOM 2996 O O . VAL B 1 22 ? 31.031 49.688 8.805 1 45.28 22 VAL B O 1
ATOM 2999 N N . PHE B 1 23 ? 33.125 49.562 7.875 1 44.16 23 PHE B N 1
ATOM 3000 C CA . PHE B 1 23 ? 32.594 48.469 7.031 1 44.16 23 PHE B CA 1
ATOM 3001 C C . PHE B 1 23 ? 32.344 47.219 7.852 1 44.16 23 PHE B C 1
ATOM 3003 O O . PHE B 1 23 ? 31.688 46.281 7.375 1 44.16 23 PHE B O 1
ATOM 3010 N N . PHE B 1 24 ? 33.156 46.969 8.867 1 43.09 24 PHE B N 1
ATOM 3011 C CA . PHE B 1 24 ? 32.781 45.812 9.664 1 43.09 24 PHE B CA 1
ATOM 3012 C C . PHE B 1 24 ? 31.422 46.031 10.328 1 43.09 24 PHE B C 1
ATOM 3014 O O . PHE B 1 24 ? 30.969 45.188 11.094 1 43.09 24 PHE B O 1
ATOM 3021 N N . LEU B 1 25 ? 30.969 47.25 10.461 1 37.28 25 LEU B N 1
ATOM 3022 C CA . LEU B 1 25 ? 29.703 47.375 11.164 1 37.28 25 LEU B CA 1
ATOM 3023 C C . LEU B 1 25 ? 28.641 46.5 10.523 1 37.28 25 LEU B C 1
ATOM 3025 O O . LEU B 1 25 ? 27.969 45.719 11.211 1 37.28 25 LEU B O 1
ATOM 3029 N N . LEU B 1 26 ? 27.625 47.125 9.695 1 37.34 26 LEU B N 1
ATOM 3030 C CA . LEU B 1 26 ? 26.203 46.781 9.617 1 37.34 26 LEU B CA 1
ATOM 3031 C C . LEU B 1 26 ? 26 45.562 8.688 1 37.34 26 LEU B C 1
ATOM 3033 O O . LEU B 1 26 ? 25.281 45.688 7.695 1 37.34 26 LEU B O 1
ATOM 3037 N N . ILE B 1 27 ? 27.031 45 8.109 1 40.66 27 ILE B N 1
ATOM 3038 C CA . ILE B 1 27 ? 26.375 43.812 7.527 1 40.66 27 ILE B CA 1
ATOM 3039 C C . ILE B 1 27 ? 25.625 43.062 8.609 1 40.66 27 ILE B C 1
ATOM 3041 O O . ILE B 1 27 ? 26.219 42.25 9.32 1 40.66 27 ILE B O 1
ATOM 3045 N N . GLU B 1 28 ? 24.953 43.688 9.539 1 35.72 28 GLU B N 1
ATOM 3046 C CA . GLU B 1 28 ? 23.906 42.812 10.094 1 35.72 28 GLU B CA 1
ATOM 3047 C C . GLU B 1 28 ? 23.266 41.969 9.008 1 35.72 28 GLU B C 1
ATOM 3049 O O . GLU B 1 28 ? 22.469 42.469 8.211 1 35.72 28 GLU B O 1
ATOM 3054 N N . TYR B 1 29 ? 24 41.125 8.344 1 39.09 29 TYR B N 1
ATOM 3055 C CA . TYR B 1 29 ? 23.156 40.031 7.824 1 39.09 29 TYR B CA 1
ATOM 3056 C C . TYR B 1 29 ? 21.922 39.844 8.688 1 39.09 29 TYR B C 1
ATOM 3058 O O . TYR B 1 29 ? 22.031 39.531 9.883 1 39.09 29 TYR B O 1
ATOM 3066 N N . SER B 1 30 ? 21 40.625 8.719 1 41.03 30 SER B N 1
ATOM 3067 C CA . SER B 1 30 ? 19.719 40.125 9.188 1 41.03 30 SER B CA 1
ATOM 3068 C C . SER B 1 30 ? 19.625 38.625 9.078 1 41.03 30 SER B C 1
ATOM 3070 O O . SER B 1 30 ? 19.406 38.062 7.988 1 41.03 30 SER B O 1
ATOM 3072 N N . MET B 1 31 ? 20.453 37.875 9.484 1 44.84 31 MET B N 1
ATOM 3073 C CA . MET B 1 31 ? 20.188 36.438 9.648 1 44.84 31 MET B CA 1
ATOM 3074 C C . MET B 1 31 ? 18.703 36.188 9.906 1 44.84 31 MET B C 1
ATOM 3076 O O . MET B 1 31 ? 18.172 36.656 10.922 1 44.84 31 MET B O 1
ATOM 3080 N N . ALA B 1 32 ? 17.844 36.281 8.945 1 52.75 32 ALA B N 1
ATOM 3081 C CA . ALA B 1 32 ? 16.438 35.938 9.094 1 52.75 32 ALA B CA 1
ATOM 3082 C C . ALA B 1 32 ? 16.25 34.938 10.242 1 52.75 32 ALA B C 1
ATOM 3084 O O . ALA B 1 32 ? 16.906 33.906 10.289 1 52.75 32 ALA B O 1
ATOM 3085 N N . GLN B 1 33 ? 15.938 35.344 11.438 1 66.81 33 GLN B N 1
ATOM 3086 C CA . GLN B 1 33 ? 15.727 34.562 12.633 1 66.81 33 GLN B CA 1
ATOM 3087 C C . GLN B 1 33 ? 14.992 33.25 12.305 1 66.81 33 GLN B C 1
ATOM 3089 O O . GLN B 1 33 ? 13.969 33.281 11.617 1 66.81 33 GLN B O 1
ATOM 3094 N N . THR B 1 34 ? 15.641 32.125 12.5 1 87.94 34 THR B N 1
ATOM 3095 C CA . THR B 1 34 ? 15.086 30.781 12.344 1 87.94 34 THR B CA 1
ATOM 3096 C C . THR B 1 34 ? 13.734 30.672 13.047 1 87.94 34 THR B C 1
ATOM 3098 O O . THR B 1 34 ? 13.625 30.953 14.242 1 87.94 34 THR B O 1
ATOM 3101 N N . GLU B 1 35 ? 12.688 30.531 12.258 1 92.25 35 GLU B N 1
ATOM 3102 C CA . GLU B 1 35 ? 11.352 30.391 12.812 1 92.25 35 GLU B CA 1
ATOM 3103 C C . GLU B 1 35 ? 11.25 29.141 13.688 1 92.25 35 GLU B C 1
ATOM 3105 O O . GLU B 1 35 ? 11.664 28.062 13.289 1 92.25 35 GLU B O 1
ATOM 3110 N N . LYS B 1 36 ? 10.852 29.297 14.984 1 98.25 36 LYS B N 1
ATOM 3111 C CA . LYS B 1 36 ? 10.57 28.172 15.859 1 98.25 36 LYS B CA 1
ATOM 3112 C C . LYS B 1 36 ? 9.117 27.719 15.734 1 98.25 36 LYS B C 1
ATOM 3114 O O . LYS B 1 36 ? 8.195 28.5 15.953 1 98.25 36 LYS B O 1
ATOM 3119 N N . VAL B 1 37 ? 8.945 26.391 15.422 1 98.75 37 VAL B N 1
ATOM 3120 C CA . VAL B 1 37 ? 7.621 25.969 14.992 1 98.75 37 VAL B CA 1
ATOM 3121 C C . VAL B 1 37 ? 7.18 24.75 15.789 1 98.75 37 VAL B C 1
ATOM 3123 O O . VAL B 1 37 ? 7.973 23.844 16.031 1 98.75 37 VAL B O 1
ATOM 3126 N N . ILE B 1 38 ? 5.977 24.766 16.281 1 98.94 38 ILE B N 1
ATOM 3127 C CA . ILE B 1 38 ? 5.211 23.578 16.656 1 98.94 38 ILE B CA 1
ATOM 3128 C C . ILE B 1 38 ? 4.145 23.297 15.594 1 98.94 38 ILE B C 1
ATOM 3130 O O . ILE B 1 38 ? 3.369 24.188 15.234 1 98.94 38 ILE B O 1
ATOM 3134 N N . LEU B 1 39 ? 4.168 22.109 15.039 1 98.94 39 LEU B N 1
ATOM 3135 C CA . LEU B 1 39 ? 3.172 21.719 14.039 1 98.94 39 LEU B CA 1
ATOM 3136 C C . LEU B 1 39 ? 2.094 20.844 14.664 1 98.94 39 LEU B C 1
ATOM 3138 O O . LEU B 1 39 ? 2.4 19.812 15.273 1 98.94 39 LEU B O 1
ATOM 3142 N N . ASP B 1 40 ? 0.88 21.281 14.594 1 98.81 40 ASP B N 1
ATOM 3143 C CA . ASP B 1 40 ? -0.304 20.531 15 1 98.81 40 ASP B CA 1
ATOM 3144 C C . ASP B 1 40 ? -1.054 19.969 13.789 1 98.81 40 ASP B C 1
ATOM 3146 O O . ASP B 1 40 ? -1.609 20.734 13 1 98.81 40 ASP B O 1
ATOM 3150 N N . THR B 1 41 ? -1.073 18.672 13.641 1 98.69 41 THR B N 1
ATOM 3151 C CA . THR B 1 41 ? -1.557 18.031 12.422 1 98.69 41 THR B CA 1
ATOM 3152 C C . THR B 1 41 ? -2.555 16.922 12.75 1 98.69 41 THR B C 1
ATOM 3154 O O . THR B 1 41 ? -2.639 16.469 13.898 1 98.69 41 THR B O 1
ATOM 3157 N N . ASP B 1 42 ? -3.387 16.578 11.828 1 97.81 42 ASP B N 1
ATOM 3158 C CA . ASP B 1 42 ? -4.242 15.391 11.906 1 97.81 42 ASP B CA 1
ATOM 3159 C C . ASP B 1 42 ? -3.805 14.328 10.906 1 97.81 42 ASP B C 1
ATOM 3161 O O . ASP B 1 42 ? -4.633 13.766 10.188 1 97.81 42 ASP B O 1
ATOM 3165 N N . MET B 1 43 ? -2.496 14.07 10.922 1 98 43 MET B N 1
ATOM 3166 C CA . MET B 1 43 ? -1.841 13.102 10.039 1 98 43 MET B CA 1
ATOM 3167 C C . MET B 1 43 ? -2.689 11.844 9.883 1 98 43 MET B C 1
ATOM 3169 O O . MET B 1 43 ? -3.121 11.258 10.875 1 98 43 MET B O 1
ATOM 3173 N N . GLY B 1 44 ? -2.854 11.438 8.586 1 93.69 44 GLY B N 1
ATOM 3174 C CA . GLY B 1 44 ? -3.645 10.25 8.297 1 93.69 44 GLY B CA 1
ATOM 3175 C C . GLY B 1 44 ? -4.965 10.562 7.617 1 93.69 44 GLY B C 1
ATOM 3176 O O . GLY B 1 44 ? -5.512 9.727 6.898 1 93.69 44 GLY B O 1
ATOM 3177 N N . SER B 1 45 ? -5.461 11.797 7.84 1 94.25 45 SER B N 1
ATOM 3178 C CA . SER B 1 45 ? -6.73 12.211 7.25 1 94.25 45 SER B CA 1
ATOM 3179 C C . SER B 1 45 ? -6.566 12.57 5.777 1 94.25 45 SER B C 1
ATOM 3181 O O . SER B 1 45 ? -7.484 12.375 4.977 1 94.25 45 SER B O 1
ATOM 3183 N N . ASP B 1 46 ? -5.465 13.148 5.484 1 97.31 46 ASP B N 1
ATOM 3184 C CA . ASP B 1 46 ? -5.148 13.555 4.117 1 97.31 46 ASP B CA 1
ATOM 3185 C C . ASP B 1 46 ? -3.646 13.461 3.854 1 97.31 46 ASP B C 1
ATOM 3187 O O . ASP B 1 46 ? -2.838 13.656 4.766 1 97.31 46 ASP B O 1
ATOM 3191 N N . CYS B 1 47 ? -3.277 13.188 2.648 1 98.5 47 CYS B N 1
ATOM 3192 C CA . CYS B 1 47 ? -1.861 13.031 2.336 1 98.5 47 CYS B CA 1
ATOM 3193 C C . CYS B 1 47 ? -1.167 14.391 2.27 1 98.5 47 CYS B C 1
ATOM 3195 O O . CYS B 1 47 ? 0.062 14.461 2.314 1 98.5 47 CYS B O 1
ATOM 3197 N N . ASP B 1 48 ? -1.918 15.516 2.182 1 98.62 48 ASP B N 1
ATOM 3198 C CA . ASP B 1 48 ? -1.239 16.812 2.137 1 98.62 48 ASP B CA 1
ATOM 3199 C C . ASP B 1 48 ? -0.626 17.156 3.49 1 98.62 48 ASP B C 1
ATOM 3201 O O . ASP B 1 48 ? 0.239 18.031 3.582 1 98.62 48 ASP B O 1
ATOM 3205 N N . ASP B 1 49 ? -1.002 16.406 4.656 1 98.81 49 ASP B N 1
ATOM 3206 C CA . ASP B 1 49 ? -0.264 16.5 5.91 1 98.81 49 ASP B CA 1
ATOM 3207 C C . ASP B 1 49 ? 1.176 16.016 5.742 1 98.81 49 ASP B C 1
ATOM 3209 O O . ASP B 1 49 ? 2.1 16.594 6.324 1 98.81 49 ASP B O 1
ATOM 3213 N N . VAL B 1 50 ? 1.298 14.938 4.98 1 98.88 50 VAL B N 1
ATOM 3214 C CA . VAL B 1 50 ? 2.613 14.383 4.688 1 98.88 50 VAL B CA 1
ATOM 3215 C C . VAL B 1 50 ? 3.439 15.398 3.9 1 98.88 50 VAL B C 1
ATOM 3217 O O . VAL B 1 50 ? 4.609 15.633 4.215 1 98.88 50 VAL B O 1
ATOM 3220 N N . GLY B 1 51 ? 2.818 16.016 2.918 1 98.94 51 GLY B N 1
ATOM 3221 C CA . GLY B 1 51 ? 3.49 17.047 2.156 1 98.94 51 GLY B CA 1
ATOM 3222 C C . GLY B 1 51 ? 3.887 18.25 3.002 1 98.94 51 GLY B C 1
ATOM 3223 O O . GLY B 1 51 ? 4.973 18.812 2.824 1 98.94 51 GLY B O 1
ATOM 3224 N N . ALA B 1 52 ? 3.039 18.609 3.877 1 98.94 52 ALA B N 1
ATOM 3225 C CA . ALA B 1 52 ? 3.312 19.75 4.758 1 98.94 52 ALA B CA 1
ATOM 3226 C C . ALA B 1 52 ? 4.52 19.469 5.645 1 98.94 52 ALA B C 1
ATOM 3228 O O . ALA B 1 52 ? 5.375 20.344 5.828 1 98.94 52 ALA B O 1
ATOM 3229 N N . MET B 1 53 ? 4.582 18.297 6.203 1 98.88 53 MET B N 1
ATOM 3230 C CA . MET B 1 53 ? 5.73 17.953 7.031 1 98.88 53 MET B CA 1
ATOM 3231 C C . MET B 1 53 ? 7.008 17.891 6.199 1 98.88 53 MET B C 1
ATOM 3233 O O . MET B 1 53 ? 8.07 18.312 6.652 1 98.88 53 MET B O 1
ATOM 3237 N N . ALA B 1 54 ? 6.887 17.312 5 1 98.88 54 ALA B N 1
ATOM 3238 C CA . ALA B 1 54 ? 8.039 17.297 4.105 1 98.88 54 ALA B CA 1
ATOM 3239 C C . ALA B 1 54 ? 8.547 18.719 3.836 1 98.88 54 ALA B C 1
ATOM 3241 O O . ALA B 1 54 ? 9.75 18.969 3.883 1 98.88 54 ALA B O 1
ATOM 3242 N N . LEU B 1 55 ? 7.652 19.594 3.584 1 98.94 55 LEU B N 1
ATOM 3243 C CA . LEU B 1 55 ? 7.992 21 3.328 1 98.94 55 LEU B CA 1
ATOM 3244 C C . LEU B 1 55 ? 8.664 21.625 4.547 1 98.94 55 LEU B C 1
ATOM 3246 O O . LEU B 1 55 ? 9.664 22.328 4.41 1 98.94 55 LEU B O 1
ATOM 3250 N N . LEU B 1 56 ? 8.109 21.344 5.684 1 98.81 56 LEU B N 1
ATOM 3251 C CA . LEU B 1 56 ? 8.672 21.859 6.926 1 98.81 56 LEU B CA 1
ATOM 3252 C C . LEU B 1 56 ? 10.102 21.375 7.129 1 98.81 56 LEU B C 1
ATOM 3254 O O . LEU B 1 56 ? 10.984 22.172 7.477 1 98.81 56 LEU B O 1
ATOM 3258 N N . HIS B 1 57 ? 10.344 20.125 6.883 1 98.69 57 HIS B N 1
ATOM 3259 C CA . HIS B 1 57 ? 11.688 19.562 6.988 1 98.69 57 HIS B CA 1
ATOM 3260 C C . HIS B 1 57 ? 12.617 20.172 5.945 1 98.69 57 HIS B C 1
ATOM 3262 O O . HIS B 1 57 ? 13.805 20.406 6.215 1 98.69 57 HIS B O 1
ATOM 3268 N N . HIS B 1 58 ? 12.078 20.375 4.715 1 98.44 58 HIS B N 1
ATOM 3269 C CA . HIS B 1 58 ? 12.844 21.047 3.67 1 98.44 58 HIS B CA 1
ATOM 3270 C C . HIS B 1 58 ? 13.32 22.422 4.125 1 98.44 58 HIS B C 1
ATOM 3272 O O . HIS B 1 58 ? 14.484 22.781 3.924 1 98.44 58 HIS B O 1
ATOM 3278 N N . PHE B 1 59 ? 12.461 23.141 4.777 1 98.44 59 PHE B N 1
ATOM 3279 C CA . PHE B 1 59 ? 12.812 24.469 5.297 1 98.44 59 PHE B CA 1
ATOM 3280 C C . PHE B 1 59 ? 13.82 24.344 6.434 1 98.44 59 PHE B C 1
ATOM 3282 O O . PHE B 1 59 ? 14.695 25.188 6.59 1 98.44 59 PHE B O 1
ATOM 3289 N N . ALA B 1 60 ? 13.68 23.312 7.234 1 98.31 60 ALA B N 1
ATOM 3290 C CA . ALA B 1 60 ? 14.656 23.078 8.297 1 98.31 60 ALA B CA 1
ATOM 3291 C C . ALA B 1 60 ? 16.047 22.797 7.711 1 98.31 60 ALA B C 1
ATOM 3293 O O . ALA B 1 60 ? 17.047 23.281 8.234 1 98.31 60 ALA B O 1
ATOM 3294 N N . ASP B 1 61 ? 16.094 22.047 6.617 1 97.5 61 ASP B N 1
ATOM 3295 C CA . ASP B 1 61 ? 17.344 21.781 5.926 1 97.5 61 ASP B CA 1
ATOM 3296 C C . ASP B 1 61 ? 18.016 23.078 5.469 1 97.5 61 ASP B C 1
ATOM 3298 O O . ASP B 1 61 ? 19.234 23.156 5.402 1 97.5 61 ASP B O 1
ATOM 3302 N N . GLN B 1 62 ? 17.203 24.078 5.25 1 96.69 62 GLN B N 1
ATOM 3303 C CA . GLN B 1 62 ? 17.688 25.359 4.754 1 96.69 62 GLN B CA 1
ATOM 3304 C C . GLN B 1 62 ? 18 26.312 5.906 1 96.69 62 GLN B C 1
ATOM 3306 O O . GLN B 1 62 ? 18.391 27.469 5.684 1 96.69 62 GLN B O 1
ATOM 3311 N N . GLY B 1 63 ? 17.75 25.891 7.082 1 96.44 63 GLY B N 1
ATOM 3312 C CA . GLY B 1 63 ? 18.016 26.719 8.258 1 96.44 63 GLY B CA 1
ATOM 3313 C C . GLY B 1 63 ? 16.938 27.75 8.516 1 96.44 63 GLY B C 1
ATOM 3314 O O . GLY B 1 63 ? 17.109 28.656 9.344 1 96.44 63 GLY B O 1
ATOM 3315 N N . LYS B 1 64 ? 15.797 27.578 7.906 1 97.31 64 LYS B N 1
ATOM 3316 C CA . LYS B 1 64 ? 14.742 28.578 8.016 1 97.31 64 LYS B CA 1
ATOM 3317 C C . LYS B 1 64 ? 13.836 28.297 9.211 1 97.31 64 LYS B C 1
ATOM 3319 O O . LYS B 1 64 ? 13.18 29.203 9.734 1 97.31 64 LYS B O 1
ATOM 3324 N N . VAL B 1 65 ? 13.836 26.969 9.586 1 97.56 65 VAL B N 1
ATOM 3325 C CA . VAL B 1 65 ? 12.914 26.594 10.648 1 97.56 65 VAL B CA 1
ATOM 3326 C C . VAL B 1 65 ? 13.617 25.656 11.625 1 97.56 65 VAL B C 1
ATOM 3328 O O . VAL B 1 65 ? 14.484 24.859 11.227 1 97.56 65 VAL B O 1
ATOM 3331 N N . GLU B 1 66 ? 13.328 25.859 12.875 1 98.31 66 GLU B N 1
ATOM 3332 C CA . GLU B 1 66 ? 13.539 24.844 13.898 1 98.31 66 GLU B CA 1
ATOM 3333 C C . GLU B 1 66 ? 12.227 24.203 14.32 1 98.31 66 GLU B C 1
ATOM 3335 O O . GLU B 1 66 ? 11.344 24.875 14.859 1 98.31 66 GLU B O 1
ATOM 3340 N N . ILE B 1 67 ? 12.125 22.922 14.07 1 98.81 67 ILE B N 1
ATOM 3341 C CA . ILE B 1 67 ? 10.922 22.203 14.469 1 98.81 67 ILE B CA 1
ATOM 3342 C C . ILE B 1 67 ? 11.039 21.75 15.922 1 98.81 67 ILE B C 1
ATOM 3344 O O . ILE B 1 67 ? 11.805 20.844 16.234 1 98.81 67 ILE B O 1
ATOM 3348 N N . LEU B 1 68 ? 10.234 22.359 16.75 1 98.88 68 LEU B N 1
ATOM 3349 C CA . LEU B 1 68 ? 10.344 22.109 18.172 1 98.88 68 LEU B CA 1
ATOM 3350 C C . LEU B 1 68 ? 9.625 20.812 18.562 1 98.88 68 LEU B C 1
ATOM 3352 O O . LEU B 1 68 ? 10.023 20.141 19.5 1 98.88 68 LEU B O 1
ATOM 3356 N N . GLY B 1 69 ? 8.578 20.516 17.859 1 98.94 69 GLY B N 1
ATOM 3357 C CA . GLY B 1 69 ? 7.75 19.344 18.109 1 98.94 69 GLY B CA 1
ATOM 3358 C C . GLY B 1 69 ? 6.566 19.25 17.156 1 98.94 69 GLY B C 1
ATOM 3359 O O . GLY B 1 69 ? 6.25 20.203 16.453 1 98.94 69 GLY B O 1
ATOM 3360 N N . VAL B 1 70 ? 6.004 18.062 17.109 1 98.94 70 VAL B N 1
ATOM 3361 C CA . VAL B 1 70 ? 4.809 17.797 16.312 1 98.94 70 VAL B CA 1
ATOM 3362 C C . VAL B 1 70 ? 3.701 17.25 17.203 1 98.94 70 VAL B C 1
ATOM 3364 O O . VAL B 1 70 ? 3.936 16.328 18 1 98.94 70 VAL B O 1
ATOM 3367 N N . ILE B 1 71 ? 2.537 17.844 17.094 1 98.88 71 ILE B N 1
ATOM 3368 C CA . ILE B 1 71 ? 1.352 17.406 17.828 1 98.88 71 ILE B CA 1
ATOM 3369 C C . ILE B 1 71 ? 0.377 16.719 16.875 1 98.88 71 ILE B C 1
ATOM 3371 O O . ILE B 1 71 ? 0.061 17.25 15.805 1 98.88 71 ILE B O 1
ATOM 3375 N N . PHE B 1 72 ? 0.007 15.523 17.188 1 98.62 72 PHE B N 1
ATOM 3376 C CA . PHE B 1 72 ? -1.045 14.805 16.484 1 98.62 72 PHE B CA 1
ATOM 3377 C C . PHE B 1 72 ? -2.377 14.938 17.203 1 98.62 72 PHE B C 1
ATOM 3379 O O . PHE B 1 72 ? -2.674 14.164 18.125 1 98.62 72 PHE B O 1
ATOM 3386 N N . SER B 1 73 ? -3.193 15.82 16.734 1 96.19 73 SER B N 1
ATOM 3387 C CA . SER B 1 73 ? -4.383 16.219 17.484 1 96.19 73 SER B CA 1
ATOM 3388 C C . SER B 1 73 ? -5.609 15.438 17.031 1 96.19 73 SER B C 1
ATOM 3390 O O . SER B 1 73 ? -6.695 16 16.875 1 96.19 73 SER B O 1
ATOM 3392 N N . SER B 1 74 ? -5.457 14.211 16.703 1 94.25 74 SER B N 1
ATOM 3393 C CA . SER B 1 74 ? -6.527 13.281 16.344 1 94.25 74 SER B CA 1
ATOM 3394 C C . SER B 1 74 ? -6.383 11.969 17.109 1 94.25 74 SER B C 1
ATOM 3396 O O . SER B 1 74 ? -5.297 11.633 17.578 1 94.25 74 SER B O 1
ATOM 3398 N N . GLY B 1 75 ? -7.586 11.219 17.328 1 93.81 75 GLY B N 1
ATOM 3399 C CA . GLY B 1 75 ? -7.484 10.062 18.203 1 93.81 75 GLY B CA 1
ATOM 3400 C C . GLY B 1 75 ? -8.195 8.836 17.656 1 93.81 75 GLY B C 1
ATOM 3401 O O . GLY B 1 75 ? -7.785 7.703 17.922 1 93.81 75 GLY B O 1
ATOM 3402 N N . LYS B 1 76 ? -9.25 8.953 16.812 1 96.31 76 LYS B N 1
ATOM 3403 C CA . LYS B 1 76 ? -10.07 7.82 16.391 1 96.31 76 LYS B CA 1
ATOM 3404 C C . LYS B 1 76 ? -9.258 6.816 15.586 1 96.31 76 LYS B C 1
ATOM 3406 O O . LYS B 1 76 ? -9.414 5.605 15.75 1 96.31 76 LYS B O 1
ATOM 3411 N N . ILE B 1 77 ? -8.477 7.32 14.703 1 97.25 77 ILE B N 1
ATOM 3412 C CA . ILE B 1 77 ? -7.457 6.527 14.023 1 97.25 77 ILE B CA 1
ATOM 3413 C C . ILE B 1 77 ? -6.094 6.797 14.656 1 97.25 77 ILE B C 1
ATOM 3415 O O . ILE B 1 77 ? -5.383 7.719 14.25 1 97.25 77 ILE B O 1
ATOM 3419 N N . PRO B 1 78 ? -5.711 6.004 15.609 1 98.19 78 PRO B N 1
ATOM 3420 C CA . PRO B 1 78 ? -4.629 6.379 16.531 1 98.19 78 PRO B CA 1
ATOM 3421 C C . PRO B 1 78 ? -3.252 5.957 16.016 1 98.19 78 PRO B C 1
ATOM 3423 O O . PRO B 1 78 ? -2.426 5.473 16.797 1 98.19 78 PRO B O 1
ATOM 3426 N N . PHE B 1 79 ? -2.934 6.223 14.703 1 98.5 79 PHE B N 1
ATOM 3427 C CA . PHE B 1 79 ? -1.695 5.691 14.148 1 98.5 79 PHE B CA 1
ATOM 3428 C C . PHE B 1 79 ? -0.89 6.797 13.469 1 98.5 79 PHE B C 1
ATOM 3430 O O . PHE B 1 79 ? 0.201 6.547 12.953 1 98.5 79 PHE B O 1
ATOM 3437 N N . GLY B 1 80 ? -1.386 8.078 13.516 1 98.44 80 GLY B N 1
ATOM 3438 C CA . GLY B 1 80 ? -0.692 9.18 12.875 1 98.44 80 GLY B CA 1
ATOM 3439 C C . GLY B 1 80 ? 0.689 9.43 13.453 1 98.44 80 GLY B C 1
ATOM 3440 O O . GLY B 1 80 ? 1.589 9.891 12.742 1 98.44 80 GLY B O 1
ATOM 3441 N N . VAL B 1 81 ? 0.932 9.078 14.719 1 98.69 81 VAL B N 1
ATOM 3442 C CA . VAL B 1 81 ? 2.211 9.297 15.383 1 98.69 81 VAL B CA 1
ATOM 3443 C C . VAL B 1 81 ? 3.297 8.469 14.695 1 98.69 81 VAL B C 1
ATOM 3445 O O . VAL B 1 81 ? 4.445 8.906 14.586 1 98.69 81 VAL B O 1
ATOM 3448 N N . GLY B 1 82 ? 2.924 7.266 14.242 1 98.69 82 GLY B N 1
ATOM 3449 C CA . GLY B 1 82 ? 3.887 6.43 13.539 1 98.69 82 GLY B CA 1
ATOM 3450 C C . GLY B 1 82 ? 4.359 7.035 12.234 1 98.69 82 GLY B C 1
ATOM 3451 O O . GLY B 1 82 ? 5.551 6.988 11.922 1 98.69 82 GLY B O 1
ATOM 3452 N N . ILE B 1 83 ? 3.445 7.637 11.461 1 98.75 83 ILE B N 1
ATOM 3453 C CA . ILE B 1 83 ? 3.775 8.266 10.188 1 98.75 83 ILE B CA 1
ATOM 3454 C C . ILE B 1 83 ? 4.633 9.508 10.43 1 98.75 83 ILE B C 1
ATOM 3456 O O . ILE B 1 83 ? 5.617 9.734 9.727 1 98.75 83 ILE B O 1
ATOM 3460 N N . ILE B 1 84 ? 4.273 10.281 11.43 1 98.94 84 ILE B N 1
ATOM 3461 C CA . ILE B 1 84 ? 5.035 11.469 11.789 1 98.94 84 ILE B CA 1
ATOM 3462 C C . ILE B 1 84 ? 6.48 11.078 12.102 1 98.94 84 ILE B C 1
ATOM 3464 O O . ILE B 1 84 ? 7.418 11.688 11.586 1 98.94 84 ILE B O 1
ATOM 3468 N N . GLU B 1 85 ? 6.66 10.078 12.938 1 98.88 85 GLU B N 1
ATOM 3469 C CA . GLU B 1 85 ? 8.016 9.672 13.289 1 98.88 85 GLU B CA 1
ATOM 3470 C C . GLU B 1 85 ? 8.758 9.125 12.07 1 98.88 85 GLU B C 1
ATOM 3472 O O . GLU B 1 85 ? 9.953 9.375 11.906 1 98.88 85 GLU B O 1
ATOM 3477 N N . ALA B 1 86 ? 8.055 8.328 11.242 1 98.62 86 ALA B N 1
ATOM 3478 C CA . ALA B 1 86 ? 8.68 7.809 10.023 1 98.62 86 ALA B CA 1
ATOM 3479 C C . ALA B 1 86 ? 9.219 8.938 9.156 1 98.62 86 ALA B C 1
ATOM 3481 O O . ALA B 1 86 ? 10.305 8.836 8.586 1 98.62 86 ALA B O 1
ATOM 3482 N N . ILE B 1 87 ? 8.445 10.031 9.031 1 98.75 87 ILE B N 1
ATOM 3483 C CA . ILE B 1 87 ? 8.875 11.188 8.25 1 98.75 87 ILE B CA 1
ATOM 3484 C C . ILE B 1 87 ? 10.078 11.852 8.922 1 98.75 87 ILE B C 1
ATOM 3486 O O . ILE B 1 87 ? 11.047 12.211 8.25 1 98.75 87 ILE B O 1
ATOM 3490 N N . ASN B 1 88 ? 10.031 11.992 10.281 1 98.69 88 ASN B N 1
ATOM 3491 C CA . ASN B 1 88 ? 11.18 12.531 11.008 1 98.69 88 ASN B CA 1
ATOM 3492 C C . ASN B 1 88 ? 12.438 11.695 10.758 1 98.69 88 ASN B C 1
ATOM 3494 O O . ASN B 1 88 ? 13.516 12.242 10.539 1 98.69 88 ASN B O 1
ATOM 3498 N N . VAL B 1 89 ? 12.273 10.375 10.797 1 98.12 89 VAL B N 1
ATOM 3499 C CA . VAL B 1 89 ? 13.383 9.453 10.578 1 98.12 89 VAL B CA 1
ATOM 3500 C C . VAL B 1 89 ? 13.945 9.656 9.18 1 98.12 89 VAL B C 1
ATOM 3502 O O . VAL B 1 89 ? 15.164 9.75 9 1 98.12 89 VAL B O 1
ATOM 3505 N N . TYR B 1 90 ? 13.102 9.758 8.164 1 98 90 TYR B N 1
ATOM 3506 C CA . TYR B 1 90 ? 13.523 9.938 6.785 1 98 90 TYR B CA 1
ATOM 3507 C C . TYR B 1 90 ? 14.391 11.18 6.641 1 98 90 TYR B C 1
ATOM 3509 O O . TYR B 1 90 ? 15.359 11.188 5.871 1 98 90 TYR B O 1
ATOM 3517 N N . TYR B 1 91 ? 14.086 12.227 7.434 1 98.19 91 TYR B N 1
ATOM 3518 C CA . TYR B 1 91 ? 14.812 13.484 7.324 1 98.19 91 TYR B CA 1
ATOM 3519 C C . TYR B 1 91 ? 15.953 13.547 8.336 1 98.19 91 TYR B C 1
ATOM 3521 O O . TYR B 1 91 ? 16.609 14.578 8.484 1 98.19 91 TYR B O 1
ATOM 3529 N N . GLY B 1 92 ? 16.172 12.484 9.133 1 97.44 92 GLY B N 1
ATOM 3530 C CA . GLY B 1 92 ? 17.25 12.414 10.102 1 97.44 92 GLY B CA 1
ATOM 3531 C C . GLY B 1 92 ? 16.984 13.227 11.352 1 97.44 92 GLY B C 1
ATOM 3532 O O . GLY B 1 92 ? 17.922 13.742 11.977 1 97.44 92 GLY B O 1
ATOM 3533 N N . ARG B 1 93 ? 15.742 13.438 11.672 1 97.81 93 ARG B N 1
ATOM 3534 C CA . ARG B 1 93 ? 15.359 14.234 12.828 1 97.81 93 ARG B CA 1
ATOM 3535 C C . ARG B 1 93 ? 14.438 13.453 13.758 1 97.81 93 ARG B C 1
ATOM 3537 O O . ARG B 1 93 ? 13.391 13.945 14.164 1 97.81 93 ARG B O 1
ATOM 3544 N N . ASN B 1 94 ? 14.836 12.18 14.016 1 95.06 94 ASN B N 1
ATOM 3545 C CA . ASN B 1 94 ? 14 11.281 14.805 1 95.06 94 ASN B CA 1
ATOM 3546 C C . ASN B 1 94 ? 13.93 11.719 16.266 1 95.06 94 ASN B C 1
ATOM 3548 O O . ASN B 1 94 ? 13.102 11.219 17.031 1 95.06 94 ASN B O 1
ATOM 3552 N N . GLN B 1 95 ? 14.656 12.766 16.641 1 96.75 95 GLN B N 1
ATOM 3553 C CA . GLN B 1 95 ? 14.664 13.25 18.016 1 96.75 95 GLN B CA 1
ATOM 3554 C C . GLN B 1 95 ? 13.531 14.25 18.25 1 96.75 95 GLN B C 1
ATOM 3556 O O . GLN B 1 95 ? 13.234 14.602 19.391 1 96.75 95 GLN B O 1
ATOM 3561 N N . ILE B 1 96 ? 12.906 14.734 17.219 1 98.69 96 ILE B N 1
ATOM 3562 C CA . ILE B 1 96 ? 11.812 15.68 17.375 1 98.69 96 ILE B CA 1
ATOM 3563 C C . ILE B 1 96 ? 10.703 15.047 18.219 1 98.69 96 ILE B C 1
ATOM 3565 O O . ILE B 1 96 ? 10.172 13.984 17.859 1 98.69 96 ILE B O 1
ATOM 3569 N N . PRO B 1 97 ? 10.359 15.664 19.328 1 98.88 97 PRO B N 1
ATOM 3570 C CA . PRO B 1 97 ? 9.32 15.055 20.156 1 98.88 97 PRO B CA 1
ATOM 3571 C C . PRO B 1 97 ? 7.941 15.086 19.5 1 98.88 97 PRO B C 1
ATOM 3573 O O . PRO B 1 97 ? 7.609 16.047 18.797 1 98.88 97 PRO B O 1
ATOM 3576 N N . ILE B 1 98 ? 7.164 14.047 19.781 1 98.94 98 ILE B N 1
ATOM 3577 C CA . ILE B 1 98 ? 5.824 13.891 19.234 1 98.94 98 ILE B CA 1
ATOM 3578 C C . ILE B 1 98 ? 4.809 13.758 20.359 1 98.94 98 ILE B C 1
ATOM 3580 O O . ILE B 1 98 ? 4.988 12.945 21.281 1 98.94 98 ILE B O 1
ATOM 3584 N N . GLY B 1 99 ? 3.83 14.641 20.391 1 98.88 99 GLY B N 1
ATOM 3585 C CA . GLY B 1 99 ? 2.682 14.531 21.281 1 98.88 99 GLY B CA 1
ATOM 3586 C C . GLY B 1 99 ? 1.411 14.125 20.547 1 98.88 99 GLY B C 1
ATOM 3587 O O . GLY B 1 99 ? 1.221 14.461 19.375 1 98.88 99 GLY B O 1
ATOM 3588 N N . ALA B 1 100 ? 0.496 13.422 21.25 1 98.75 100 ALA B N 1
ATOM 3589 C CA . ALA B 1 100 ? -0.74 12.977 20.609 1 98.75 100 ALA B CA 1
ATOM 3590 C C . ALA B 1 100 ? -1.913 13.047 21.594 1 98.75 100 ALA B C 1
ATOM 3592 O O . ALA B 1 100 ? -1.723 12.992 22.797 1 98.75 100 ALA B O 1
ATOM 3593 N N . SER B 1 101 ? -3.059 13.227 20.969 1 97.94 101 SER B N 1
ATOM 3594 C CA . SER B 1 101 ? -4.27 13.07 21.766 1 97.94 101 SER B CA 1
ATOM 3595 C C . SER B 1 101 ? -4.391 11.656 22.312 1 97.94 101 SER B C 1
ATOM 3597 O O . SER B 1 101 ? -4.258 10.68 21.578 1 97.94 101 SER B O 1
ATOM 3599 N N . HIS B 1 102 ? -4.641 11.539 23.594 1 97.69 102 HIS B N 1
ATOM 3600 C CA . HIS B 1 102 ? -4.887 10.234 24.203 1 97.69 102 HIS B CA 1
ATOM 3601 C C . HIS B 1 102 ? -6.379 9.93 24.266 1 97.69 102 HIS B C 1
ATOM 3603 O O . HIS B 1 102 ? -6.777 8.828 24.656 1 97.69 102 HIS B O 1
ATOM 3609 N N . ASP B 1 103 ? -7.203 10.93 23.875 1 96.75 103 ASP B N 1
ATOM 3610 C CA . ASP B 1 103 ? -8.633 10.711 23.641 1 96.75 103 ASP B CA 1
ATOM 3611 C C . ASP B 1 103 ? -8.875 10.078 22.281 1 96.75 103 ASP B C 1
ATOM 3613 O O . ASP B 1 103 ? -8.812 10.758 21.25 1 96.75 103 ASP B O 1
ATOM 3617 N N . LEU B 1 104 ? -9.289 8.828 22.25 1 96.56 104 LEU B N 1
ATOM 3618 C CA . LEU B 1 104 ? -9.398 8.07 21 1 96.56 104 LEU B CA 1
ATOM 3619 C C . LEU B 1 104 ? -10.789 8.211 20.406 1 96.56 104 LEU B C 1
ATOM 3621 O O . LEU B 1 104 ? -11.109 7.562 19.406 1 96.56 104 LEU B O 1
ATOM 3625 N N . SER B 1 105 ? -11.648 9.07 20.984 1 95.69 105 SER B N 1
ATOM 3626 C CA . SER B 1 105 ? -13.008 9.242 20.484 1 95.69 105 SER B CA 1
ATOM 3627 C C . SER B 1 105 ? -13.117 10.445 19.547 1 95.69 105 SER B C 1
ATOM 3629 O O . SER B 1 105 ? -14.156 10.664 18.938 1 95.69 105 SER B O 1
ATOM 3631 N N . PHE B 1 106 ? -11.961 11.141 19.391 1 94.62 106 PHE B N 1
ATOM 3632 C CA . PHE B 1 106 ? -11.977 12.406 18.672 1 94.62 106 PHE B CA 1
ATOM 3633 C C . PHE B 1 106 ? -11.195 12.289 17.359 1 94.62 106 PHE B C 1
ATOM 3635 O O . PHE B 1 106 ? -10.164 11.625 17.312 1 94.62 106 PHE B O 1
ATOM 3642 N N . GLY B 1 107 ? -11.789 12.961 16.312 1 94.06 107 GLY B N 1
ATOM 3643 C CA . GLY B 1 107 ? -11.055 13.023 15.047 1 94.06 107 GLY B CA 1
ATOM 3644 C C . GLY B 1 107 ? -11.719 12.242 13.93 1 94.06 107 GLY B C 1
ATOM 3645 O O . GLY B 1 107 ? -12.859 11.781 14.078 1 94.06 107 GLY B O 1
ATOM 3646 N N . ASP B 1 108 ? -11.023 12.188 12.758 1 93.44 108 ASP B N 1
ATOM 3647 C CA . ASP B 1 108 ? -11.516 11.477 11.586 1 93.44 108 ASP B CA 1
ATOM 3648 C C . ASP B 1 108 ? -11.617 9.977 11.859 1 93.44 108 ASP B C 1
ATOM 3650 O O . ASP B 1 108 ? -10.641 9.344 12.266 1 93.44 108 ASP B O 1
ATOM 3654 N N . PRO B 1 109 ? -12.773 9.383 11.617 1 95.19 109 PRO B N 1
ATOM 3655 C CA . PRO B 1 109 ? -12.953 7.961 11.922 1 95.19 109 PRO B CA 1
ATOM 3656 C C . PRO B 1 109 ? -12.461 7.047 10.805 1 95.19 109 PRO B C 1
ATOM 3658 O O . PRO B 1 109 ? -12.5 5.824 10.938 1 95.19 109 PRO B O 1
ATOM 3661 N N . LYS B 1 110 ? -12.016 7.609 9.719 1 95.88 110 LYS B N 1
ATOM 3662 C CA . LYS B 1 110 ? -11.617 6.801 8.57 1 95.88 110 LYS B CA 1
ATOM 3663 C C . LYS B 1 110 ? -10.102 6.805 8.398 1 95.88 110 LYS B C 1
ATOM 3665 O O . LYS B 1 110 ? -9.469 7.867 8.422 1 95.88 110 LYS B O 1
ATOM 3670 N N . ASP B 1 111 ? -9.484 5.688 8.242 1 95.62 111 ASP B N 1
ATOM 3671 C CA . ASP B 1 111 ? -8.055 5.555 7.98 1 95.62 111 ASP B CA 1
ATOM 3672 C C . ASP B 1 111 ? -7.766 5.641 6.484 1 95.62 111 ASP B C 1
ATOM 3674 O O . ASP B 1 111 ? -7.43 4.637 5.852 1 95.62 111 ASP B O 1
ATOM 3678 N N . LYS B 1 112 ? -7.719 6.785 5.938 1 96.44 112 LYS B N 1
ATOM 3679 C CA . LYS B 1 112 ? -7.719 7.047 4.5 1 96.44 112 LYS B CA 1
ATOM 3680 C C . LYS B 1 112 ? -6.363 6.719 3.883 1 96.44 112 LYS B C 1
ATOM 3682 O O . LYS B 1 112 ? -6.277 6.383 2.701 1 96.44 112 LYS B O 1
ATOM 3687 N N . MET B 1 113 ? -5.316 6.766 4.672 1 94.94 113 MET B N 1
ATOM 3688 C CA . MET B 1 113 ? -3.957 6.52 4.195 1 94.94 113 MET B CA 1
ATOM 3689 C C . MET B 1 113 ? -3.482 5.125 4.602 1 94.94 113 MET B C 1
ATOM 3691 O O . MET B 1 113 ? -2.326 4.77 4.375 1 94.94 113 MET B O 1
ATOM 3695 N N . GLN B 1 114 ? -4.301 4.363 5.246 1 96.06 114 GLN B N 1
ATOM 3696 C CA . GLN B 1 114 ? -3.871 3.123 5.883 1 96.06 114 GLN B CA 1
ATOM 3697 C C . GLN B 1 114 ? -2.682 3.361 6.809 1 96.06 114 GLN B C 1
ATOM 3699 O O . GLN B 1 114 ? -1.666 2.672 6.711 1 96.06 114 GLN B O 1
ATOM 3704 N N . ALA B 1 115 ? -2.887 4.34 7.594 1 97.62 115 ALA B N 1
ATOM 3705 C CA . ALA B 1 115 ? -1.847 4.758 8.531 1 97.62 115 ALA B CA 1
ATOM 3706 C C . ALA B 1 115 ? -1.438 3.604 9.445 1 97.62 115 ALA B C 1
ATOM 3708 O O . ALA B 1 115 ? -0.266 3.477 9.805 1 97.62 115 ALA B O 1
ATOM 3709 N N . GLU B 1 116 ? -2.387 2.768 9.859 1 97.94 116 GLU B N 1
ATOM 3710 C CA . GLU B 1 116 ? -2.062 1.628 10.711 1 97.94 116 GLU B CA 1
ATOM 3711 C C . GLU B 1 116 ? -1.072 0.69 10.031 1 97.94 116 GLU B C 1
ATOM 3713 O O . GLU B 1 116 ? -0.078 0.282 10.633 1 97.94 116 GLU B O 1
ATOM 3718 N N . LYS B 1 117 ? -1.37 0.386 8.758 1 97.69 117 LYS B N 1
ATOM 3719 C CA . LYS B 1 117 ? -0.49 -0.481 7.98 1 97.69 117 LYS B CA 1
ATOM 3720 C C . LYS B 1 117 ? 0.925 0.088 7.914 1 97.69 117 LYS B C 1
ATOM 3722 O O . LYS B 1 117 ? 1.898 -0.628 8.156 1 97.69 117 LYS B O 1
ATOM 3727 N N . LEU B 1 118 ? 1.069 1.362 7.613 1 97.69 118 LEU B N 1
ATOM 3728 C CA . LEU B 1 118 ? 2.365 2.014 7.469 1 97.69 118 LEU B CA 1
ATOM 3729 C C . LEU B 1 118 ? 3.08 2.111 8.812 1 97.69 118 LEU B C 1
ATOM 3731 O O . LEU B 1 118 ? 4.277 1.839 8.906 1 97.69 118 LEU B O 1
ATOM 3735 N N . ALA B 1 119 ? 2.336 2.469 9.875 1 98.31 119 ALA B N 1
ATOM 3736 C CA . ALA B 1 119 ? 2.922 2.621 11.203 1 98.31 119 ALA B CA 1
ATOM 3737 C C . ALA B 1 119 ? 3.469 1.293 11.719 1 98.31 119 ALA B C 1
ATOM 3739 O O . ALA B 1 119 ? 4.477 1.262 12.422 1 98.31 119 ALA B O 1
ATOM 3740 N N . LYS B 1 120 ? 2.855 0.235 11.336 1 97.94 120 LYS B N 1
ATOM 3741 C CA . LYS B 1 120 ? 3.242 -1.083 11.836 1 97.94 120 LYS B CA 1
ATOM 3742 C C . LYS B 1 120 ? 4.434 -1.635 11.055 1 97.94 120 LYS B C 1
ATOM 3744 O O . LYS B 1 120 ? 5.07 -2.596 11.484 1 97.94 120 LYS B O 1
ATOM 3749 N N . ASP B 1 121 ? 4.695 -1.11 9.875 1 97.44 121 ASP B N 1
ATOM 3750 C CA . ASP B 1 121 ? 5.832 -1.584 9.094 1 97.44 121 ASP B CA 1
ATOM 3751 C C . ASP B 1 121 ? 7.129 -0.929 9.555 1 97.44 121 ASP B C 1
ATOM 3753 O O . ASP B 1 121 ? 7.785 -0.222 8.789 1 97.44 121 ASP B O 1
ATOM 3757 N N . THR B 1 122 ? 7.555 -1.235 10.766 1 97.44 122 THR B N 1
ATOM 3758 C CA . THR B 1 122 ? 8.711 -0.606 11.398 1 97.44 122 THR B CA 1
ATOM 3759 C C . THR B 1 122 ? 10.008 -1.055 10.727 1 97.44 122 THR B C 1
ATOM 3761 O O . THR B 1 122 ? 11.023 -0.36 10.797 1 97.44 122 THR B O 1
ATOM 3764 N N . ALA B 1 123 ? 9.953 -2.193 10.094 1 96.38 123 ALA B N 1
ATOM 3765 C CA . ALA B 1 123 ? 11.133 -2.639 9.352 1 96.38 123 ALA B CA 1
ATOM 3766 C C . ALA B 1 123 ? 11.422 -1.709 8.18 1 96.38 123 ALA B C 1
ATOM 3768 O O . ALA B 1 123 ? 12.586 -1.479 7.832 1 96.38 123 ALA B O 1
ATOM 3769 N N . ALA B 1 124 ? 10.391 -1.167 7.621 1 96.81 124 ALA B N 1
ATOM 3770 C CA . ALA B 1 124 ? 10.531 -0.292 6.461 1 96.81 124 ALA B CA 1
ATOM 3771 C C . ALA B 1 124 ? 10.914 1.122 6.883 1 96.81 124 ALA B C 1
ATOM 3773 O O . ALA B 1 124 ? 11.773 1.752 6.254 1 96.81 124 ALA B O 1
ATOM 3774 N N . TYR B 1 125 ? 10.281 1.636 8.008 1 97.69 125 TYR B N 1
ATOM 3775 C CA . TYR B 1 125 ? 10.328 3.08 8.203 1 97.69 125 TYR B CA 1
ATOM 3776 C C . TYR B 1 125 ? 11.07 3.432 9.492 1 97.69 125 TYR B C 1
ATOM 3778 O O . TYR B 1 125 ? 11.305 4.605 9.773 1 97.69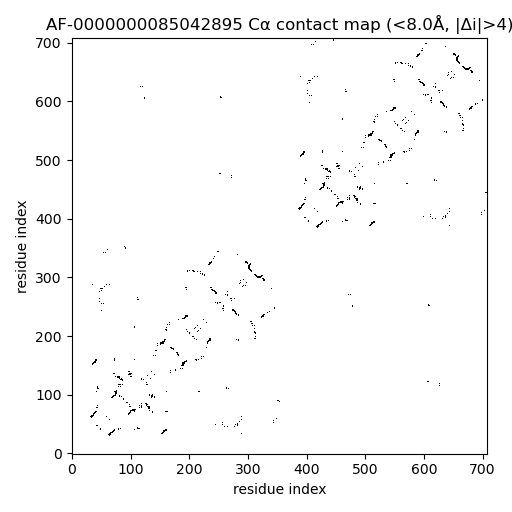 125 TYR B O 1
ATOM 3786 N N . LYS B 1 126 ? 11.391 2.438 10.297 1 97.44 126 LYS B N 1
ATOM 3787 C CA . LYS B 1 126 ? 12.273 2.521 11.453 1 97.44 126 LYS B CA 1
ATOM 3788 C C . LYS B 1 126 ? 11.656 3.387 12.555 1 97.44 126 LYS B C 1
ATOM 3790 O O . LYS B 1 126 ? 12.359 3.85 13.453 1 97.44 126 LYS B O 1
ATOM 3795 N N . ASN B 1 127 ? 10.367 3.738 12.359 1 98.12 127 ASN B N 1
ATOM 3796 C CA . ASN B 1 127 ? 9.656 4.352 13.484 1 98.12 127 ASN B CA 1
ATOM 3797 C C . ASN B 1 127 ? 9.516 3.383 14.656 1 98.12 127 ASN B C 1
ATOM 3799 O O . ASN B 1 127 ? 9.445 2.168 14.453 1 98.12 127 ASN B O 1
ATOM 3803 N N . THR B 1 128 ? 9.414 3.945 15.836 1 98.38 128 THR B N 1
ATOM 3804 C CA . THR B 1 128 ? 9.219 3.141 17.031 1 98.38 128 THR B CA 1
ATOM 3805 C C . THR B 1 128 ? 7.816 3.342 17.594 1 98.38 128 THR B C 1
ATOM 3807 O O . THR B 1 128 ? 7.289 2.471 18.297 1 98.38 128 THR B O 1
ATOM 3810 N N . LEU B 1 129 ? 7.223 4.465 17.328 1 98.62 129 LEU B N 1
ATOM 3811 C CA . LEU B 1 129 ? 5.848 4.73 17.719 1 98.62 129 LEU B CA 1
ATOM 3812 C C . LEU B 1 129 ? 4.863 4.133 16.719 1 98.62 129 LEU B C 1
ATOM 3814 O O . LEU B 1 129 ? 5.074 4.211 15.516 1 98.62 129 LEU B O 1
ATOM 3818 N N . ILE B 1 130 ? 3.846 3.506 17.234 1 98.44 130 ILE B N 1
ATOM 3819 C CA . ILE B 1 130 ? 2.803 2.957 16.375 1 98.44 130 ILE B CA 1
ATOM 3820 C C . ILE B 1 130 ? 1.455 3.574 16.734 1 98.44 130 ILE B C 1
ATOM 3822 O O . ILE B 1 130 ? 0.704 4 15.852 1 98.44 130 ILE B O 1
ATOM 3826 N N . HIS B 1 131 ? 1.211 3.744 18.016 1 98.5 131 HIS B N 1
ATOM 3827 C CA . HIS B 1 131 ? -0.085 4.133 18.562 1 98.5 131 HIS B CA 1
ATOM 3828 C C . HIS B 1 131 ? 0.025 5.406 19.391 1 98.5 131 HIS B C 1
ATOM 3830 O O . HIS B 1 131 ? 1.031 5.625 20.062 1 98.5 131 HIS B O 1
ATOM 3836 N N . ASN B 1 132 ? -1.059 6.164 19.453 1 98.44 132 ASN B N 1
ATOM 3837 C CA . ASN B 1 132 ? -1.099 7.457 20.125 1 98.44 132 ASN B CA 1
ATOM 3838 C C . ASN B 1 132 ? -0.592 7.352 21.562 1 98.44 132 ASN B C 1
ATOM 3840 O O . ASN B 1 132 ? 0.108 8.242 22.047 1 98.44 132 ASN B O 1
ATOM 3844 N N . HIS B 1 133 ? -0.883 6.297 22.203 1 98.5 133 HIS B N 1
ATOM 3845 C CA . HIS B 1 133 ? -0.597 6.156 23.625 1 98.5 133 HIS B CA 1
ATOM 3846 C C . HIS B 1 133 ? 0.891 5.926 23.875 1 98.5 133 HIS B C 1
ATOM 3848 O O . HIS B 1 133 ? 1.358 6.008 25.016 1 98.5 133 HIS B O 1
ATOM 3854 N N . GLU B 1 134 ? 1.636 5.691 22.766 1 98.56 134 GLU B N 1
ATOM 3855 C CA . GLU B 1 134 ? 3.078 5.5 22.891 1 98.56 134 GLU B CA 1
ATOM 3856 C C . GLU B 1 134 ? 3.822 6.828 22.797 1 98.56 134 GLU B C 1
ATOM 3858 O O . GLU B 1 134 ? 5.016 6.902 23.094 1 98.56 134 GLU B O 1
ATOM 3863 N N . ALA B 1 135 ? 3.152 7.914 22.375 1 98.62 135 ALA B N 1
ATOM 3864 C CA . ALA B 1 135 ? 3.715 9.266 22.312 1 98.62 135 ALA B CA 1
ATOM 3865 C C . ALA B 1 135 ? 3.398 10.039 23.594 1 98.62 135 ALA B C 1
ATOM 3867 O O . ALA B 1 135 ? 2.598 9.594 24.406 1 98.62 135 ALA B O 1
ATOM 3868 N N . PHE B 1 136 ? 4.039 11.195 23.75 1 98.44 136 PHE B N 1
ATOM 3869 C CA . PHE B 1 136 ? 3.65 12.102 24.828 1 98.44 136 PHE B CA 1
ATOM 3870 C C . PHE B 1 136 ? 2.189 12.508 24.688 1 98.44 136 PHE B C 1
ATOM 3872 O O . PHE B 1 136 ? 1.665 12.586 23.578 1 98.44 136 PHE B O 1
ATOM 3879 N N . GLU B 1 137 ? 1.594 12.68 25.859 1 98.62 137 GLU B N 1
ATOM 3880 C CA . GLU B 1 137 ? 0.286 13.32 25.781 1 98.62 137 GLU B CA 1
ATOM 3881 C C . GLU B 1 137 ? 0.402 14.742 25.234 1 98.62 137 GLU B C 1
ATOM 3883 O O . GLU B 1 137 ? 1.312 15.484 25.609 1 98.62 137 GLU B O 1
ATOM 3888 N N . GLN B 1 138 ? -0.492 15.109 24.328 1 98.69 138 GLN B N 1
ATOM 3889 C CA . GLN B 1 138 ? -0.326 16.297 23.5 1 98.69 138 GLN B CA 1
ATOM 3890 C C . GLN B 1 138 ? -0.219 17.562 24.359 1 98.69 138 GLN B C 1
ATOM 3892 O O . GLN B 1 138 ? 0.591 18.438 24.078 1 98.69 138 GLN B O 1
ATOM 3897 N N . THR B 1 139 ? -0.97 17.734 25.438 1 98.81 139 THR B N 1
ATOM 3898 C CA . THR B 1 139 ? -0.948 18.938 26.266 1 98.81 139 THR B CA 1
ATOM 3899 C C . THR B 1 139 ? 0.355 19.016 27.062 1 98.81 139 THR B C 1
ATOM 3901 O O . THR B 1 139 ? 0.96 20.078 27.156 1 98.81 139 THR B O 1
ATOM 3904 N N . LYS B 1 140 ? 0.711 17.875 27.594 1 98.69 140 LYS B N 1
ATOM 3905 C CA . LYS B 1 140 ? 1.958 17.828 28.359 1 98.69 140 LYS B CA 1
ATOM 3906 C C . LYS B 1 140 ? 3.146 18.219 27.484 1 98.69 140 LYS B C 1
ATOM 3908 O O . LYS B 1 140 ? 4.004 19 27.906 1 98.69 140 LYS B O 1
ATOM 3913 N N . LEU B 1 141 ? 3.176 17.672 26.297 1 98.88 141 LEU B N 1
ATOM 3914 C CA . LEU B 1 141 ? 4.289 18.016 25.422 1 98.88 141 LEU B CA 1
ATOM 3915 C C . LEU B 1 141 ? 4.242 19.5 25.047 1 98.88 141 LEU B C 1
ATOM 3917 O O . LEU B 1 141 ? 5.266 20.172 25.062 1 98.88 141 LEU B O 1
ATOM 3921 N N . ASN B 1 142 ? 3.062 20 24.688 1 98.88 142 ASN B N 1
ATOM 3922 C CA . ASN B 1 142 ? 2.912 21.406 24.359 1 98.88 142 ASN B CA 1
ATOM 3923 C C . ASN B 1 142 ? 3.424 22.312 25.484 1 98.88 142 ASN B C 1
ATOM 3925 O O . ASN B 1 142 ? 4.191 23.234 25.25 1 98.88 142 ASN B O 1
ATOM 3929 N N . ARG B 1 143 ? 3.014 22.047 26.703 1 98.94 143 ARG B N 1
ATOM 3930 C CA . ARG B 1 143 ? 3.439 22.859 27.844 1 98.94 143 ARG B CA 1
ATOM 3931 C C . ARG B 1 143 ? 4.953 22.812 28 1 98.94 143 ARG B C 1
ATOM 3933 O O . ARG B 1 143 ? 5.582 23.844 28.266 1 98.94 143 ARG B O 1
ATOM 3940 N N . LYS B 1 144 ? 5.516 21.609 27.828 1 98.94 144 LYS B N 1
ATOM 3941 C CA . LYS B 1 144 ? 6.961 21.469 27.969 1 98.94 144 LYS B CA 1
ATOM 3942 C C . LYS B 1 144 ? 7.699 22.297 26.922 1 98.94 144 LYS B C 1
ATOM 3944 O O . LYS B 1 144 ? 8.641 23.016 27.234 1 98.94 144 LYS B O 1
ATOM 3949 N N . LEU B 1 145 ? 7.285 22.156 25.656 1 98.94 145 LEU B N 1
ATOM 3950 C CA . LEU B 1 145 ? 7.926 22.891 24.562 1 98.94 145 LEU B CA 1
ATOM 3951 C C . LEU B 1 145 ? 7.852 24.391 24.797 1 98.94 145 LEU B C 1
ATOM 3953 O O . LEU B 1 145 ? 8.836 25.109 24.594 1 98.94 145 LEU B O 1
ATOM 3957 N N . LEU B 1 146 ? 6.711 24.859 25.25 1 98.94 146 LEU B N 1
ATOM 3958 C CA . LEU B 1 146 ? 6.543 26.281 25.5 1 98.94 146 LEU B CA 1
ATOM 3959 C C . LEU B 1 146 ? 7.41 26.734 26.672 1 98.94 146 LEU B C 1
ATOM 3961 O O . LEU B 1 146 ? 8.094 27.766 26.578 1 98.94 146 LEU B O 1
ATOM 3965 N N . ALA B 1 147 ? 7.402 25.969 27.719 1 98.75 147 ALA B N 1
ATOM 3966 C CA . ALA B 1 147 ? 8.141 26.344 28.922 1 98.75 147 ALA B CA 1
ATOM 3967 C C . ALA B 1 147 ? 9.633 26.484 28.625 1 98.75 147 ALA B C 1
ATOM 3969 O O . ALA B 1 147 ? 10.312 27.328 29.219 1 98.75 147 ALA B O 1
ATOM 3970 N N . GLU B 1 148 ? 10.102 25.75 27.688 1 98.44 148 GLU B N 1
ATOM 3971 C CA . GLU B 1 148 ? 11.531 25.703 27.406 1 98.44 148 GLU B CA 1
ATOM 3972 C C . GLU B 1 148 ? 11.93 26.734 26.375 1 98.44 148 GLU B C 1
ATOM 3974 O O . GLU B 1 148 ? 13.117 27.031 26.203 1 98.44 148 GLU B O 1
ATOM 3979 N N . ALA B 1 149 ? 10.969 27.344 25.688 1 98.19 149 ALA B N 1
ATOM 3980 C CA . ALA B 1 149 ? 11.258 28.266 24.594 1 98.19 149 ALA B CA 1
ATOM 3981 C C . ALA B 1 149 ? 11.43 29.688 25.109 1 98.19 149 ALA B C 1
ATOM 3983 O O . ALA B 1 149 ? 11.016 30.016 26.219 1 98.19 149 ALA B O 1
ATOM 3984 N N . GLN B 1 150 ? 12.125 30.5 24.266 1 98 150 GLN B N 1
ATOM 3985 C CA . GLN B 1 150 ? 12.18 31.938 24.547 1 98 150 GLN B CA 1
ATOM 3986 C C . GLN B 1 150 ? 10.797 32.562 24.422 1 98 150 GLN B C 1
ATOM 3988 O O . GLN B 1 150 ? 9.945 32.094 23.688 1 98 150 GLN B O 1
ATOM 3993 N N . ASP B 1 151 ? 10.609 33.656 25.156 1 98.5 151 ASP B N 1
ATOM 3994 C CA . ASP B 1 151 ? 9.336 34.375 25.125 1 98.5 151 ASP B CA 1
ATOM 3995 C C . ASP B 1 151 ? 9.031 34.875 23.703 1 98.5 151 ASP B C 1
ATOM 3997 O O . ASP B 1 151 ? 9.93 35.312 23 1 98.5 151 ASP B O 1
ATOM 4001 N N . ASN B 1 152 ? 7.75 34.781 23.375 1 98.44 152 ASN B N 1
ATOM 4002 C CA . ASN B 1 152 ? 7.246 35.344 22.141 1 98.44 152 ASN B CA 1
ATOM 4003 C C . ASN B 1 152 ? 8.039 34.844 20.938 1 98.44 152 ASN B C 1
ATOM 4005 O O . ASN B 1 152 ? 8.398 35.625 20.047 1 98.44 152 ASN B O 1
ATOM 4009 N N . SER B 1 153 ? 8.289 33.531 20.938 1 98.38 153 SER B N 1
ATOM 4010 C CA . SER B 1 153 ? 9.203 33.031 19.922 1 98.38 153 SER B CA 1
ATOM 4011 C C . SER B 1 153 ? 8.547 31.953 19.062 1 98.38 153 SER B C 1
ATOM 4013 O O . SER B 1 153 ? 9.031 31.641 17.969 1 98.38 153 SER B O 1
ATOM 4015 N N . ILE B 1 154 ? 7.457 31.359 19.5 1 98.81 154 ILE B N 1
ATOM 4016 C CA . ILE B 1 154 ? 6.938 30.156 18.859 1 98.81 154 ILE B CA 1
ATOM 4017 C C . ILE B 1 154 ? 5.824 30.516 17.891 1 98.81 154 ILE B C 1
ATOM 4019 O O . ILE B 1 154 ? 4.906 31.266 18.234 1 98.81 154 ILE B O 1
ATOM 4023 N N . THR B 1 155 ? 5.941 30.094 16.672 1 98.88 155 THR B N 1
ATOM 4024 C CA . THR B 1 155 ? 4.809 30.016 15.758 1 98.88 155 THR B CA 1
ATOM 4025 C C . THR B 1 155 ? 4.098 28.672 15.883 1 98.88 155 THR B C 1
ATOM 4027 O O . THR B 1 155 ? 4.691 27.625 15.617 1 98.88 155 THR B O 1
ATOM 4030 N N . TYR B 1 156 ? 2.859 28.703 16.312 1 98.94 156 TYR B N 1
ATOM 4031 C CA . TYR B 1 156 ? 2.035 27.5 16.391 1 98.94 156 TYR B CA 1
ATOM 4032 C C . TYR B 1 156 ? 1.21 27.312 15.125 1 98.94 156 TYR B C 1
ATOM 4034 O O . TYR B 1 156 ? 0.377 28.156 14.789 1 98.94 156 TYR B O 1
ATOM 4042 N N . ILE B 1 157 ? 1.494 26.266 14.43 1 98.94 157 ILE B N 1
ATOM 4043 C CA . ILE B 1 157 ? 0.796 26.016 13.172 1 98.94 157 ILE B CA 1
ATOM 4044 C C . ILE B 1 157 ? -0.24 24.906 13.375 1 98.94 157 ILE B C 1
ATOM 4046 O O . ILE B 1 157 ? 0.095 23.812 13.82 1 98.94 157 ILE B O 1
ATOM 4050 N N . THR B 1 158 ? -1.475 25.188 13.07 1 98.88 158 THR B N 1
ATOM 4051 C CA . THR B 1 158 ? -2.531 24.188 13.102 1 98.88 158 THR B CA 1
ATOM 4052 C C . THR B 1 158 ? -3.004 23.844 11.695 1 98.88 158 THR B C 1
ATOM 4054 O O . THR B 1 158 ? -3.586 24.688 11.008 1 98.88 158 THR B O 1
ATOM 4057 N N . ILE B 1 159 ? -2.721 22.609 11.281 1 98.75 159 ILE B N 1
ATOM 4058 C CA . ILE B 1 159 ? -3.25 22.094 10.023 1 98.75 159 ILE B CA 1
ATOM 4059 C C . ILE B 1 159 ? -4.129 20.875 10.289 1 98.75 159 ILE B C 1
ATOM 4061 O O . ILE B 1 159 ? -4.52 20.172 9.359 1 98.75 159 ILE B O 1
ATOM 4065 N N . GLY B 1 160 ? -4.406 20.594 11.516 1 97.38 160 GLY B N 1
ATOM 4066 C CA . GLY B 1 160 ? -5.352 19.578 11.969 1 97.38 160 GLY B CA 1
ATOM 4067 C C . GLY B 1 160 ? -6.488 20.156 12.789 1 97.38 160 GLY B C 1
ATOM 4068 O O . GLY B 1 160 ? -6.934 21.281 12.539 1 97.38 160 GLY B O 1
ATOM 4069 N N . HIS B 1 161 ? -7.031 19.359 13.711 1 96.06 161 HIS B N 1
ATOM 4070 C CA . HIS B 1 161 ? -8.133 19.797 14.555 1 96.06 161 HIS B CA 1
ATOM 4071 C C . HIS B 1 161 ? -7.648 20.75 15.648 1 96.06 161 HIS B C 1
ATOM 4073 O O . HIS B 1 161 ? -6.457 20.781 15.969 1 96.06 161 HIS B O 1
ATOM 4079 N N . THR B 1 162 ? -8.57 21.453 16.281 1 97.94 162 THR B N 1
ATOM 4080 C CA . THR B 1 162 ? -8.195 22.547 17.172 1 97.94 162 THR B CA 1
ATOM 4081 C C . THR B 1 162 ? -8.156 22.078 18.609 1 97.94 162 THR B C 1
ATOM 4083 O O . THR B 1 162 ? -7.812 22.844 19.516 1 97.94 162 THR B O 1
ATOM 4086 N N . LYS B 1 163 ? -8.422 20.797 18.828 1 97.62 163 LYS B N 1
ATOM 4087 C CA . LYS B 1 163 ? -8.516 20.297 20.188 1 97.62 163 LYS B CA 1
ATOM 4088 C C . LYS B 1 163 ? -7.18 20.406 20.922 1 97.62 163 LYS B C 1
ATOM 4090 O O . LYS B 1 163 ? -7.141 20.719 22.109 1 97.62 163 LYS B O 1
ATOM 4095 N N . GLY B 1 164 ? -6.105 20.125 20.25 1 97.88 164 GLY B N 1
ATOM 4096 C CA . GLY B 1 164 ? -4.797 20.219 20.875 1 97.88 164 GLY B CA 1
ATOM 4097 C C . GLY B 1 164 ? -4.488 21.594 21.422 1 97.88 164 GLY B C 1
ATOM 4098 O O . GLY B 1 164 ? -4.082 21.734 22.578 1 97.88 164 GLY B O 1
ATOM 4099 N N . LEU B 1 165 ? -4.68 22.594 20.609 1 98.75 165 LEU B N 1
ATOM 4100 C CA . LEU B 1 165 ? -4.426 23.969 21.031 1 98.75 165 LEU B CA 1
ATOM 4101 C C . LEU B 1 165 ? -5.414 24.391 22.109 1 98.75 165 LEU B C 1
ATOM 4103 O O . LEU B 1 165 ? -5.051 25.125 23.031 1 98.75 165 LEU B O 1
ATOM 4107 N N . TYR B 1 166 ? -6.656 23.953 21.984 1 98.69 166 TYR B N 1
ATOM 4108 C CA . TYR B 1 166 ? -7.68 24.234 22.984 1 98.69 166 TYR B CA 1
ATOM 4109 C C . TYR B 1 166 ? -7.266 23.703 24.359 1 98.69 166 TYR B C 1
ATOM 4111 O O . TYR B 1 166 ? -7.332 24.422 25.359 1 98.69 166 TYR B O 1
ATOM 4119 N N . GLU B 1 167 ? -6.812 22.469 24.391 1 98.75 167 GLU B N 1
ATOM 4120 C CA . GLU B 1 167 ? -6.43 21.859 25.656 1 98.75 167 GLU B CA 1
ATOM 4121 C C . GLU B 1 167 ? -5.199 22.531 26.25 1 98.75 167 GLU B C 1
ATOM 4123 O O . GLU B 1 167 ? -5.094 22.688 27.469 1 98.75 167 GLU B O 1
ATOM 4128 N N . LEU B 1 168 ? -4.316 22.922 25.406 1 98.88 168 LEU B N 1
ATOM 4129 C CA . LEU B 1 168 ? -3.17 23.688 25.875 1 98.88 168 LEU B CA 1
ATOM 4130 C C . LEU B 1 168 ? -3.619 24.984 26.531 1 98.88 168 LEU B C 1
ATOM 4132 O O . LEU B 1 168 ? -3.215 25.297 27.656 1 98.88 168 LEU B O 1
ATOM 4136 N N . LEU B 1 169 ? -4.461 25.75 25.844 1 98.88 169 LEU B N 1
ATOM 4137 C CA . LEU B 1 169 ? -4.902 27.062 26.328 1 98.88 169 LEU B CA 1
ATOM 4138 C C . LEU B 1 169 ? -5.656 26.922 27.641 1 98.88 169 LEU B C 1
ATOM 4140 O O . LEU B 1 169 ? -5.578 27.812 28.5 1 98.88 169 LEU B O 1
ATOM 4144 N N . ARG B 1 170 ? -6.305 25.812 27.859 1 98.69 170 ARG B N 1
ATOM 4145 C CA . ARG B 1 170 ? -7.133 25.609 29.031 1 98.69 170 ARG B CA 1
ATOM 4146 C C . ARG B 1 170 ? -6.348 24.906 30.141 1 98.69 170 ARG B C 1
ATOM 4148 O O . ARG B 1 170 ? -6.863 24.703 31.234 1 98.69 170 ARG B O 1
ATOM 4155 N N . SER B 1 171 ? -5.152 24.531 29.875 1 98.81 171 SER B N 1
ATOM 4156 C CA . SER B 1 171 ? -4.371 23.75 30.844 1 98.81 171 SER B CA 1
ATOM 4157 C C . SER B 1 171 ? -4.109 24.547 32.125 1 98.81 171 SER B C 1
ATOM 4159 O O . SER B 1 171 ? -4.195 25.781 32.094 1 98.81 171 SER B O 1
ATOM 4161 N N . ILE B 1 172 ? -3.787 23.797 33.188 1 98.62 172 ILE B N 1
ATOM 4162 C CA . ILE B 1 172 ? -3.559 24.406 34.5 1 98.62 172 ILE B CA 1
ATOM 4163 C C . ILE B 1 172 ? -2.08 24.297 34.875 1 98.62 172 ILE B C 1
ATOM 4165 O O . ILE B 1 172 ? -1.338 23.531 34.25 1 98.62 172 ILE B O 1
ATOM 4169 N N . PRO B 1 173 ? -1.7 25.156 35.844 1 98.69 173 PRO B N 1
ATOM 4170 C CA . PRO B 1 173 ? -0.319 25.031 36.312 1 98.69 173 PRO B CA 1
ATOM 4171 C C . PRO B 1 173 ? 0.019 23.594 36.719 1 98.69 173 PRO B C 1
ATOM 4173 O O . PRO B 1 173 ? -0.842 22.891 37.25 1 98.69 173 PRO B O 1
ATOM 4176 N N . ASP B 1 174 ? 1.248 23.172 36.469 1 98.06 174 ASP B N 1
ATOM 4177 C CA . ASP B 1 174 ? 1.712 21.844 36.844 1 98.06 174 ASP B CA 1
ATOM 4178 C C . ASP B 1 174 ? 3.219 21.844 37.094 1 98.06 174 ASP B C 1
ATOM 4180 O O . ASP B 1 174 ? 3.816 22.891 37.344 1 98.06 174 ASP B O 1
ATOM 4184 N N . ASN B 1 175 ? 3.809 20.609 37.125 1 97.94 175 ASN B N 1
ATOM 4185 C CA . ASN B 1 175 ? 5.227 20.484 37.469 1 97.94 175 ASN B CA 1
ATOM 4186 C C . ASN B 1 175 ? 6.105 20.984 36.312 1 97.94 175 ASN B C 1
ATOM 4188 O O . ASN B 1 175 ? 7.293 21.234 36.5 1 97.94 175 ASN B O 1
ATOM 4192 N N . ILE B 1 176 ? 5.523 21.266 35.156 1 98.44 176 ILE B N 1
ATOM 4193 C CA . ILE B 1 176 ? 6.27 21.734 33.969 1 98.44 176 ILE B CA 1
ATOM 4194 C C . ILE B 1 176 ? 6.402 23.25 34.031 1 98.44 176 ILE B C 1
ATOM 4196 O O . ILE B 1 176 ? 7.48 23.797 33.781 1 98.44 176 ILE B O 1
ATOM 4200 N N . SER B 1 177 ? 5.383 23.859 34.406 1 98.5 177 SER B N 1
ATOM 4201 C CA . SER B 1 177 ? 5.344 25.312 34.469 1 98.5 177 SER B CA 1
ATOM 4202 C C . SER B 1 177 ? 4.32 25.781 35.5 1 98.5 177 SER B C 1
ATOM 4204 O O . SER B 1 177 ? 3.225 25.234 35.594 1 98.5 177 SER B O 1
ATOM 4206 N N . PRO B 1 178 ? 4.66 26.875 36.219 1 98.5 178 PRO B N 1
ATOM 4207 C CA . PRO B 1 178 ? 3.684 27.422 37.156 1 98.5 178 PRO B CA 1
ATOM 4208 C C . PRO B 1 178 ? 2.607 28.266 36.469 1 98.5 178 PRO B C 1
ATOM 4210 O O . PRO B 1 178 ? 1.628 28.656 37.094 1 98.5 178 PRO B O 1
ATOM 4213 N N . LEU B 1 179 ? 2.691 28.562 35.219 1 98.81 179 LEU B N 1
ATOM 4214 C CA . LEU B 1 179 ? 1.705 29.328 34.469 1 98.81 179 LEU B CA 1
ATOM 4215 C C . LEU B 1 179 ? 0.569 28.438 34 1 98.81 179 LEU B C 1
ATOM 4217 O O . LEU B 1 179 ? 0.8 27.297 33.562 1 98.81 179 LEU B O 1
ATOM 4221 N N . ASN B 1 180 ? -0.662 28.984 34.031 1 98.75 180 ASN B N 1
ATOM 4222 C CA . ASN B 1 180 ? -1.746 28.281 33.344 1 98.75 180 ASN B CA 1
ATOM 4223 C C . ASN B 1 180 ? -1.619 28.391 31.812 1 98.75 180 ASN B C 1
ATOM 4225 O O . ASN B 1 180 ? -0.737 29.094 31.312 1 98.75 180 ASN B O 1
ATOM 4229 N N . GLY B 1 181 ? -2.42 27.688 31.109 1 98.81 181 GLY B N 1
ATOM 4230 C CA . GLY B 1 181 ? -2.305 27.609 29.656 1 98.81 181 GLY B CA 1
ATOM 4231 C C . GLY B 1 181 ? -2.4 28.969 28.984 1 98.81 181 GLY B C 1
ATOM 4232 O O . GLY B 1 181 ? -1.598 29.281 28.094 1 98.81 181 GLY B O 1
ATOM 4233 N N . TYR B 1 182 ? -3.344 29.734 29.375 1 98.81 182 TYR B N 1
ATOM 4234 C CA . TYR B 1 182 ? -3.539 31.062 28.781 1 98.81 182 TYR B CA 1
ATOM 4235 C C . TYR B 1 182 ? -2.297 31.922 28.953 1 98.81 182 TYR B C 1
ATOM 4237 O O . TYR B 1 182 ? -1.811 32.531 28 1 98.81 182 TYR B O 1
ATOM 4245 N N . ASP B 1 183 ? -1.727 31.969 30.172 1 98.88 183 ASP B N 1
ATOM 4246 C CA . ASP B 1 183 ? -0.56 32.781 30.469 1 98.88 183 ASP B CA 1
ATOM 4247 C C . ASP B 1 183 ? 0.683 32.25 29.75 1 98.88 183 ASP B C 1
ATOM 4249 O O . ASP B 1 183 ? 1.508 33.031 29.266 1 98.88 183 ASP B O 1
ATOM 4253 N N . LEU B 1 184 ? 0.787 30.969 29.75 1 98.88 184 LEU B N 1
ATOM 4254 C CA . LEU B 1 184 ? 1.928 30.344 29.094 1 98.88 184 LEU B CA 1
ATOM 4255 C C . LEU B 1 184 ? 1.916 30.641 27.594 1 98.88 184 LEU B C 1
ATOM 4257 O O . LEU B 1 184 ? 2.945 31 27.016 1 98.88 184 LEU B O 1
ATOM 4261 N N . VAL B 1 185 ? 0.762 30.516 26.969 1 98.94 185 VAL B N 1
ATOM 4262 C CA . VAL B 1 185 ? 0.592 30.812 25.547 1 98.94 185 VAL B CA 1
ATOM 4263 C C . VAL B 1 185 ? 0.879 32.281 25.297 1 98.94 185 VAL B C 1
ATOM 4265 O O . VAL B 1 185 ? 1.64 32.625 24.375 1 98.94 185 VAL B O 1
ATOM 4268 N N . ASN B 1 186 ? 0.336 33.094 26.125 1 98.88 186 ASN B N 1
ATOM 4269 C CA . ASN B 1 186 ? 0.527 34.531 25.969 1 98.88 186 ASN B CA 1
ATOM 4270 C C . ASN B 1 186 ? 1.999 34.938 26.078 1 98.88 186 ASN B C 1
ATOM 4272 O O . ASN B 1 186 ? 2.455 35.844 25.406 1 98.88 186 ASN B O 1
ATOM 4276 N N . LYS B 1 187 ? 2.721 34.25 26.875 1 98.81 187 LYS B N 1
ATOM 4277 C CA . LYS B 1 187 ? 4.121 34.562 27.125 1 98.81 187 LYS B CA 1
ATOM 4278 C C . LYS B 1 187 ? 5.02 34 26.031 1 98.81 187 LYS B C 1
ATOM 4280 O O . LYS B 1 187 ? 5.984 34.656 25.609 1 98.81 187 LYS B O 1
ATOM 4285 N N . LYS B 1 188 ? 4.703 32.844 25.5 1 98.88 188 LYS B N 1
ATOM 4286 C CA . LYS B 1 188 ? 5.699 32.094 24.75 1 98.88 188 LYS B CA 1
ATOM 4287 C C . LYS B 1 188 ? 5.371 32.094 23.25 1 98.88 188 LYS B C 1
ATOM 4289 O O . LYS B 1 188 ? 6.273 32 22.422 1 98.88 188 LYS B O 1
ATOM 4294 N N . ILE B 1 189 ? 4.098 32.125 22.844 1 98.88 189 ILE B N 1
ATOM 4295 C CA . ILE B 1 189 ? 3.695 32.031 21.453 1 98.88 189 ILE B CA 1
ATOM 4296 C C . ILE B 1 189 ? 3.732 33.438 20.812 1 98.88 189 ILE B C 1
ATOM 4298 O O . ILE B 1 189 ? 3.248 34.406 21.391 1 98.88 189 ILE B O 1
ATOM 4302 N N . LYS B 1 190 ? 4.348 33.438 19.703 1 98.56 190 LYS B N 1
ATOM 4303 C CA . LYS B 1 190 ? 4.406 34.656 18.891 1 98.56 190 LYS B CA 1
ATOM 4304 C C . LYS B 1 190 ? 3.139 34.812 18.047 1 98.56 190 LYS B C 1
ATOM 4306 O O . LYS B 1 190 ? 2.59 35.906 17.953 1 98.56 190 LYS B O 1
ATOM 4311 N N . ARG B 1 191 ? 2.715 33.781 17.453 1 98.69 191 ARG B N 1
ATOM 4312 C CA . ARG B 1 191 ? 1.526 33.812 16.609 1 98.69 191 ARG B CA 1
ATOM 4313 C C . ARG B 1 191 ? 0.981 32.406 16.375 1 98.69 191 ARG B C 1
ATOM 4315 O O . ARG B 1 191 ? 1.701 31.422 16.531 1 98.69 191 ARG B O 1
ATOM 4322 N N . TRP B 1 192 ? -0.305 32.375 16.078 1 98.88 192 TRP B N 1
ATOM 4323 C CA . TRP B 1 192 ? -1.032 31.203 15.625 1 98.88 192 TRP B CA 1
ATOM 4324 C C . TRP B 1 192 ? -1.336 31.281 14.133 1 98.88 192 TRP B C 1
ATOM 4326 O O . TRP B 1 192 ? -1.957 32.25 13.672 1 98.88 192 TRP B O 1
ATOM 4336 N N . VAL B 1 193 ? -0.804 30.359 13.336 1 98.88 193 VAL B N 1
ATOM 4337 C CA . VAL B 1 193 ? -1.138 30.234 11.922 1 98.88 193 VAL B CA 1
ATOM 4338 C C . VAL B 1 193 ? -1.99 28.984 11.703 1 98.88 193 VAL B C 1
ATOM 4340 O O . VAL B 1 193 ? -1.549 27.875 11.977 1 98.88 193 VAL B O 1
ATOM 4343 N N . ALA B 1 194 ? -3.189 29.156 11.156 1 98.75 194 ALA B N 1
ATOM 4344 C CA . ALA B 1 194 ? -4.129 28.031 11.109 1 98.75 194 ALA B CA 1
ATOM 4345 C C . ALA B 1 194 ? -4.754 27.891 9.727 1 98.75 194 ALA B C 1
ATOM 4347 O O . ALA B 1 194 ? -5.141 28.891 9.109 1 98.75 194 ALA B O 1
ATOM 4348 N N . LEU B 1 195 ? -4.695 26.625 9.281 1 98.25 195 LEU B N 1
ATOM 4349 C CA . LEU B 1 195 ? -5.609 26.25 8.203 1 98.25 195 LEU B CA 1
ATOM 4350 C C . LEU B 1 195 ? -7.023 26.047 8.742 1 98.25 195 LEU B C 1
ATOM 4352 O O . LEU B 1 195 ? -7.285 25.062 9.445 1 98.25 195 LEU B O 1
ATOM 4356 N N . GLY B 1 196 ? -7.797 26.953 8.422 1 92.88 196 GLY B N 1
ATOM 4357 C CA . GLY B 1 196 ? -9.188 26.969 8.844 1 92.88 196 GLY B CA 1
ATOM 4358 C C . GLY B 1 196 ? -9.992 28.094 8.211 1 92.88 196 GLY B C 1
ATOM 4359 O O . GLY B 1 196 ? -9.438 28.953 7.527 1 92.88 196 GLY B O 1
ATOM 4360 N N . ALA B 1 197 ? -11.211 27.938 8.234 1 94.62 197 ALA B N 1
ATOM 4361 C CA . ALA B 1 197 ? -12.133 28.953 7.734 1 94.62 197 ALA B CA 1
ATOM 4362 C C . ALA B 1 197 ? -12.07 29.062 6.215 1 94.62 197 ALA B C 1
ATOM 4364 O O . ALA B 1 197 ? -12.195 30.156 5.652 1 94.62 197 ALA B O 1
ATOM 4365 N N . LEU B 1 198 ? -11.805 27.969 5.602 1 95.62 198 LEU B N 1
ATOM 4366 C CA . LEU B 1 198 ? -11.766 27.938 4.145 1 95.62 198 LEU B CA 1
ATOM 4367 C C . LEU B 1 198 ? -13.062 28.469 3.553 1 95.62 198 LEU B C 1
ATOM 4369 O O . LEU B 1 198 ? -14.141 27.938 3.84 1 95.62 198 LEU B O 1
ATOM 4373 N N . GLY B 1 199 ? -12.953 29.531 2.771 1 95.38 199 GLY B N 1
ATOM 4374 C CA . GLY B 1 199 ? -14.109 30.109 2.1 1 95.38 199 GLY B CA 1
ATOM 4375 C C . GLY B 1 199 ? -14.852 31.109 2.955 1 95.38 199 GLY B C 1
ATOM 4376 O O . GLY B 1 199 ? -15.836 31.703 2.508 1 95.38 199 GLY B O 1
ATOM 4377 N N . ALA B 1 200 ? -14.375 31.438 4.109 1 96.75 200 ALA B N 1
ATOM 4378 C CA . ALA B 1 200 ? -15.133 32.219 5.078 1 96.75 200 ALA B CA 1
ATOM 4379 C C . ALA B 1 200 ? -15.266 33.688 4.625 1 96.75 200 ALA B C 1
ATOM 4381 O O . ALA B 1 200 ? -16.125 34.406 5.121 1 96.75 200 ALA B O 1
ATOM 4382 N N . SER B 1 201 ? -14.438 34.156 3.703 1 95.19 201 SER B N 1
ATOM 4383 C CA . SER B 1 201 ? -14.469 35.531 3.26 1 95.1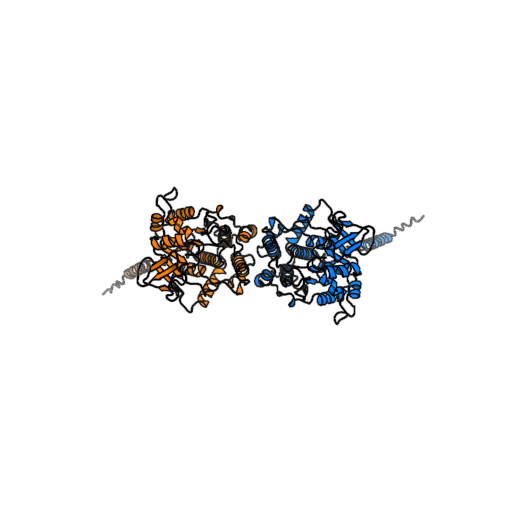9 201 SER B CA 1
ATOM 4384 C C . SER B 1 201 ? -15.422 35.719 2.084 1 95.19 201 SER B C 1
ATOM 4386 O O . SER B 1 201 ? -15.672 36.844 1.653 1 95.19 201 SER B O 1
ATOM 4388 N N . ASN B 1 202 ? -15.898 34.594 1.558 1 92.62 202 ASN B N 1
ATOM 4389 C CA . ASN B 1 202 ? -16.844 34.656 0.444 1 92.62 202 ASN B CA 1
ATOM 4390 C C . ASN B 1 202 ? -18.219 35.125 0.903 1 92.62 202 ASN B C 1
ATOM 4392 O O . ASN B 1 202 ? -18.953 34.375 1.544 1 92.62 202 ASN B O 1
ATOM 4396 N N . GLU B 1 203 ? -18.594 36.219 0.526 1 86.69 203 GLU B N 1
ATOM 4397 C CA . GLU B 1 203 ? -19.812 36.844 0.99 1 86.69 203 GLU B CA 1
ATOM 4398 C C . GLU B 1 203 ? -21.047 36.188 0.39 1 86.69 203 GLU B C 1
ATOM 4400 O O . GLU B 1 203 ? -22.156 36.281 0.932 1 86.69 203 GLU B O 1
ATOM 4405 N N . ASN B 1 204 ? -20.859 35.469 -0.672 1 88.69 204 ASN B N 1
ATOM 4406 C CA . ASN B 1 204 ? -21.969 34.844 -1.359 1 88.69 204 ASN B CA 1
ATOM 4407 C C . ASN B 1 204 ? -22.359 33.5 -0.694 1 88.69 204 ASN B C 1
ATOM 4409 O O . ASN B 1 204 ? -23.453 33 -0.924 1 88.69 204 ASN B O 1
ATOM 4413 N N . VAL B 1 205 ? -21.547 32.906 0.06 1 85.19 205 VAL B N 1
ATOM 4414 C CA . VAL B 1 205 ? -21.812 31.562 0.589 1 85.19 205 VAL B CA 1
ATOM 4415 C C . VAL B 1 205 ? -22.141 31.656 2.076 1 85.19 205 VAL B C 1
ATOM 4417 O O . VAL B 1 205 ? -22.734 30.734 2.643 1 85.19 205 VAL B O 1
ATOM 4420 N N . GLY B 1 206 ? -21.969 32.844 2.734 1 85.44 206 GLY B N 1
ATOM 4421 C CA . GLY B 1 206 ? -22.219 32.938 4.164 1 85.44 206 GLY B CA 1
ATOM 4422 C C . GLY B 1 206 ? -21.156 32.25 5.004 1 85.44 206 GLY B C 1
ATOM 4423 O O . GLY B 1 206 ? -19.969 32.25 4.652 1 85.44 206 GLY B O 1
ATOM 4424 N N . ALA B 1 207 ? -21.578 31.625 6.16 1 93.38 207 ALA B N 1
ATOM 4425 C CA . ALA B 1 207 ? -20.641 30.938 7.039 1 93.38 207 ALA B CA 1
ATOM 4426 C C . ALA B 1 207 ? -20.281 29.562 6.488 1 93.38 207 ALA B C 1
ATOM 4428 O O . ALA B 1 207 ? -21.062 28.953 5.746 1 93.38 207 ALA B O 1
ATOM 4429 N N . VAL B 1 208 ? -19.062 29.141 6.828 1 96.75 208 VAL B N 1
ATOM 4430 C CA . VAL B 1 208 ? -18.578 27.891 6.258 1 96.75 208 VAL B CA 1
ATOM 4431 C C . VAL B 1 208 ? -18.188 26.938 7.375 1 96.75 208 VAL B C 1
ATOM 4433 O O . VAL B 1 208 ? -17.75 27.359 8.445 1 96.75 208 VAL B O 1
ATOM 4436 N N . LYS B 1 209 ? -18.438 25.703 7.156 1 96.56 209 LYS B N 1
ATOM 4437 C CA . LYS B 1 209 ? -18.031 24.594 8.023 1 96.56 209 LYS B CA 1
ATOM 4438 C C . LYS B 1 209 ? -16.859 23.828 7.422 1 96.56 209 LYS B C 1
ATOM 4440 O O . LYS B 1 209 ? -17.062 22.875 6.656 1 96.56 209 LYS B O 1
ATOM 4445 N N . ASP B 1 210 ? -15.68 24.266 7.734 1 94 210 ASP B N 1
ATOM 4446 C CA . ASP B 1 210 ? -14.523 23.625 7.121 1 94 210 ASP B CA 1
ATOM 4447 C C . ASP B 1 210 ? -14.047 22.438 7.961 1 94 210 ASP B C 1
ATOM 4449 O O . ASP B 1 210 ? -14.539 22.203 9.062 1 94 210 ASP B O 1
ATOM 4453 N N . TRP B 1 211 ? -13.109 21.703 7.508 1 95.62 211 TRP B N 1
ATOM 4454 C CA . TRP B 1 211 ? -12.656 20.438 8.062 1 95.62 211 TRP B CA 1
ATOM 4455 C C . TRP B 1 211 ? -12.016 20.641 9.43 1 95.62 211 TRP B C 1
ATOM 4457 O O . TRP B 1 211 ? -12.406 19.984 10.406 1 95.62 211 TRP B O 1
ATOM 4467 N N . ASN B 1 212 ? -11.07 21.562 9.586 1 96.94 212 ASN B N 1
ATOM 4468 C CA . ASN B 1 212 ? -10.25 21.688 10.781 1 96.94 212 ASN B CA 1
ATOM 4469 C C . ASN B 1 212 ? -10.984 22.422 11.898 1 96.94 212 ASN B C 1
ATOM 4471 O O . ASN B 1 212 ? -10.898 22.031 13.07 1 96.94 212 ASN B O 1
ATOM 4475 N N . PHE B 1 213 ? -11.773 23.406 11.562 1 97.94 213 PHE B N 1
ATOM 4476 C CA . PHE B 1 213 ? -12.375 24.266 12.578 1 97.94 213 PHE B CA 1
ATOM 4477 C C . PHE B 1 213 ? -13.742 23.734 12.984 1 97.94 213 PHE B C 1
ATOM 4479 O O . PHE B 1 213 ? -14.227 24.031 14.086 1 97.94 213 PHE B O 1
ATOM 4486 N N . TYR B 1 214 ? -14.406 22.938 12.102 1 97.75 214 TYR B N 1
ATOM 4487 C CA . TYR B 1 214 ? -15.797 22.625 12.391 1 97.75 214 TYR B CA 1
ATOM 4488 C C . TYR B 1 214 ? -16.016 21.125 12.453 1 97.75 214 TYR B C 1
ATOM 4490 O O . TYR B 1 214 ? -16.609 20.609 13.414 1 97.75 214 TYR B O 1
ATOM 4498 N N . LYS B 1 215 ? -15.547 20.375 11.469 1 95.5 215 LYS B N 1
ATOM 4499 C CA . LYS B 1 215 ? -15.844 18.953 11.359 1 95.5 215 LYS B CA 1
ATOM 4500 C C . LYS B 1 215 ? -15.141 18.156 12.453 1 95.5 215 LYS B C 1
ATOM 4502 O O . LYS B 1 215 ? -14.312 18.703 13.188 1 95.5 215 LYS B O 1
ATOM 4507 N N . ASN B 1 216 ? -15.578 16.953 12.68 1 93.19 216 ASN B N 1
ATOM 4508 C CA . ASN B 1 216 ? -15 16.016 13.617 1 93.19 216 ASN B CA 1
ATOM 4509 C C . ASN B 1 216 ? -15.109 16.516 15.055 1 93.19 216 ASN B C 1
ATOM 4511 O O . ASN B 1 216 ? -14.172 16.359 15.844 1 93.19 216 ASN B O 1
ATOM 4515 N N . ASN B 1 217 ? -16.156 17.219 15.32 1 93.44 217 ASN B N 1
ATOM 4516 C CA . ASN B 1 217 ? -16.469 17.719 16.656 1 93.44 217 ASN B CA 1
ATOM 4517 C C . ASN B 1 217 ? -15.461 18.766 17.109 1 93.44 217 ASN B C 1
ATOM 4519 O O . ASN B 1 217 ? -15.195 18.891 18.312 1 93.44 217 ASN B O 1
ATOM 4523 N N . SER B 1 218 ? -14.867 19.453 16.172 1 96.56 218 SER B N 1
ATOM 4524 C CA . SER B 1 218 ? -13.859 20.453 16.484 1 96.56 218 SER B CA 1
ATOM 4525 C C . SER B 1 218 ? -14.516 21.797 16.844 1 96.56 218 SER B C 1
ATOM 4527 O O . SER B 1 218 ? -13.875 22.656 17.453 1 96.56 218 SER B O 1
ATOM 4529 N N . ALA B 1 219 ? -15.781 21.969 16.594 1 97.81 219 ALA B N 1
ATOM 4530 C CA . ALA B 1 219 ? -16.453 23.266 16.625 1 97.81 219 ALA B CA 1
ATOM 4531 C C . ALA B 1 219 ? -16.359 23.891 18.016 1 97.81 219 ALA B C 1
ATOM 4533 O O . ALA B 1 219 ? -16.078 25.094 18.141 1 97.81 219 ALA B O 1
ATOM 4534 N N . ILE B 1 220 ? -16.547 23.109 19.047 1 97.69 220 ILE B N 1
ATOM 4535 C CA . ILE B 1 220 ? -16.594 23.656 20.406 1 97.69 220 ILE B CA 1
ATOM 4536 C C . ILE B 1 220 ? -15.203 24.156 20.781 1 97.69 220 ILE B C 1
ATOM 4538 O O . ILE B 1 220 ? -15.078 25.172 21.484 1 97.69 220 ILE B O 1
ATOM 4542 N N . TYR B 1 221 ? -14.188 23.5 20.344 1 98.25 221 TYR B N 1
ATOM 4543 C CA . TYR B 1 221 ? -12.82 23.906 20.625 1 98.25 221 TYR B CA 1
ATOM 4544 C C . TYR B 1 221 ? -12.461 25.156 19.828 1 98.25 221 TYR B C 1
ATOM 4546 O O . TYR B 1 221 ? -11.859 26.094 20.359 1 98.25 221 TYR B O 1
ATOM 4554 N N . THR B 1 222 ? -12.883 25.172 18.547 1 98.56 222 THR B N 1
ATOM 4555 C CA . THR B 1 222 ? -12.633 26.312 17.672 1 98.56 222 THR B CA 1
ATOM 4556 C C . THR B 1 222 ? -13.32 27.562 18.219 1 98.56 222 THR B C 1
ATOM 4558 O O . THR B 1 222 ? -12.734 28.641 18.203 1 98.56 222 THR B O 1
ATOM 4561 N N . ASP B 1 223 ? -14.516 27.406 18.672 1 98.44 223 ASP B N 1
ATOM 4562 C CA . ASP B 1 223 ? -15.273 28.531 19.219 1 98.44 223 ASP B CA 1
ATOM 4563 C C . ASP B 1 223 ? -14.516 29.203 20.359 1 98.44 223 ASP B C 1
ATOM 4565 O O . ASP B 1 223 ? -14.367 30.422 20.375 1 98.44 223 ASP B O 1
ATOM 4569 N N . PHE B 1 224 ? -14.039 28.422 21.25 1 98.5 224 PHE B N 1
ATOM 4570 C CA . PHE B 1 224 ? -13.281 28.922 22.375 1 98.5 224 PHE B CA 1
ATOM 4571 C C . PHE B 1 224 ? -12.008 29.625 21.922 1 98.5 224 PHE B C 1
ATOM 4573 O O . PHE B 1 224 ? -11.688 30.719 22.391 1 98.5 224 PHE B O 1
ATOM 4580 N N . LEU B 1 225 ? -11.281 29.062 20.984 1 98.75 225 LEU B N 1
ATOM 4581 C CA . LEU B 1 225 ? -9.992 29.578 20.531 1 98.75 225 LEU B CA 1
ATOM 4582 C C . LEU B 1 225 ? -10.172 30.906 19.797 1 98.75 225 LEU B C 1
ATOM 4584 O O . LEU B 1 225 ? -9.398 31.844 19.984 1 98.75 225 LEU B O 1
ATOM 4588 N N . ILE B 1 226 ? -11.164 30.969 18.938 1 98.25 226 ILE B N 1
ATOM 4589 C CA . ILE B 1 226 ? -11.391 32.188 18.156 1 98.25 226 ILE B CA 1
ATOM 4590 C C . ILE B 1 226 ? -11.703 33.344 19.078 1 98.25 226 ILE B C 1
ATOM 4592 O O . ILE B 1 226 ? -11.266 34.469 18.828 1 98.25 226 ILE B O 1
ATOM 4596 N N . ASP B 1 227 ? -12.305 33.094 20.188 1 96.88 227 ASP B N 1
ATOM 4597 C CA . ASP B 1 227 ? -12.734 34.125 21.125 1 96.88 227 ASP B CA 1
ATOM 4598 C C . ASP B 1 227 ? -11.609 34.5 22.094 1 96.88 227 ASP B C 1
ATOM 4600 O O . ASP B 1 227 ? -11.492 35.625 22.531 1 96.88 227 ASP B O 1
ATOM 4604 N N . GLN B 1 228 ? -10.773 33.531 22.422 1 97.69 228 GLN B N 1
ATOM 4605 C CA . GLN B 1 228 ? -9.977 33.719 23.625 1 97.69 228 GLN B CA 1
ATOM 4606 C C . GLN B 1 228 ? -8.492 33.75 23.312 1 97.69 228 GLN B C 1
ATOM 4608 O O . GLN B 1 228 ? -7.672 34.125 24.141 1 97.69 228 GLN B O 1
ATOM 4613 N N . PHE B 1 229 ? -8.047 33.375 22.125 1 98.62 229 PHE B N 1
ATOM 4614 C CA . PHE B 1 229 ? -6.613 33.25 21.875 1 98.62 229 PHE B CA 1
ATOM 4615 C C . PHE B 1 229 ? -5.934 34.625 22.016 1 98.62 229 PHE B C 1
ATOM 4617 O O . PHE B 1 229 ? -6.348 35.594 21.406 1 98.62 229 PHE B O 1
ATOM 4624 N N . PRO B 1 230 ? -4.836 34.719 22.734 1 98.62 230 PRO B N 1
ATOM 4625 C CA . PRO B 1 230 ? -4.348 36 23.219 1 98.62 230 PRO B CA 1
ATOM 4626 C C . PRO B 1 230 ? -3.277 36.594 22.312 1 98.62 230 PRO B C 1
ATOM 4628 O O . PRO B 1 230 ? -2.705 37.656 22.641 1 98.62 230 PRO B O 1
ATOM 4631 N N . LYS B 1 231 ? -2.988 36 21.203 1 98.75 231 LYS B N 1
ATOM 4632 C CA . LYS B 1 231 ? -1.94 36.438 20.297 1 98.75 231 LYS B CA 1
ATOM 4633 C C . LYS B 1 231 ? -2.473 36.562 18.859 1 98.75 231 LYS B C 1
ATOM 4635 O O . LYS B 1 231 ? -3.574 36.094 18.562 1 98.75 231 LYS B O 1
ATOM 4640 N N . PRO B 1 232 ? -1.665 37.188 17.953 1 98.5 232 PRO B N 1
ATOM 4641 C CA . PRO B 1 232 ? -2.135 37.281 16.578 1 98.5 232 PRO B CA 1
ATOM 4642 C C . PRO B 1 232 ? -2.414 35.906 15.961 1 98.5 232 PRO B C 1
ATOM 4644 O O . PRO B 1 232 ? -1.627 34.969 16.141 1 98.5 232 PRO B O 1
ATOM 4647 N N . ALA B 1 233 ? -3.574 35.812 15.344 1 98.69 233 ALA B N 1
ATOM 4648 C CA . ALA B 1 233 ? -3.982 34.594 14.641 1 98.69 233 ALA B CA 1
ATOM 4649 C C . ALA B 1 233 ? -4.148 34.844 13.148 1 98.69 233 ALA B C 1
ATOM 4651 O O . ALA B 1 233 ? -4.793 35.812 12.742 1 98.69 233 ALA B O 1
ATOM 4652 N N . TYR B 1 234 ? -3.494 34.031 12.375 1 98.5 234 TYR B N 1
ATOM 4653 C CA . TYR B 1 234 ? -3.562 34.125 10.922 1 98.5 234 TYR B CA 1
ATOM 4654 C C . TYR B 1 234 ? -4.344 32.938 10.352 1 98.5 234 TYR B C 1
ATOM 4656 O O . TYR B 1 234 ? -3.906 31.781 10.453 1 98.5 234 TYR B O 1
ATOM 4664 N N . PHE B 1 235 ? -5.527 33.188 9.766 1 98.5 235 PHE B N 1
ATOM 4665 C CA . PHE B 1 235 ? -6.383 32.188 9.172 1 98.5 235 PHE B CA 1
ATOM 4666 C C . PHE B 1 235 ? -6.148 32.094 7.668 1 98.5 235 PHE B C 1
ATOM 4668 O O . PHE B 1 235 ? -6.492 33 6.922 1 98.5 235 PHE B O 1
ATOM 4675 N N . VAL B 1 236 ? -5.629 30.938 7.238 1 98.38 236 VAL B N 1
ATOM 4676 C CA . VAL B 1 236 ? -5.16 30.797 5.867 1 98.38 236 VAL B CA 1
ATOM 4677 C C . VAL B 1 236 ? -6.227 30.094 5.027 1 98.38 236 VAL B C 1
ATOM 4679 O O . VAL B 1 236 ? -6.68 29 5.383 1 98.38 236 VAL B O 1
ATOM 4682 N N . ASP B 1 237 ? -6.66 30.719 3.967 1 97.62 237 ASP B N 1
ATOM 4683 C CA . ASP B 1 237 ? -7.57 30.188 2.959 1 97.62 237 ASP B CA 1
ATOM 4684 C C . ASP B 1 237 ? -6.883 30.062 1.603 1 97.62 237 ASP B C 1
ATOM 4686 O O . ASP B 1 237 ? -7.004 30.953 0.757 1 97.62 237 ASP B O 1
ATOM 4690 N N . ALA B 1 238 ? -6.18 28.922 1.44 1 97.5 238 ALA B N 1
ATOM 4691 C CA . ALA B 1 238 ? -5.355 28.75 0.25 1 97.5 238 ALA B CA 1
ATOM 4692 C C . ALA B 1 238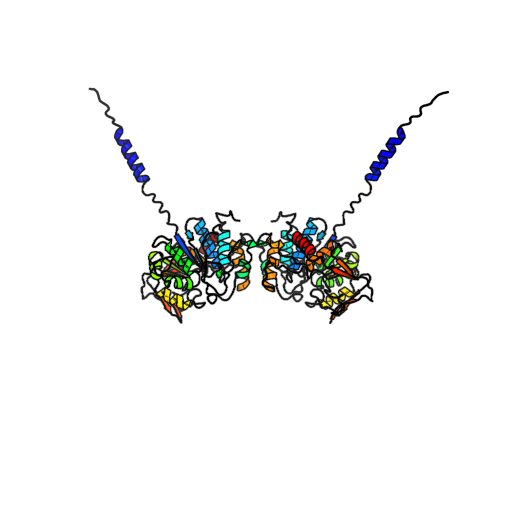 ? -5.094 27.266 -0.015 1 97.5 238 ALA B C 1
ATOM 4694 O O . ALA B 1 238 ? -5.34 26.422 0.849 1 97.5 238 ALA B O 1
ATOM 4695 N N . GLY B 1 239 ? -4.68 26.922 -1.229 1 98.19 239 GLY B N 1
ATOM 4696 C CA . GLY B 1 239 ? -4.137 25.609 -1.531 1 98.19 239 GLY B CA 1
ATOM 4697 C C . GLY B 1 239 ? -5.094 24.734 -2.324 1 98.19 239 GLY B C 1
ATOM 4698 O O . GLY B 1 239 ? -4.715 23.656 -2.797 1 98.19 239 GLY B O 1
ATOM 4699 N N . ALA B 1 240 ? -6.344 25.203 -2.586 1 97.56 240 ALA B N 1
ATOM 4700 C CA . ALA B 1 240 ? -7.379 24.375 -3.203 1 97.56 240 ALA B CA 1
ATOM 4701 C C . ALA B 1 240 ? -7.02 24.031 -4.648 1 97.56 240 ALA B C 1
ATOM 4703 O O . ALA B 1 240 ? -7.406 22.984 -5.16 1 97.56 240 ALA B O 1
ATOM 4704 N N . LYS B 1 241 ? -6.234 24.906 -5.32 1 97.81 241 LYS B N 1
ATOM 4705 C CA . LYS B 1 241 ? -5.91 24.703 -6.73 1 97.81 241 LYS B CA 1
ATOM 4706 C C . LYS B 1 241 ? -4.402 24.547 -6.934 1 97.81 241 LYS B C 1
ATOM 4708 O O . LYS B 1 241 ? -3.902 24.719 -8.047 1 97.81 241 LYS B O 1
ATOM 4713 N N . VAL B 1 242 ? -3.695 24.328 -5.84 1 98.75 242 VAL B N 1
ATOM 4714 C CA . VAL B 1 242 ? -2.262 24.062 -5.879 1 98.75 242 VAL B CA 1
ATOM 4715 C C . VAL B 1 242 ? -2.014 22.562 -5.684 1 98.75 242 VAL B C 1
ATOM 4717 O O . VAL B 1 242 ? -2.191 22.031 -4.586 1 98.75 242 VAL B O 1
ATOM 4720 N N . TYR B 1 243 ? -1.522 21.891 -6.723 1 98.81 243 TYR B N 1
ATOM 4721 C CA . TYR B 1 243 ? -1.491 20.438 -6.699 1 98.81 243 TYR B CA 1
ATOM 4722 C C . TYR B 1 243 ? -0.072 19.922 -6.48 1 98.81 243 TYR B C 1
ATOM 4724 O O . TYR B 1 243 ? 0.872 20.406 -7.109 1 98.81 243 TYR B O 1
ATOM 4732 N N . THR B 1 244 ? 0.054 18.984 -5.562 1 98.88 244 THR B N 1
ATOM 4733 C CA . THR B 1 244 ? 1.344 18.344 -5.316 1 98.88 244 THR B CA 1
ATOM 4734 C C . THR B 1 244 ? 1.198 16.828 -5.277 1 98.88 244 THR B C 1
ATOM 4736 O O . THR B 1 244 ? 0.09 16.312 -5.133 1 98.88 244 THR B O 1
ATOM 4739 N N . GLY B 1 245 ? 2.248 16.141 -5.465 1 98.62 245 GLY B N 1
ATOM 4740 C CA . GLY B 1 245 ? 2.289 14.688 -5.387 1 98.62 245 GLY B CA 1
ATOM 4741 C C . GLY B 1 245 ? 3.072 14.047 -6.516 1 98.62 245 GLY B C 1
ATOM 4742 O O . GLY B 1 245 ? 3.711 13.008 -6.328 1 98.62 245 GLY B O 1
ATOM 4743 N N . LYS B 1 246 ? 3.037 14.609 -7.723 1 98.25 246 LYS B N 1
ATOM 4744 C CA . LYS B 1 246 ? 3.635 14 -8.906 1 98.25 246 LYS B CA 1
ATOM 4745 C C . LYS B 1 246 ? 5.152 13.891 -8.758 1 98.25 246 LYS B C 1
ATOM 4747 O O . LYS B 1 246 ? 5.758 12.922 -9.234 1 98.25 246 LYS B O 1
ATOM 4752 N N . SER B 1 247 ? 5.797 14.891 -8.07 1 98.69 247 SER B N 1
ATOM 4753 C CA . SER B 1 247 ? 7.25 14.914 -7.926 1 98.69 247 SER B CA 1
ATOM 4754 C C . SER B 1 247 ? 7.73 13.75 -7.055 1 98.69 247 SER B C 1
ATOM 4756 O O . SER B 1 247 ? 8.906 13.383 -7.105 1 98.69 247 SER B O 1
ATOM 4758 N N . LEU B 1 248 ? 6.875 13.211 -6.281 1 98.62 248 LEU B N 1
ATOM 4759 C CA . LEU B 1 248 ? 7.254 12.141 -5.367 1 98.62 248 LEU B CA 1
ATOM 4760 C C . LEU B 1 248 ? 7.531 10.852 -6.129 1 98.62 248 LEU B 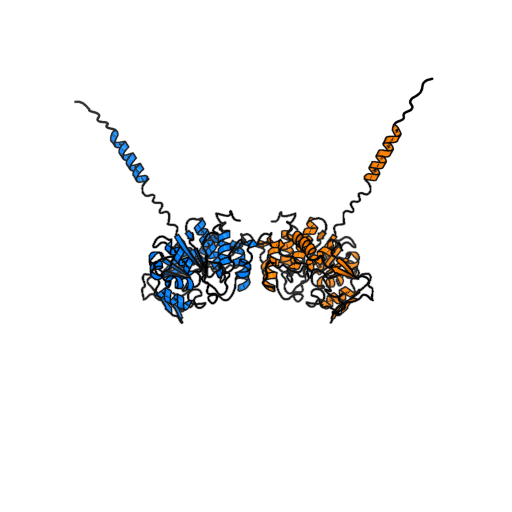C 1
ATOM 4762 O O . LEU B 1 248 ? 8.102 9.906 -5.578 1 98.62 248 LEU B O 1
ATOM 4766 N N . ASP B 1 249 ? 7.188 10.781 -7.414 1 97.12 249 ASP B N 1
ATOM 4767 C CA . ASP B 1 249 ? 7.488 9.625 -8.25 1 97.12 249 ASP B CA 1
ATOM 4768 C C . ASP B 1 249 ? 8.992 9.484 -8.469 1 97.12 249 ASP B C 1
ATOM 4770 O O . ASP B 1 249 ? 9.469 8.438 -8.93 1 97.12 249 ASP B O 1
ATOM 4774 N N . THR B 1 250 ? 9.758 10.539 -8.125 1 97.19 250 THR B N 1
ATOM 4775 C CA . THR B 1 250 ? 11.211 10.5 -8.281 1 97.19 250 THR B CA 1
ATOM 4776 C C . THR B 1 250 ? 11.859 9.828 -7.078 1 97.19 250 THR B C 1
ATOM 4778 O O . THR B 1 250 ? 13.039 9.477 -7.121 1 97.19 250 THR B O 1
ATOM 4781 N N . LEU B 1 251 ? 11.117 9.688 -6.027 1 97.62 251 LEU B N 1
ATOM 4782 C CA . LEU B 1 251 ? 11.641 9.031 -4.84 1 97.62 251 LEU B CA 1
ATOM 4783 C C . LEU B 1 251 ? 11.547 7.516 -4.969 1 97.62 251 LEU B C 1
ATOM 4785 O O . LEU B 1 251 ? 10.859 7.008 -5.852 1 97.62 251 LEU B O 1
ATOM 4789 N N . SER B 1 252 ? 12.297 6.832 -4.07 1 96.25 252 SER B N 1
ATOM 4790 C CA . SER B 1 252 ? 12.227 5.375 -4.066 1 96.25 252 SER B CA 1
ATOM 4791 C C . SER B 1 252 ? 10.805 4.891 -3.816 1 96.25 252 SER B C 1
ATOM 4793 O O . SER B 1 252 ? 10.023 5.559 -3.133 1 96.25 252 SER B O 1
ATOM 4795 N N . ALA B 1 253 ? 10.43 3.727 -4.312 1 95.69 253 ALA B N 1
ATOM 4796 C CA . ALA B 1 253 ? 9.07 3.195 -4.301 1 95.69 253 ALA B CA 1
ATOM 4797 C C . ALA B 1 253 ? 8.555 3.043 -2.871 1 95.69 253 ALA B C 1
ATOM 4799 O O . ALA B 1 253 ? 7.355 3.18 -2.617 1 95.69 253 ALA B O 1
ATOM 4800 N N . GLY B 1 254 ? 9.422 2.85 -1.925 1 97 254 GLY B N 1
ATOM 4801 C CA . GLY B 1 254 ? 9.023 2.609 -0.547 1 97 254 GLY B CA 1
ATOM 4802 C C . GLY B 1 254 ? 9.219 3.818 0.348 1 97 254 GLY B C 1
ATOM 4803 O O . GLY B 1 254 ? 9.094 3.717 1.571 1 97 254 GLY B O 1
ATOM 4804 N N . ASN B 1 255 ? 9.531 4.969 -0.26 1 98.06 255 ASN B N 1
ATOM 4805 C CA . ASN B 1 255 ? 9.664 6.203 0.507 1 98.06 255 ASN B CA 1
ATOM 4806 C C . ASN B 1 255 ? 8.367 6.57 1.217 1 98.06 255 ASN B C 1
ATOM 4808 O O . ASN B 1 255 ? 7.289 6.496 0.625 1 98.06 255 ASN B O 1
ATOM 4812 N N . ILE B 1 256 ? 8.453 6.953 2.48 1 98.5 256 ILE B N 1
ATOM 4813 C CA . ILE B 1 256 ? 7.277 7.16 3.316 1 98.5 256 ILE B CA 1
ATOM 4814 C C . ILE B 1 256 ? 6.406 8.266 2.715 1 98.5 256 ILE B C 1
ATOM 4816 O O . ILE B 1 256 ? 5.176 8.18 2.746 1 98.5 256 ILE B O 1
ATOM 4820 N N . LEU B 1 257 ? 7.016 9.344 2.156 1 98.81 257 LEU B N 1
ATOM 4821 C CA . LEU B 1 257 ? 6.23 10.406 1.543 1 98.81 257 LEU B CA 1
ATOM 4822 C C . LEU B 1 257 ? 5.469 9.891 0.327 1 98.81 257 LEU B C 1
ATOM 4824 O O . LEU B 1 257 ? 4.258 10.094 0.218 1 98.81 257 LEU B O 1
ATOM 4828 N N . ARG B 1 258 ? 6.215 9.242 -0.518 1 98.62 258 ARG B N 1
ATOM 4829 C CA . ARG B 1 258 ? 5.652 8.68 -1.744 1 98.62 258 ARG B CA 1
ATOM 4830 C C . ARG B 1 258 ? 4.539 7.684 -1.434 1 98.62 258 ARG B C 1
ATOM 4832 O O . ARG B 1 258 ? 3.459 7.754 -2.021 1 98.62 258 ARG B O 1
ATOM 4839 N N . THR B 1 259 ? 4.793 6.754 -0.492 1 98.25 259 THR B N 1
ATOM 4840 C CA . THR B 1 259 ? 3.859 5.688 -0.155 1 98.25 259 THR B CA 1
ATOM 4841 C C . THR B 1 259 ? 2.572 6.258 0.434 1 98.25 259 THR B C 1
ATOM 4843 O O . THR B 1 259 ? 1.474 5.844 0.06 1 98.25 259 THR B O 1
ATOM 4846 N N . ALA B 1 260 ? 2.68 7.238 1.312 1 98.62 260 ALA B N 1
ATOM 4847 C CA . ALA B 1 260 ? 1.507 7.84 1.942 1 98.62 260 ALA B CA 1
ATOM 4848 C C . ALA B 1 260 ? 0.635 8.555 0.912 1 98.62 260 ALA B C 1
ATOM 4850 O O . ALA B 1 260 ? -0.588 8.398 0.911 1 98.62 260 ALA B O 1
ATOM 4851 N N . TYR B 1 261 ? 1.248 9.352 0.013 1 98.75 261 TYR B N 1
ATOM 4852 C CA . TYR B 1 261 ? 0.505 10.016 -1.05 1 98.75 261 TYR B CA 1
ATOM 4853 C C . TYR B 1 261 ? -0.184 9.008 -1.955 1 98.75 261 TYR B C 1
ATOM 4855 O O . TYR B 1 261 ? -1.372 9.141 -2.256 1 98.75 261 TYR B O 1
ATOM 4863 N N . ARG B 1 262 ? 0.567 8 -2.367 1 98.06 262 ARG B N 1
ATOM 4864 C CA . ARG B 1 262 ? 0.04 6.984 -3.27 1 98.06 262 ARG B CA 1
ATOM 4865 C C . ARG B 1 262 ? -1.165 6.281 -2.656 1 98.06 262 ARG B C 1
ATOM 4867 O O . ARG B 1 262 ? -2.199 6.125 -3.311 1 98.06 262 ARG B O 1
ATOM 4874 N N . ASP B 1 263 ? -1.005 5.809 -1.404 1 97.38 263 ASP B N 1
ATOM 4875 C CA . ASP B 1 263 ? -2.062 5.047 -0.747 1 97.38 263 ASP B CA 1
ATOM 4876 C C . ASP B 1 263 ? -3.314 5.898 -0.555 1 97.38 263 ASP B C 1
ATOM 4878 O O . ASP B 1 263 ? -4.43 5.434 -0.792 1 97.38 263 ASP B O 1
ATOM 4882 N N . TRP B 1 264 ? -3.154 7.152 -0.141 1 98.38 264 TRP B N 1
ATOM 4883 C CA . TRP B 1 264 ? -4.316 8.016 0.029 1 98.38 264 TRP B CA 1
ATOM 4884 C C . TRP B 1 264 ? -5.039 8.227 -1.298 1 98.38 264 TRP B C 1
ATOM 4886 O O . TRP B 1 264 ? -6.254 8.031 -1.388 1 98.38 264 TRP B O 1
ATOM 4896 N N . LEU B 1 265 ? -4.34 8.656 -2.35 1 98.62 265 LEU B N 1
ATOM 4897 C CA . LEU B 1 265 ? -4.914 8.945 -3.658 1 98.62 265 LEU B CA 1
ATOM 4898 C C . LEU B 1 265 ? -5.676 7.734 -4.195 1 98.62 265 LEU B C 1
ATOM 4900 O O . LEU B 1 265 ? -6.781 7.883 -4.727 1 98.62 265 LEU B O 1
ATOM 4904 N N . TRP B 1 266 ? -5.086 6.566 -3.969 1 97.5 266 TRP B N 1
ATOM 4905 C CA . TRP B 1 266 ? -5.734 5.363 -4.477 1 97.5 266 TRP B CA 1
ATOM 4906 C C . TRP B 1 266 ? -6.969 5.02 -3.648 1 97.5 266 TRP B C 1
ATOM 4908 O O . TRP B 1 266 ? -8.055 4.797 -4.199 1 97.5 266 TRP B O 1
ATOM 4918 N N . ASN B 1 267 ? -6.832 4.984 -2.359 1 96.75 267 ASN B N 1
ATOM 4919 C CA . ASN B 1 267 ? -7.898 4.543 -1.466 1 96.75 267 ASN B CA 1
ATOM 4920 C C . ASN B 1 267 ? -9.109 5.465 -1.542 1 96.75 267 ASN B C 1
ATOM 4922 O O . ASN B 1 267 ? -10.25 5.008 -1.439 1 96.75 267 ASN B O 1
ATOM 4926 N N . MET B 1 268 ? -8.852 6.766 -1.734 1 97.94 268 MET B N 1
ATOM 4927 C CA . MET B 1 268 ? -9.938 7.738 -1.628 1 97.94 268 MET B CA 1
ATOM 4928 C C . MET B 1 268 ? -10.469 8.109 -3.006 1 97.94 268 MET B C 1
ATOM 4930 O O . MET B 1 268 ? -11.664 8.375 -3.162 1 97.94 268 MET B O 1
ATOM 4934 N N . GLU B 1 269 ? -9.539 8.07 -4.031 1 98.12 269 GLU B N 1
ATOM 4935 C CA . GLU B 1 269 ? -9.969 8.672 -5.293 1 98.12 269 GLU B CA 1
ATOM 4936 C C . GLU B 1 269 ? -9.633 7.766 -6.477 1 98.12 269 GLU B C 1
ATOM 4938 O O . GLU B 1 269 ? -9.93 8.102 -7.625 1 98.12 269 GLU B O 1
ATOM 4943 N N . LYS B 1 270 ? -9.016 6.543 -6.238 1 97.25 270 LYS B N 1
ATOM 4944 C CA . LYS B 1 270 ? -8.562 5.637 -7.289 1 97.25 270 LYS B CA 1
ATOM 4945 C C . LYS B 1 270 ? -7.676 6.363 -8.297 1 97.25 270 LYS B C 1
ATOM 4947 O O . LYS B 1 270 ? -7.836 6.195 -9.508 1 97.25 270 LYS B O 1
ATOM 4952 N N . LYS B 1 271 ? -6.766 7.266 -7.75 1 97.69 271 LYS B N 1
ATOM 4953 C CA . LYS B 1 271 ? -5.801 8.039 -8.531 1 97.69 271 LYS B CA 1
ATOM 4954 C C . LYS B 1 271 ? -4.371 7.621 -8.203 1 97.69 271 LYS B C 1
ATOM 4956 O O . LYS B 1 271 ? -4.125 6.949 -7.199 1 97.69 271 LYS B O 1
ATOM 4961 N N . THR B 1 272 ? -3.484 7.945 -9.133 1 97.19 272 THR B N 1
ATOM 4962 C CA . THR B 1 272 ? -2.053 7.789 -8.906 1 97.19 272 THR B CA 1
ATOM 4963 C C . THR B 1 272 ? -1.404 9.133 -8.586 1 97.19 272 THR B C 1
ATOM 4965 O O . THR B 1 272 ? -2.09 10.156 -8.492 1 97.19 272 THR B O 1
ATOM 4968 N N . LEU B 1 273 ? -0.08 9.117 -8.383 1 98.25 273 LEU B N 1
ATOM 4969 C CA . LEU B 1 273 ? 0.655 10.32 -8.008 1 98.25 273 LEU B CA 1
ATOM 4970 C C . LEU B 1 273 ? 0.558 11.383 -9.094 1 98.25 273 LEU B C 1
ATOM 4972 O O . LEU B 1 273 ? 0.616 12.586 -8.805 1 98.25 273 LEU B O 1
ATOM 4976 N N . ILE B 1 274 ? 0.331 11.008 -10.328 1 96.94 274 ILE B N 1
ATOM 4977 C CA . ILE B 1 274 ? 0.316 11.93 -11.461 1 96.94 274 ILE B CA 1
ATOM 4978 C C . ILE B 1 274 ? -0.86 12.891 -11.336 1 96.94 274 ILE B C 1
ATOM 4980 O O . ILE B 1 274 ? -0.761 14.055 -11.727 1 96.94 274 ILE B O 1
ATOM 4984 N N . GLU B 1 275 ? -1.901 12.43 -10.711 1 97.81 275 GLU B N 1
ATOM 4985 C CA . GLU B 1 275 ? -3.104 13.25 -10.586 1 97.81 275 GLU B CA 1
ATOM 4986 C C . GLU B 1 275 ? -3.021 14.164 -9.367 1 97.81 275 GLU B C 1
ATOM 4988 O O . GLU B 1 275 ? -3.775 15.141 -9.258 1 97.81 275 GLU B O 1
ATOM 4993 N N . GLN B 1 276 ? -2.16 13.961 -8.484 1 98.38 276 GLN B N 1
ATOM 4994 C CA . GLN B 1 276 ? -1.768 14.852 -7.398 1 98.38 276 GLN B CA 1
ATOM 4995 C C . GLN B 1 276 ? -2.945 15.148 -6.473 1 98.38 276 GLN B C 1
ATOM 4997 O O . GLN B 1 276 ? -3.969 14.461 -6.527 1 98.38 276 GLN B O 1
ATOM 5002 N N . ARG B 1 277 ? -2.74 15.883 -5.43 1 98.75 277 ARG B N 1
ATOM 5003 C CA . ARG B 1 277 ? -3.67 16.297 -4.379 1 98.75 277 ARG B CA 1
ATOM 5004 C C . ARG B 1 277 ? -3.572 17.781 -4.113 1 98.75 277 ARG B C 1
ATOM 5006 O O . ARG B 1 277 ? -2.482 18.359 -4.148 1 98.75 277 ARG B O 1
ATOM 5013 N N . PRO B 1 278 ? -4.773 18.531 -3.938 1 98.75 278 PRO B N 1
ATOM 5014 C CA . PRO B 1 278 ? -4.68 19.906 -3.449 1 98.75 278 PRO B CA 1
ATOM 5015 C C . PRO B 1 278 ? -3.82 20.031 -2.193 1 98.75 278 PRO B C 1
ATOM 5017 O O . PRO B 1 278 ? -3.686 19.062 -1.436 1 98.75 278 PRO B O 1
ATOM 5020 N N . SER B 1 279 ? -3.27 21.234 -1.938 1 98.75 279 SER B N 1
ATOM 5021 C CA . SER B 1 279 ? -2.195 21.391 -0.963 1 98.75 279 SER B CA 1
ATOM 5022 C C . SER B 1 279 ? -2.566 22.406 0.11 1 98.75 279 SER B C 1
ATOM 5024 O O . SER B 1 279 ? -1.787 23.312 0.407 1 98.75 279 SER B O 1
ATOM 5026 N N . TRP B 1 280 ? -3.643 22.25 0.788 1 98.75 280 TRP B N 1
ATOM 5027 C CA . TRP B 1 280 ? -4.059 23.188 1.834 1 98.75 280 TRP B CA 1
ATOM 5028 C C . TRP B 1 280 ? -3.014 23.25 2.943 1 98.75 280 TRP B C 1
ATOM 5030 O O . TRP B 1 280 ? -2.586 24.344 3.334 1 98.75 280 TRP B O 1
ATOM 5040 N N . ASP B 1 281 ? -2.572 22.125 3.412 1 98.88 281 ASP B N 1
ATOM 5041 C CA . ASP B 1 281 ? -1.636 22.047 4.531 1 98.88 281 ASP B CA 1
ATOM 5042 C C . ASP B 1 281 ? -0.273 22.609 4.141 1 98.88 281 ASP B C 1
ATOM 5044 O O . ASP B 1 281 ? 0.339 23.359 4.914 1 98.88 281 ASP B O 1
ATOM 5048 N N . LEU B 1 282 ? 0.181 22.266 2.92 1 98.88 282 LEU B N 1
ATOM 5049 C CA . LEU B 1 282 ? 1.487 22.734 2.471 1 98.88 282 LEU B CA 1
ATOM 5050 C C . LEU B 1 282 ? 1.513 24.266 2.373 1 98.88 282 LEU B C 1
ATOM 5052 O O . LEU B 1 282 ? 2.475 24.906 2.805 1 98.88 282 LEU B O 1
ATOM 5056 N N . VAL B 1 283 ? 0.49 24.812 1.829 1 98.69 283 VAL B N 1
ATOM 5057 C CA . VAL B 1 283 ? 0.455 26.266 1.603 1 98.69 283 VAL B CA 1
ATOM 5058 C C . VAL B 1 283 ? 0.403 26.984 2.941 1 98.69 283 VAL B C 1
ATOM 5060 O O . VAL B 1 283 ? 0.995 28.062 3.094 1 98.69 283 VAL B O 1
ATOM 5063 N N . THR B 1 284 ? -0.27 26.422 3.906 1 98.81 284 THR B N 1
ATOM 5064 C CA . THR B 1 284 ? -0.324 27 5.242 1 98.81 284 THR B CA 1
ATOM 5065 C C . THR B 1 284 ? 1.057 26.984 5.895 1 98.81 284 THR B C 1
ATOM 5067 O O . THR B 1 284 ? 1.485 27.984 6.469 1 98.81 284 THR B O 1
ATOM 5070 N N . VAL B 1 285 ? 1.741 25.875 5.758 1 98.88 285 VAL B N 1
ATOM 5071 C CA . VAL B 1 285 ? 3.102 25.781 6.273 1 98.88 285 VAL B CA 1
ATOM 5072 C C . VAL B 1 285 ? 4.012 26.75 5.535 1 98.88 285 VAL B C 1
ATOM 5074 O O . VAL B 1 285 ? 4.844 27.422 6.152 1 98.88 285 VAL B O 1
ATOM 5077 N N . TYR B 1 286 ? 3.85 26.844 4.227 1 98.69 286 TYR B N 1
ATOM 5078 C CA . TYR B 1 286 ? 4.637 27.797 3.443 1 98.69 286 TYR B CA 1
ATOM 5079 C C . TYR B 1 286 ? 4.441 29.219 3.945 1 98.69 286 TYR B C 1
ATOM 5081 O O . TYR B 1 286 ? 5.414 29.938 4.184 1 98.69 286 TYR B O 1
ATOM 5089 N N . TYR B 1 287 ? 3.23 29.609 4.168 1 98.38 287 TYR B N 1
ATOM 5090 C CA . TYR B 1 287 ? 2.945 30.953 4.66 1 98.38 287 TYR B CA 1
ATOM 5091 C C . TYR B 1 287 ? 3.59 31.188 6.023 1 98.38 287 TYR B C 1
ATOM 5093 O O . TYR B 1 287 ? 4.172 32.25 6.27 1 98.38 287 TYR B O 1
ATOM 5101 N N . ALA B 1 288 ? 3.445 30.234 6.891 1 98.5 288 ALA B N 1
ATOM 5102 C CA . ALA B 1 288 ? 3.945 30.359 8.258 1 98.5 288 ALA B CA 1
ATOM 5103 C C . ALA B 1 288 ? 5.449 30.609 8.266 1 98.5 288 ALA B C 1
ATOM 5105 O O . ALA B 1 288 ? 5.961 31.328 9.133 1 98.5 288 ALA B O 1
ATOM 5106 N N . VAL B 1 289 ? 6.145 30.031 7.273 1 97.81 289 VAL B N 1
ATOM 5107 C CA . VAL B 1 289 ? 7.602 30.062 7.301 1 97.81 289 VAL B CA 1
ATOM 5108 C C . VAL B 1 289 ? 8.109 31.203 6.418 1 97.81 289 VAL B C 1
ATOM 5110 O O . VAL B 1 289 ? 9.023 31.938 6.801 1 97.81 289 VAL B O 1
ATOM 5113 N N . MET B 1 290 ? 7.473 31.422 5.254 1 96.38 290 MET B N 1
ATOM 5114 C CA . MET B 1 290 ? 8.016 32.312 4.246 1 96.38 290 MET B CA 1
ATOM 5115 C C . MET B 1 290 ? 7.293 33.688 4.281 1 96.38 290 MET B C 1
ATOM 5117 O O . MET B 1 290 ? 7.762 34.656 3.686 1 96.38 290 MET B O 1
ATOM 5121 N N . GLY B 1 291 ? 6.211 33.75 4.969 1 94.12 291 GLY B N 1
ATOM 5122 C CA . GLY B 1 291 ? 5.43 34.969 4.977 1 94.12 291 GLY B CA 1
ATOM 5123 C C . GLY B 1 291 ? 4.605 35.188 3.719 1 94.12 291 GLY B C 1
ATOM 5124 O O . GLY B 1 291 ? 4.355 34.219 2.98 1 94.12 291 GLY B O 1
ATOM 5125 N N . PRO B 1 292 ? 4.004 36.312 3.609 1 85.56 292 PRO B N 1
ATOM 5126 C CA . PRO B 1 292 ? 3.053 36.531 2.512 1 85.56 292 PRO B CA 1
ATOM 5127 C C . PRO B 1 292 ? 3.701 36.375 1.137 1 85.56 292 PRO B C 1
ATOM 5129 O O . PRO B 1 292 ? 3.09 35.844 0.217 1 85.56 292 PRO B O 1
ATOM 5132 N N . ASP B 1 293 ? 4.84 36.656 0.939 1 85.38 293 ASP B N 1
ATOM 5133 C CA . ASP B 1 293 ? 5.52 36.594 -0.351 1 85.38 293 ASP B CA 1
ATOM 5134 C C . ASP B 1 293 ? 4.562 36.938 -1.49 1 85.38 293 ASP B C 1
ATOM 5136 O O . ASP B 1 293 ? 3.629 37.719 -1.306 1 85.38 293 ASP B O 1
ATOM 5140 N N . LYS B 1 294 ? 4.773 36.531 -2.77 1 93.56 294 LYS B N 1
ATOM 5141 C CA . LYS B 1 294 ? 3.986 36.875 -3.947 1 93.56 294 LYS B CA 1
ATOM 5142 C C . LYS B 1 294 ? 2.725 36.031 -4.039 1 93.56 294 LYS B C 1
ATOM 5144 O O . LYS B 1 294 ? 1.837 36.312 -4.848 1 93.56 294 LYS B O 1
ATOM 5149 N N . PHE B 1 295 ? 2.498 35.094 -3.141 1 96.88 295 PHE B N 1
ATOM 5150 C CA . PHE B 1 295 ? 1.437 34.125 -3.316 1 96.88 295 PHE B CA 1
ATOM 5151 C C . PHE B 1 295 ? 0.223 34.469 -2.465 1 96.88 295 PHE B C 1
ATOM 5153 O O . PHE B 1 295 ? -0.858 33.906 -2.654 1 96.88 295 PHE B O 1
ATOM 5160 N N . PHE B 1 296 ? 0.379 35.438 -1.527 1 97.56 296 PHE B N 1
ATOM 5161 C CA . PHE B 1 296 ? -0.703 35.656 -0.571 1 97.56 296 PHE B CA 1
ATOM 5162 C C . PHE B 1 296 ? -1.095 37.125 -0.502 1 97.56 296 PHE B C 1
ATOM 5164 O O . PHE B 1 296 ? -0.304 38 -0.857 1 97.56 296 PHE B O 1
ATOM 5171 N N . GLU B 1 297 ? -2.295 37.344 -0.135 1 96 297 GLU B N 1
ATOM 5172 C CA . GLU B 1 297 ? -2.799 38.688 0.233 1 96 297 GLU B CA 1
ATOM 5173 C C . GLU B 1 297 ? -3.594 38.625 1.534 1 96 297 GLU B C 1
ATOM 5175 O O . GLU B 1 297 ? -4.27 37.625 1.814 1 96 297 GLU B O 1
ATOM 5180 N N . GLU B 1 298 ? -3.459 39.594 2.324 1 96.06 298 GLU B N 1
ATOM 5181 C CA . GLU B 1 298 ? -4.219 39.688 3.568 1 96.06 298 GLU B CA 1
ATOM 5182 C C . GLU B 1 298 ? -5.492 40.5 3.375 1 96.06 298 GLU B C 1
ATOM 5184 O O . GLU B 1 298 ? -5.461 41.594 2.773 1 96.06 298 GLU B O 1
ATOM 5189 N N . LEU B 1 299 ? -6.551 39.938 3.852 1 93.19 299 LEU B N 1
ATOM 5190 C CA . LEU B 1 299 ? -7.805 40.688 3.889 1 93.19 299 LEU B CA 1
ATOM 5191 C C . LEU B 1 299 ? -7.945 41.438 5.199 1 93.19 299 LEU B C 1
ATOM 5193 O O . LEU B 1 299 ? -8.227 40.844 6.242 1 93.19 299 LEU B O 1
ATOM 5197 N N . ALA B 1 300 ? -7.719 42.688 5.219 1 87.12 300 ALA B N 1
ATOM 5198 C CA . ALA B 1 300 ? -7.797 43.531 6.406 1 87.12 300 ALA B CA 1
ATOM 5199 C C . ALA B 1 300 ? -8.484 44.844 6.086 1 87.12 300 ALA B C 1
ATOM 5201 O O . ALA B 1 300 ? -8.469 45.312 4.941 1 87.12 300 ALA B O 1
ATOM 5202 N N . PRO B 1 301 ? -9.172 45.469 7.164 1 91.38 301 PRO B N 1
ATOM 5203 C CA . PRO B 1 301 ? -9.398 44.969 8.523 1 91.38 301 PRO B CA 1
ATOM 5204 C C . PRO B 1 301 ? -10.578 44 8.602 1 91.38 301 PRO B C 1
ATOM 5206 O O . PRO B 1 301 ? -11.32 43.844 7.625 1 91.38 301 PRO B O 1
ATOM 5209 N N . GLY B 1 302 ? -10.648 43.188 9.625 1 96.5 302 GLY B N 1
ATOM 5210 C CA . GLY B 1 302 ? -11.773 42.312 9.828 1 96.5 302 GLY B CA 1
ATOM 5211 C C . GLY B 1 302 ? -11.633 41.438 11.062 1 96.5 302 GLY B C 1
ATOM 5212 O O . GLY B 1 302 ? -10.742 41.656 11.891 1 96.5 302 GLY B O 1
ATOM 5213 N N . VAL B 1 303 ? -12.609 40.594 11.242 1 97.69 303 VAL B N 1
ATOM 5214 C CA . VAL B 1 303 ? -12.602 39.656 12.352 1 97.69 303 VAL B CA 1
ATOM 5215 C C . VAL B 1 303 ? -13.211 38.344 11.898 1 97.69 303 VAL B C 1
ATOM 5217 O O . VAL B 1 303 ? -14.133 38.312 11.078 1 97.69 303 VAL B O 1
ATOM 5220 N N . LEU B 1 304 ? -12.625 37.281 12.367 1 98.19 304 LEU B N 1
ATOM 5221 C CA . LEU B 1 304 ? -13.258 36 12.172 1 98.19 304 LEU B CA 1
ATOM 5222 C C . LEU B 1 304 ? -14.312 35.75 13.25 1 98.19 304 LEU B C 1
ATOM 5224 O O . LEU B 1 304 ? -14 35.75 14.438 1 98.19 304 LEU B O 1
ATOM 5228 N N . VAL B 1 305 ? -15.492 35.562 12.781 1 97.31 305 VAL B N 1
ATOM 5229 C CA . VAL B 1 305 ? -16.578 35.188 13.68 1 97.31 305 VAL B CA 1
ATOM 5230 C C . VAL B 1 305 ? -16.875 33.688 13.531 1 97.31 305 VAL B C 1
ATOM 5232 O O . VAL B 1 305 ? -16.875 33.156 12.422 1 97.31 305 VAL B O 1
ATOM 5235 N N . PHE B 1 306 ? -17.047 33 14.648 1 97.94 306 PHE B N 1
ATOM 5236 C CA . PHE B 1 306 ? -17.359 31.578 14.633 1 97.94 306 PHE B CA 1
ATOM 5237 C C . PHE B 1 306 ? -18.672 31.297 15.359 1 97.94 306 PHE B C 1
ATOM 5239 O O . PHE B 1 306 ? -18.922 31.844 16.438 1 97.94 306 PHE B O 1
ATOM 5246 N N . ASP B 1 307 ? -19.484 30.578 14.711 1 96.12 307 ASP B N 1
ATOM 5247 C CA . ASP B 1 307 ? -20.766 30.125 15.25 1 96.12 307 ASP B CA 1
ATOM 5248 C C . ASP B 1 307 ? -20.828 28.609 15.328 1 96.12 307 ASP B C 1
ATOM 5250 O O . ASP B 1 307 ? -20.484 27.922 14.367 1 96.12 307 ASP B O 1
ATOM 5254 N N . LEU B 1 308 ? -21.312 28.078 16.422 1 97.31 308 LEU B N 1
ATOM 5255 C CA . LEU B 1 308 ? -21.312 26.641 16.672 1 97.31 308 LEU B CA 1
ATOM 5256 C C . LEU B 1 308 ? -22.203 25.922 15.664 1 97.31 308 LEU B C 1
ATOM 5258 O O . LEU B 1 308 ? -22.016 24.719 15.398 1 97.31 308 LEU B O 1
ATOM 5262 N N . LYS B 1 309 ? -23.172 26.594 15.078 1 95.94 309 LYS B N 1
ATOM 5263 C CA . LYS B 1 309 ? -24.109 25.969 14.141 1 95.94 309 LYS B CA 1
ATOM 5264 C C . LYS B 1 309 ? -23.688 26.234 12.695 1 95.94 309 LYS B C 1
ATOM 5266 O O . LYS B 1 309 ? -23.797 25.344 11.844 1 95.94 309 LYS B O 1
ATOM 5271 N N . GLU B 1 310 ? -23.109 27.453 12.453 1 96 310 GLU B N 1
ATOM 5272 C CA . GLU B 1 310 ? -22.938 27.859 11.055 1 96 310 GLU B CA 1
ATOM 5273 C C . GLU B 1 310 ? -21.469 27.812 10.633 1 96 310 GLU B C 1
ATOM 5275 O O . GLU B 1 310 ? -21.172 27.75 9.445 1 96 310 GLU B O 1
ATOM 5280 N N . GLY B 1 311 ? -20.547 27.938 11.594 1 97.75 311 GLY B N 1
ATOM 5281 C CA . GLY B 1 311 ? -19.141 27.859 11.258 1 97.75 311 GLY B CA 1
ATOM 5282 C C . GLY B 1 311 ? -18.469 29.219 11.164 1 97.75 311 GLY B C 1
ATOM 5283 O O . GLY B 1 311 ? -18.781 30.125 11.953 1 97.75 311 GLY B O 1
ATOM 5284 N N . SER B 1 312 ? -17.547 29.359 10.297 1 98.12 312 SER B N 1
ATOM 5285 C CA . SER B 1 312 ? -16.672 30.531 10.234 1 98.12 312 SER B CA 1
ATOM 5286 C C . SER B 1 312 ? -17.172 31.547 9.227 1 98.12 312 SER B C 1
ATOM 5288 O O . SER B 1 312 ? -17.672 31.188 8.156 1 98.12 312 SER B O 1
ATOM 5290 N N . ARG B 1 313 ? -17.031 32.812 9.586 1 97.38 313 ARG B N 1
ATOM 5291 C CA . ARG B 1 313 ? -17.281 33.906 8.672 1 97.38 313 ARG B CA 1
ATOM 5292 C C . ARG B 1 313 ? -16.312 35.062 8.93 1 97.38 313 ARG B C 1
ATOM 5294 O O . ARG B 1 313 ? -16.125 35.469 10.078 1 97.38 313 ARG B O 1
ATOM 5301 N N . TRP B 1 314 ? -15.703 35.5 7.887 1 97.25 314 TRP B N 1
ATOM 5302 C CA . TRP B 1 314 ? -14.898 36.719 7.977 1 97.25 314 TRP B CA 1
ATOM 5303 C C . TRP B 1 314 ? -15.766 37.938 7.773 1 97.25 314 TRP B C 1
ATOM 5305 O O . TRP B 1 314 ? -16.438 38.094 6.75 1 97.25 314 TRP B O 1
ATOM 5315 N N . VAL B 1 315 ? -15.727 38.75 8.734 1 95.5 315 VAL B N 1
ATOM 5316 C CA . VAL B 1 315 ? -16.562 39.969 8.711 1 95.5 315 VAL B CA 1
ATOM 5317 C C . VAL B 1 315 ? -15.672 41.188 8.625 1 95.5 315 VAL B C 1
ATOM 5319 O O . VAL B 1 315 ? -14.758 41.375 9.438 1 95.5 315 VAL B O 1
ATOM 5322 N N . ARG B 1 316 ? -16.047 42.125 7.707 1 93.12 316 ARG B N 1
ATOM 5323 C CA . ARG B 1 316 ? -15.164 43.25 7.43 1 93.12 316 ARG B CA 1
ATOM 5324 C C . ARG B 1 316 ? -15.609 44.5 8.18 1 93.12 316 ARG B C 1
ATOM 5326 O O . ARG B 1 316 ? -14.836 45.438 8.336 1 93.12 316 ARG B O 1
ATOM 5333 N N . HIS B 1 317 ? -16.781 44.562 8.711 1 93.06 317 HIS B N 1
ATOM 5334 C CA . HIS B 1 317 ? -17.281 45.75 9.367 1 93.06 317 HIS B CA 1
ATOM 5335 C C . HIS B 1 317 ? -16.984 45.719 10.859 1 93.06 317 HIS B C 1
ATOM 5337 O O . HIS B 1 317 ? -17.297 46.688 11.578 1 93.06 317 HIS B O 1
ATOM 5343 N N . ARG B 1 318 ? -16.438 44.688 11.328 1 95.25 318 ARG B N 1
ATOM 5344 C CA . ARG B 1 318 ? -15.875 44.594 12.672 1 95.25 318 ARG B CA 1
ATOM 5345 C C . ARG B 1 318 ? -14.375 44.312 12.625 1 95.25 318 ARG B C 1
ATOM 5347 O O . ARG B 1 318 ? -13.867 43.719 11.664 1 95.25 318 ARG B O 1
ATOM 5354 N N . VAL B 1 319 ? -13.695 44.875 13.766 1 96.12 319 VAL B N 1
ATOM 5355 C CA . VAL B 1 319 ? -12.25 44.75 13.695 1 96.12 319 VAL B CA 1
ATOM 5356 C C . VAL B 1 319 ? -11.719 44.125 14.977 1 96.12 319 VAL B C 1
ATOM 5358 O O . VAL B 1 319 ? -12.102 44.5 16.078 1 96.12 319 VAL B O 1
ATOM 5361 N N . ASN B 1 320 ? -11.031 43.062 14.906 1 96.94 320 ASN B N 1
ATOM 5362 C CA . ASN B 1 320 ? -10.102 42.531 15.891 1 96.94 320 ASN B CA 1
ATOM 5363 C C . ASN B 1 320 ? -8.664 42.594 15.398 1 96.94 320 ASN B C 1
ATOM 5365 O O . ASN B 1 320 ? -8.289 41.875 14.461 1 96.94 320 ASN B O 1
ATOM 5369 N N . PRO B 1 321 ? -7.852 43.438 15.977 1 96.75 321 PRO B N 1
ATOM 5370 C CA . PRO B 1 321 ? -6.496 43.656 15.469 1 96.75 321 PRO B CA 1
ATOM 5371 C C . PRO B 1 321 ? -5.645 42.375 15.523 1 96.75 321 PRO B C 1
ATOM 5373 O O . PRO B 1 321 ? -4.59 42.312 14.883 1 96.75 321 PRO B O 1
ATOM 5376 N N . LEU B 1 322 ? -6.109 41.344 16.25 1 97.75 322 LEU B N 1
ATOM 5377 C CA . LEU B 1 322 ? -5.336 40.125 16.375 1 97.75 322 LEU B CA 1
ATOM 5378 C C . LEU B 1 322 ? -5.73 39.125 15.281 1 97.75 322 LEU B C 1
ATOM 5380 O O . LEU B 1 322 ? -5.082 38.094 15.125 1 97.75 322 LEU B O 1
ATOM 5384 N N . HIS B 1 323 ? -6.801 39.406 14.586 1 98.31 323 HIS B N 1
ATOM 5385 C CA . HIS B 1 323 ? -7.273 38.469 13.555 1 98.31 323 HIS B CA 1
ATOM 5386 C C . HIS B 1 323 ? -6.805 38.906 12.172 1 98.31 323 HIS B C 1
ATOM 5388 O O . HIS B 1 323 ? -7.027 40.031 11.758 1 98.31 323 HIS B O 1
ATOM 5394 N N . HIS B 1 324 ? -6.164 38.031 11.5 1 97.75 324 HIS B N 1
ATOM 5395 C CA . HIS B 1 324 ? -5.688 38.219 10.133 1 97.75 324 HIS B CA 1
ATOM 5396 C C . HIS B 1 324 ? -6.203 37.125 9.211 1 97.75 324 HIS B C 1
ATOM 5398 O O . HIS B 1 324 ? -6.172 35.938 9.562 1 97.75 324 HIS B O 1
ATOM 5404 N N . PHE B 1 325 ? -6.762 37.5 8.07 1 97.94 325 PHE B N 1
ATOM 5405 C CA . PHE B 1 325 ? -7.258 36.562 7.086 1 97.94 325 PHE B CA 1
ATOM 5406 C C . PHE B 1 325 ? -6.387 36.562 5.836 1 97.94 325 PHE B C 1
ATOM 5408 O O . PHE B 1 325 ? -6.215 37.625 5.203 1 97.94 325 PHE B O 1
ATOM 5415 N N . ILE B 1 326 ? -5.801 35.438 5.523 1 98.06 326 ILE B N 1
ATOM 5416 C CA . ILE B 1 326 ? -4.816 35.344 4.453 1 98.06 326 ILE B CA 1
ATOM 5417 C C . ILE B 1 326 ? -5.414 34.562 3.277 1 98.06 326 ILE B C 1
ATOM 5419 O O . ILE B 1 326 ? -5.809 33.406 3.426 1 98.06 326 ILE B O 1
ATOM 5423 N N . LEU B 1 327 ? -5.406 35.156 2.064 1 96.56 327 LEU B N 1
ATOM 5424 C CA . LEU B 1 327 ? -5.922 34.531 0.844 1 96.56 327 LEU B CA 1
ATOM 5425 C C . LEU B 1 327 ? -4.789 34.25 -0.139 1 96.56 327 LEU B C 1
ATOM 5427 O O . LEU B 1 327 ? -3.812 35 -0.202 1 96.56 327 LEU B O 1
ATOM 5431 N N . GLN B 1 328 ? -4.996 33.219 -0.868 1 96.25 328 GLN B N 1
ATOM 5432 C CA . GLN B 1 328 ? -4.086 33 -1.988 1 96.25 328 GLN B CA 1
ATOM 5433 C C . GLN B 1 328 ? -4.391 33.938 -3.141 1 96.25 328 GLN B C 1
ATOM 5435 O O . GLN B 1 328 ? -5.551 34.094 -3.535 1 96.25 328 GLN B O 1
ATOM 5440 N N . LYS B 1 329 ? -3.338 34.531 -3.633 1 95.62 329 LYS B N 1
ATOM 5441 C CA . LYS B 1 329 ? -3.51 35.344 -4.82 1 95.62 329 LYS B CA 1
ATOM 5442 C C . LYS B 1 329 ? -3.867 34.5 -6.039 1 95.62 329 LYS B C 1
ATOM 5444 O O . LYS B 1 329 ? -3.357 33.375 -6.199 1 95.62 329 LYS B O 1
ATOM 5449 N N . GLN B 1 330 ? -4.664 35.094 -6.922 1 92.69 330 GLN B N 1
ATOM 5450 C CA . GLN B 1 330 ? -5.105 34.375 -8.117 1 92.69 330 GLN B CA 1
ATOM 5451 C C . GLN B 1 330 ? -4.012 34.375 -9.188 1 92.69 330 GLN B C 1
ATOM 5453 O O . GLN B 1 330 ? -3.158 35.25 -9.211 1 92.69 330 GLN B O 1
ATOM 5458 N N . GLY B 1 331 ? -4.023 33.344 -9.969 1 93.81 331 GLY B N 1
ATOM 5459 C CA . GLY B 1 331 ? -3.197 33.281 -11.164 1 93.81 331 GLY B CA 1
ATOM 5460 C C . GLY B 1 331 ? -1.82 32.719 -10.922 1 93.81 331 GLY B C 1
ATOM 5461 O O . GLY B 1 331 ? -0.972 32.719 -11.82 1 93.81 331 GLY B O 1
ATOM 5462 N N . ASN B 1 332 ? -1.59 32.188 -9.711 1 94.56 332 ASN B N 1
ATOM 5463 C CA . ASN B 1 332 ? -0.24 31.703 -9.422 1 94.56 332 ASN B CA 1
ATOM 5464 C C . ASN B 1 332 ? -0.232 30.234 -9.016 1 94.56 332 ASN B C 1
ATOM 5466 O O . ASN B 1 332 ? 0.766 29.734 -8.5 1 94.56 332 ASN B O 1
ATOM 5470 N N . ASP B 1 333 ? -1.308 29.531 -9.258 1 97.75 333 ASP B N 1
ATOM 5471 C CA . ASP B 1 333 ? -1.468 28.156 -8.781 1 97.75 333 ASP B CA 1
ATOM 5472 C C . ASP B 1 333 ? -0.362 27.266 -9.32 1 97.75 333 ASP B C 1
ATOM 5474 O O . ASP B 1 333 ? 0.257 26.5 -8.57 1 97.75 333 ASP B O 1
ATOM 5478 N N . ARG B 1 334 ? -0.052 27.312 -10.617 1 97.44 334 ARG B N 1
ATOM 5479 C CA . ARG B 1 334 ? 0.917 26.438 -11.273 1 97.44 334 ARG B CA 1
ATOM 5480 C C . ARG B 1 334 ? 2.328 26.703 -10.758 1 97.44 334 ARG B C 1
ATOM 5482 O O . ARG B 1 334 ? 3.084 25.766 -10.5 1 97.44 334 ARG B O 1
ATOM 5489 N N . ASP B 1 335 ? 2.643 27.969 -10.625 1 97.75 335 ASP B N 1
ATOM 5490 C CA . ASP B 1 335 ? 3.965 28.328 -10.125 1 97.75 335 ASP B CA 1
ATOM 5491 C C . ASP B 1 335 ? 4.148 27.875 -8.68 1 97.75 335 ASP B C 1
ATOM 5493 O O . ASP B 1 335 ? 5.211 27.375 -8.312 1 97.75 335 ASP B O 1
ATOM 5497 N N . PHE B 1 336 ? 3.133 28.125 -7.887 1 98.44 336 PHE B N 1
ATOM 5498 C CA . PHE B 1 336 ? 3.182 27.719 -6.488 1 98.44 336 PHE B CA 1
ATOM 5499 C C . PHE B 1 336 ? 3.324 26.203 -6.379 1 98.44 336 PHE B C 1
ATOM 5501 O O . PHE B 1 336 ? 4.125 25.703 -5.582 1 98.44 336 PHE B O 1
ATOM 5508 N N . ALA B 1 337 ? 2.576 25.453 -7.199 1 98.81 337 ALA B N 1
ATOM 5509 C CA . ALA B 1 337 ? 2.65 24 -7.23 1 98.81 337 ALA B CA 1
ATOM 5510 C C . ALA B 1 337 ? 4.059 23.531 -7.574 1 98.81 337 ALA B C 1
ATOM 5512 O O . ALA B 1 337 ? 4.562 22.578 -6.98 1 98.81 337 ALA B O 1
ATOM 5513 N N . LYS B 1 338 ? 4.668 24.156 -8.531 1 98.56 338 LYS B N 1
ATOM 5514 C CA . LYS B 1 338 ? 6.023 23.812 -8.938 1 98.56 338 LYS B CA 1
ATOM 5515 C C . LYS B 1 338 ? 7.008 23.953 -7.781 1 98.56 338 LYS B C 1
ATOM 5517 O O . LYS B 1 338 ? 7.848 23.078 -7.559 1 98.56 338 LYS B O 1
ATOM 5522 N N . ILE B 1 339 ? 6.879 25.047 -7.047 1 98.44 339 ILE B N 1
ATOM 5523 C CA . ILE B 1 339 ? 7.754 25.312 -5.914 1 98.44 339 ILE B CA 1
ATOM 5524 C C . ILE B 1 339 ? 7.562 24.234 -4.844 1 98.44 339 ILE B C 1
ATOM 5526 O O . ILE B 1 339 ? 8.539 23.688 -4.336 1 98.44 339 ILE B O 1
ATOM 5530 N N . LEU B 1 340 ? 6.352 23.922 -4.566 1 98.88 340 LEU B N 1
ATOM 5531 C CA . LEU B 1 340 ? 6.055 22.953 -3.521 1 98.88 340 LEU B CA 1
ATOM 5532 C C . LEU B 1 340 ? 6.496 21.547 -3.947 1 98.88 340 LEU B C 1
ATOM 5534 O O . LEU B 1 340 ? 7.09 20.812 -3.156 1 98.88 340 LEU B O 1
ATOM 5538 N N . ASN B 1 341 ? 6.18 21.156 -5.191 1 98.94 341 ASN B N 1
ATOM 5539 C CA . ASN B 1 341 ? 6.59 19.859 -5.688 1 98.94 341 ASN B CA 1
ATOM 5540 C C . ASN B 1 341 ? 8.109 19.688 -5.656 1 98.94 341 ASN B C 1
ATOM 5542 O O . ASN B 1 341 ? 8.617 18.625 -5.289 1 98.94 341 ASN B O 1
ATOM 5546 N N . THR B 1 342 ? 8.844 20.719 -6.012 1 98.81 342 THR B N 1
ATOM 5547 C CA . THR B 1 342 ? 10.297 20.688 -5.965 1 98.81 342 THR B CA 1
ATOM 5548 C C . THR B 1 342 ? 10.789 20.5 -4.531 1 98.81 342 THR B C 1
ATOM 5550 O O . THR B 1 342 ? 11.695 19.703 -4.277 1 98.81 342 THR B O 1
ATOM 5553 N N . ALA B 1 343 ? 10.188 21.156 -3.645 1 98.81 343 ALA B N 1
ATOM 5554 C CA . ALA B 1 343 ? 10.617 21.125 -2.248 1 98.81 343 ALA B CA 1
ATOM 5555 C C . ALA B 1 343 ? 10.391 19.75 -1.633 1 98.81 343 ALA B C 1
ATOM 5557 O O . ALA B 1 343 ? 11.281 19.188 -0.992 1 98.81 343 ALA B O 1
ATOM 5558 N N . ILE B 1 344 ? 9.203 19.141 -1.865 1 98.75 344 ILE B N 1
ATOM 5559 C CA . ILE B 1 344 ? 8.852 17.938 -1.111 1 98.75 344 ILE B CA 1
ATOM 5560 C C . ILE B 1 344 ? 9.578 16.734 -1.705 1 98.75 344 ILE B C 1
ATOM 5562 O O . ILE B 1 344 ? 9.664 15.688 -1.066 1 98.75 344 ILE B O 1
ATOM 5566 N N . ALA B 1 345 ? 10.109 16.891 -2.91 1 98.56 345 ALA B N 1
ATOM 5567 C CA . ALA B 1 345 ? 10.836 15.781 -3.533 1 98.56 345 ALA B CA 1
ATOM 5568 C C . ALA B 1 345 ? 12.344 15.953 -3.369 1 98.56 345 ALA B C 1
ATOM 5570 O O . ALA B 1 345 ? 13.117 15.094 -3.797 1 98.56 345 ALA B O 1
ATOM 5571 N N . ALA B 1 346 ? 12.758 17.047 -2.723 1 97.88 346 ALA B N 1
ATOM 5572 C CA . ALA B 1 346 ? 14.188 17.297 -2.541 1 97.88 346 ALA B CA 1
ATOM 5573 C C . ALA B 1 346 ? 14.812 16.281 -1.602 1 97.88 346 ALA B C 1
ATOM 5575 O O . ALA B 1 346 ? 14.195 15.867 -0.619 1 97.88 346 ALA B O 1
ATOM 5576 N N . LYS B 1 347 ? 16.016 15.898 -1.854 1 95.12 347 LYS B N 1
ATOM 5577 C CA . LYS B 1 347 ? 16.75 14.977 -0.99 1 95.12 347 LYS B CA 1
ATOM 5578 C C . LYS B 1 347 ? 17.047 15.609 0.365 1 95.12 347 LYS B C 1
ATOM 5580 O O . LYS B 1 347 ? 17.484 16.766 0.433 1 95.12 347 LYS B O 1
ATOM 5585 N N . PRO B 1 348 ? 16.797 14.883 1.391 1 96.44 348 PRO B N 1
ATOM 5586 C CA . PRO B 1 348 ? 17.141 15.422 2.711 1 96.44 348 PRO B CA 1
ATOM 5587 C C . PRO B 1 348 ? 18.641 15.703 2.859 1 96.44 348 PRO B C 1
ATOM 5589 O O . PRO B 1 348 ? 19.469 15 2.273 1 96.44 348 PRO B O 1
ATOM 5592 N N . LEU B 1 349 ? 19.062 16.656 3.549 1 90.25 349 LEU B N 1
ATOM 5593 C CA . LEU B 1 349 ? 20.469 17 3.812 1 90.25 349 LEU B CA 1
ATOM 5594 C C . LEU B 1 349 ? 21.125 15.93 4.672 1 90.25 349 LEU B C 1
ATOM 5596 O O . LEU B 1 349 ? 22.281 15.555 4.434 1 90.25 349 LEU B O 1
ATOM 5600 N N . ASN B 1 350 ? 20.547 15.492 5.762 1 73.94 350 ASN B N 1
ATOM 5601 C CA . ASN B 1 350 ? 21.109 14.492 6.668 1 73.94 350 ASN B CA 1
ATOM 5602 C C . ASN B 1 350 ? 20.562 13.102 6.367 1 73.94 350 ASN B C 1
ATOM 5604 O O . ASN B 1 350 ? 19.391 12.82 6.586 1 73.94 350 ASN B O 1
ATOM 5608 N N . THR B 1 351 ? 21.172 12.336 5.418 1 64.38 351 THR B N 1
ATOM 5609 C CA . THR B 1 351 ? 20.641 11.023 5.082 1 64.38 351 THR B CA 1
ATOM 5610 C C . THR B 1 351 ? 21.328 9.93 5.895 1 64.38 351 THR B C 1
ATOM 5612 O O . THR B 1 351 ? 21.172 8.742 5.602 1 64.38 351 THR B O 1
ATOM 5615 N N . THR B 1 352 ? 22.016 10.227 6.859 1 53.06 352 THR B N 1
ATOM 5616 C CA . THR B 1 352 ? 22.797 9.164 7.488 1 53.06 352 THR B CA 1
ATOM 5617 C C . THR B 1 352 ? 21.891 8.008 7.91 1 53.06 352 THR B C 1
ATOM 5619 O O . THR B 1 352 ? 22.344 6.879 8.078 1 53.06 352 THR B O 1
ATOM 5622 N N . LEU B 1 353 ? 20.781 8.203 8.336 1 48.41 353 LEU B N 1
ATOM 5623 C CA . LEU B 1 353 ? 20.078 7.031 8.859 1 48.41 353 LEU B CA 1
ATOM 5624 C C . LEU B 1 353 ? 19.469 6.211 7.723 1 48.41 353 LEU B C 1
ATOM 5626 O O . LEU B 1 353 ? 18.703 5.281 7.969 1 48.41 353 LEU B O 1
ATOM 5630 N N . LYS B 1 354 ? 19.828 6.496 6.637 1 40.78 354 LYS B N 1
ATOM 5631 C CA . LYS B 1 354 ? 19.094 5.766 5.605 1 40.78 354 LYS B CA 1
ATOM 5632 C C . LYS B 1 354 ? 19.656 4.367 5.41 1 40.78 354 LYS B C 1
ATOM 5634 O O . LYS B 1 354 ? 20.875 4.184 5.406 1 40.78 354 LYS B O 1
#

Foldseek 3Di:
DDPPPPPVVPPVVVVVVVVVVVVVPPPVPVPVPAAEEEEEAQAQPALLSLLQVLLQLLCVLVSLHDYQAYENEAALPFFRQLLSLLSCVQQPNNVHAYAYAPPNLFDDNDRLLPSQVNSVPCVLRVGPDGGNVVGHHLLVSVLLSLLPAQWLRYEYEYAAALVSLLCQLQAAADPRHNDHSVVSCNTRHNEYQYADQACQAPPVVHADQDHHCAPRNRVVSNQCCLPRRNAAYEHEHDQQLAFAQLLQVPPDCSRSSNSSQQSNCCRPPNDGSNVGDGNSSNVSSCCSRVNQPPFKDKDDFWGWDQDNPRGIHTDHVDGDPRYIYMYTDPDCRHVVNVVSNCSSNDRRPDRVSD/DDPPPPPPPPPVVVVVVVVVVVVVPPPPVVPQPAAEEEEEAQAQPALLSLLQVLLQLLCVLVSLHDYQAYENEAALPFFRQLLSLLSCVQQPNNVHAYAYAPPNLFDDNDRLLCSQVNSPPCVLRVGPDGGNVVGHHLLVSVLLSLLPAQWLRYEYEYAAALVSLLCQLQAAADPRHNDHSVVSCNTRHNEYQYADQACQAPPVVHADQDHHCAPRNRVVSNQCCLPRRNAAYEHEHDQQLAFAQLLQVPPDPSRSSNSSNQSNCCRPPNDGSNVGDGNSSNVSSCCSRVNQPPFKDKDDFWGWDQDNPRGIHTGHVDGDPRYIYMYTDPDCRHVVNVVSRCSSNDRRPDRVSD

Organism: Cyclobacterium marinum (strain ATCC 25205 / DSM 745 / LMG 13164 / NCIMB 1802) (NCBI:txid880070)

Secondary structure (DSSP, 8-state):
---------TTHHHHHHHHHHHHTS---------EEEEEEE-TTS-THHHHHHHHHHHHHHTTSEEEEEEEE---SSTTHHHHHHHHHHHTT-TTS-EEE---TTSS----TT-HHHHHH-HHHH-----SGGGSEEHHHHHHHHHHHSPTT-EEEEESS-SHHHHHHHH----SS-SS-HHHHHHHHEEEEEEE--TTTT-TTT-SB--TTTTTTTTHHHHHHHHHH--S-EEEEE--TT-EE-GGGGGS-TT-HHHHHHHHHHHHHHS--GGG-EE-HHHHHHHHHHH-SGGGEEEE-S-EEEEETTTEEEEESSS--TTEEEEEEPTT-HHHHHHHHHHHHTSPPS--TT-/---------TTHHHHHHHHHHHHTT---------EEEEEEE-TTS-THHHHHHHHHHHHHHTTSEEEEEEEE---SSTTHHHHHHHHHHHTT-TTS-EEE---TTSS--S-TT-HHHHHH-HHHH-----SGGGSEEHHHHHHHHHHHSPTT-EEEEESS-SHHHHHHHH----SS-SS-HHHHHHHHEEEEEEE--TTTT-TTT-SB--TTTTTTTTHHHHHHHHHH--S-EEEEE--TT-EE-GGGGGS-TT-HHHHHHHHHHHHHHS--GGG-EE-HHHHHHHHHHH-SGGGEEEE-S-EEEEETTTEEEEESSS--TTEEEEEEPTT-HHHHHHHHHHHHTSPPS--TT-

Sequence (708 aa):
MCKMNLRNPSLSRFVFGLLFLVFFLLIEYSMAQTEKVILDTDMGSDCDDVGAMALLHHFADQGKVEILGVIFSSGKIPFGVGIIEAINVYYGRNQIPIGASHDLSFGDPKDKMQAEKLAKDTAAYKNTLIHNHEAFEQTKLNRKLLAEAQDNSITYITIGHTKGLYELLRSIPDNISPLNGYDLVNKKIKRWVALGALGASNENVGAVKDWNFYKNNSAIYTDFLIDQFPKPAYFVDAGAKVYTGKSLDTLSAGNILRTAYRDWLWNMEKKTLIEQRPSWDLVTVYYAVMGPDKFFEELAPGVLVFDLKEGSRWVRHRVNPLHHFILQKQGNDRDFAKILNTAIAAKPLNTTLKMCKMNLRNPSLSRFVFGLLFLVFFLLIEYSMAQTEKVILDTDMGSDCDDVGAMALLHHFADQGKVEILGVIFSSGKIPFGVGIIEAINVYYGRNQIPIGASHDLSFGDPKDKMQAEKLAKDTAAYKNTLIHNHEAFEQTKLNRKLLAEAQDNSITYITIGHTKGLYELLRSIPDNISPLNGYDLVNKKIKRWVALGALGASNENVGAVKDWNFYKNNSAIYTDFLIDQFPKPAYFVDAGAKVYTGKSLDTLSAGNILRTAYRDWLWNMEKKTLIEQRPSWDLVTVYYAVMGPDKFFEELAPGVLVFDLKEGSRWVRHRVNPLHHFILQKQGNDRDFAKILNTAIAAKPLNTTLK

pLDDT: mean 91.28, std 17.93, range [19.73, 98.94]

Radius of gyration: 35.58 Å; Cα contacts (8 Å, |Δi|>4): 1572; chains: 2; bounding box: 100×149×76 Å

Nearest PDB structures (foldseek):
  8ctm-assembly1_D  TM=6.965E-01  e=2.372E-11  Leishmania donovani
  1kic-assembly1_A  TM=6.282E-01  e=9.714E-12  Trypanosoma vivax
  1hp0-assembly1_A  TM=6.717E-01  e=9.898E-11  Trypanosoma vivax
  3t8i-assembly1_D  TM=6.801E-01  e=1.691E-10  Saccharolobus solfataricus P2
  7pjz-assembly1_x  TM=3.893E-01  e=5.190E-01  Escherichia coli

InterPro domains:
  IPR036452 Ribonucleoside hydrolase-like [G3DSA:3.90.245.10] (24-223)
  IPR036452 Ribonucleoside hydrolase-like [SSF53590] (36-295)